Protein AF-0000000072408883 (afdb_homodimer)

Organism: NCBI:txid2714355

Sequence (554 aa):
MGIRRSQLVNMNQHYRRFSLDYFLDCQQRLGIRQIELWCGVSHFWLDHEGTGDVPALKQKLLDHDVRVVSVTAPSIAYQYQYASQEPELLEYSFRYFSNAIRLAAQLGADRVVVNSGWGYTGEDESTMWNRCRDHLYRLCRVAEAEGILLVMESLRDDESNLVYDLPRAREMYRQIGHPNLKMMVDNIATGAAGETLEDWFAAFGGDLIHMHFLDGDPWLHNVWGDGNTSLSRQLQIMQAHHFTGYLVQEVADEHYFTDPFSADRRNFRVLERFLEDMGIRRSQLVNMNQHYRRFSLDYFLDCQQRLGIRQIELWCGVSHFWLDHEGTGDVPALKQKLLDHDVRVVSVTAPSIAYQYQYASQEPELLEYSFRYFSNAIRLAAQLGADRVVVNSGWGYTGEDESTMWNRCRDHLYRLCRVAEAEGILLVMESLRDDESNLVYDLPRAREMYRQIGHPNLKMMVDNIATGAAGETLEDWFAAFGGDLIHMHFLDGDPWLHNVWGDGNTSLSRQLQIMQAHHFTGYLVQEVADEHYFTDPFSADRRNFRVLERFLED

Structure (mmCIF, N/CA/C/O backbone):
data_AF-0000000072408883-model_v1
#
loop_
_entity.id
_entity.type
_entity.pdbx_description
1 polymer 'Xylose isomerase-like TIM barrel domain-containing protein'
#
loop_
_atom_site.group_PDB
_atom_site.id
_atom_site.type_symbol
_atom_site.label_atom_id
_atom_site.label_alt_id
_atom_site.label_comp_id
_atom_site.label_asym_id
_atom_site.label_entity_id
_atom_site.label_seq_id
_atom_site.pdbx_PDB_ins_code
_atom_site.Cartn_x
_atom_site.Cartn_y
_atom_site.Cartn_z
_atom_site.occupancy
_atom_site.B_iso_or_equiv
_atom_site.auth_seq_id
_atom_site.auth_comp_id
_atom_site.auth_asym_id
_atom_site.auth_atom_id
_atom_site.pdbx_PDB_model_num
ATOM 1 N N . MET A 1 1 ? 4.327 39.571 1.185 1 60.64 1 MET A N 1
ATOM 2 C CA . MET A 1 1 ? 3.162 38.7 1.308 1 60.64 1 MET A CA 1
ATOM 3 C C . MET A 1 1 ? 3.517 37.261 0.948 1 60.64 1 MET A C 1
ATOM 5 O O . MET A 1 1 ? 3.636 36.923 -0.232 1 60.64 1 MET A O 1
ATOM 9 N N . GLY A 1 2 ? 4.217 36.572 2.043 1 83.58 2 GLY A N 1
ATOM 10 C CA . GLY A 1 2 ? 4.872 35.358 1.584 1 83.58 2 GLY A CA 1
ATOM 11 C C . GLY A 1 2 ? 4.787 34.22 2.583 1 83.58 2 GLY A C 1
ATOM 12 O O . GLY A 1 2 ? 3.904 34.207 3.443 1 83.58 2 GLY A O 1
ATOM 13 N N . ILE A 1 3 ? 5.297 33.268 2.354 1 90.23 3 ILE A N 1
ATOM 14 C CA . ILE A 1 3 ? 5.424 32.055 3.155 1 90.23 3 ILE A CA 1
ATOM 15 C C . ILE A 1 3 ? 6.444 32.277 4.269 1 90.23 3 ILE A C 1
ATOM 17 O O . ILE A 1 3 ? 7.498 32.876 4.044 1 90.23 3 ILE A O 1
ATOM 21 N N . ARG A 1 4 ? 6.057 32.039 5.512 1 92.71 4 ARG A N 1
ATOM 22 C CA . ARG A 1 4 ? 7.066 31.993 6.565 1 92.71 4 ARG A CA 1
ATOM 23 C C . ARG A 1 4 ? 7.838 30.678 6.526 1 92.71 4 ARG A C 1
ATOM 25 O O . ARG A 1 4 ? 7.256 29.617 6.294 1 92.71 4 ARG A O 1
ATOM 32 N N . ARG A 1 5 ? 9.117 30.698 6.749 1 92.13 5 ARG A N 1
ATOM 33 C CA . ARG A 1 5 ? 9.972 29.515 6.741 1 92.13 5 ARG A CA 1
ATOM 34 C C . ARG A 1 5 ? 9.467 28.468 7.727 1 92.13 5 ARG A C 1
ATOM 36 O O . ARG A 1 5 ? 9.57 27.266 7.472 1 92.13 5 ARG A O 1
ATOM 43 N N . SER A 1 6 ? 8.899 28.961 8.776 1 92.52 6 SER A N 1
ATOM 44 C CA . SER A 1 6 ? 8.418 28.072 9.828 1 92.52 6 SER A CA 1
ATOM 45 C C . SER A 1 6 ? 7.183 27.299 9.377 1 92.52 6 SER A C 1
ATOM 47 O O . SER A 1 6 ? 6.776 26.334 10.027 1 92.52 6 SER A O 1
ATOM 49 N N . GLN A 1 7 ? 6.586 27.66 8.269 1 95.4 7 GLN A N 1
ATOM 50 C CA . GLN A 1 7 ? 5.41 26.967 7.754 1 95.4 7 GLN A CA 1
ATOM 51 C C . GLN A 1 7 ? 5.808 25.829 6.818 1 95.4 7 GLN A C 1
ATOM 53 O O . GLN A 1 7 ? 4.991 24.96 6.507 1 95.4 7 GLN A O 1
ATOM 58 N N . LEU A 1 8 ? 7.024 25.89 6.324 1 96.09 8 LEU A N 1
ATOM 59 C CA . LEU A 1 8 ? 7.45 24.935 5.307 1 96.09 8 LEU A CA 1
ATOM 60 C C . LEU A 1 8 ? 7.812 23.594 5.937 1 96.09 8 LEU A C 1
ATOM 62 O O . LEU A 1 8 ? 8.643 23.535 6.846 1 96.09 8 LEU A O 1
ATOM 66 N N . VAL A 1 9 ? 7.176 22.585 5.527 1 98.11 9 VAL A N 1
ATOM 67 C CA . VAL A 1 9 ? 7.344 21.226 6.033 1 98.11 9 VAL A CA 1
ATOM 68 C C . VAL A 1 9 ? 7.508 20.256 4.865 1 98.11 9 VAL A C 1
ATOM 70 O O . VAL A 1 9 ? 6.813 20.37 3.852 1 98.11 9 VAL A O 1
ATOM 73 N N . ASN A 1 10 ? 8.464 19.395 4.898 1 98.63 10 ASN A N 1
ATOM 74 C CA . ASN A 1 10 ? 8.628 18.347 3.897 1 98.63 10 ASN A CA 1
ATOM 75 C C . ASN A 1 10 ? 8.162 16.992 4.422 1 98.63 10 ASN A C 1
ATOM 77 O O . ASN A 1 10 ? 8.282 16.709 5.615 1 98.63 10 ASN A O 1
ATOM 81 N N . MET A 1 11 ? 7.552 16.185 3.591 1 98.47 11 MET A N 1
ATOM 82 C CA . MET A 1 11 ? 7.181 14.812 3.924 1 98.47 11 MET A CA 1
ATOM 83 C C . MET A 1 11 ? 8.153 13.818 3.299 1 98.47 11 MET A C 1
ATOM 85 O O . MET A 1 11 ? 8.644 14.037 2.19 1 98.47 11 MET A O 1
ATOM 89 N N . ASN A 1 12 ? 8.327 12.71 3.917 1 97.88 12 ASN A N 1
ATOM 90 C CA . ASN A 1 12 ? 9.356 11.759 3.508 1 97.88 12 ASN A CA 1
ATOM 91 C C . ASN A 1 12 ? 8.783 10.662 2.616 1 97.88 12 ASN A C 1
ATOM 93 O O . ASN A 1 12 ? 9.48 9.704 2.278 1 97.88 12 ASN A O 1
ATOM 97 N N . GLN A 1 13 ? 7.626 10.792 2.177 1 96.1 13 GLN A N 1
ATOM 98 C CA . GLN A 1 13 ? 6.948 9.7 1.486 1 96.1 13 GLN A CA 1
ATOM 99 C C . GLN A 1 13 ? 7.668 9.339 0.19 1 96.1 13 GLN A C 1
ATOM 101 O O . GLN A 1 13 ? 7.824 8.159 -0.132 1 96.1 13 GLN A O 1
ATOM 106 N N . HIS A 1 14 ? 8.108 10.287 -0.611 1 96.69 14 HIS A N 1
ATOM 107 C CA . HIS A 1 14 ? 8.691 9.996 -1.916 1 96.69 14 HIS A CA 1
ATOM 108 C C . HIS A 1 14 ? 10.141 9.541 -1.783 1 96.69 14 HIS A C 1
ATOM 110 O O . HIS A 1 14 ? 10.792 9.228 -2.782 1 96.69 14 HIS A O 1
ATOM 116 N N . TYR A 1 15 ? 10.625 9.43 -0.543 1 96.74 15 TYR A N 1
ATOM 117 C CA . TYR A 1 15 ? 11.917 8.825 -0.241 1 96.74 15 TYR A CA 1
ATOM 118 C C . TYR A 1 15 ? 11.755 7.363 0.159 1 96.74 15 TYR A C 1
ATOM 120 O O . TYR A 1 15 ? 12.655 6.774 0.762 1 96.74 15 TYR A O 1
ATOM 128 N N . ARG A 1 16 ? 10.684 6.735 -0.171 1 93.1 16 ARG A N 1
ATOM 129 C CA . ARG A 1 16 ? 10.287 5.442 0.378 1 93.1 16 ARG A CA 1
ATOM 130 C C . ARG A 1 16 ? 11.264 4.347 -0.035 1 93.1 16 ARG A C 1
ATOM 132 O O . ARG A 1 16 ? 11.275 3.263 0.552 1 93.1 16 ARG A O 1
ATOM 139 N N . ARG A 1 17 ? 12.118 4.557 -1.003 1 92.76 17 ARG A N 1
ATOM 140 C CA . ARG A 1 17 ? 13.103 3.565 -1.423 1 92.76 17 ARG A CA 1
ATOM 141 C C . ARG A 1 17 ? 14.495 3.929 -0.919 1 92.76 17 ARG A C 1
ATOM 143 O O . ARG A 1 17 ? 15.488 3.328 -1.335 1 92.76 17 ARG A O 1
ATOM 150 N N . PHE A 1 18 ? 14.593 4.979 -0.09 1 95.42 18 PHE A N 1
ATOM 151 C CA . PHE A 1 18 ? 15.833 5.435 0.528 1 95.42 18 PHE A CA 1
ATOM 152 C C . PHE A 1 18 ? 15.78 5.262 2.041 1 95.42 18 PHE A C 1
ATOM 154 O O . PHE A 1 18 ? 14.701 5.097 2.615 1 95.42 18 PHE A O 1
ATOM 161 N N . SER A 1 19 ? 16.918 5.276 2.623 1 94.99 19 SER A N 1
ATOM 162 C CA . SER A 1 19 ? 16.97 5.194 4.079 1 94.99 19 SER A CA 1
ATOM 163 C C . SER A 1 19 ? 16.478 6.486 4.724 1 94.99 19 SER A C 1
ATOM 165 O O . SER A 1 19 ? 16.515 7.549 4.102 1 94.99 19 SER A O 1
ATOM 167 N N . LEU A 1 20 ? 16.067 6.374 5.929 1 96.55 20 LEU A N 1
ATOM 168 C CA . LEU A 1 20 ? 15.717 7.569 6.689 1 96.55 20 LEU A CA 1
ATOM 169 C C . LEU A 1 20 ? 16.909 8.515 6.794 1 96.55 20 LEU A C 1
ATOM 171 O O . LEU A 1 20 ? 16.752 9.733 6.683 1 96.55 20 LEU A O 1
ATOM 175 N N . ASP A 1 21 ? 18.082 7.958 6.99 1 96.97 21 ASP A N 1
ATOM 176 C CA . ASP A 1 21 ? 19.281 8.781 7.107 1 96.97 21 ASP A CA 1
ATOM 177 C C . ASP A 1 21 ? 19.505 9.608 5.842 1 96.97 21 ASP A C 1
ATOM 179 O O . ASP A 1 21 ? 19.846 10.79 5.92 1 96.97 21 ASP A O 1
ATOM 183 N N . TYR A 1 22 ? 19.307 8.952 4.73 1 97.26 22 TYR A N 1
ATOM 184 C CA . TYR A 1 22 ? 19.463 9.684 3.478 1 97.26 22 TYR A CA 1
ATOM 185 C C . TYR A 1 22 ? 18.473 10.839 3.394 1 97.26 22 TYR A C 1
ATOM 187 O O . TYR A 1 22 ? 18.839 11.954 3.014 1 97.26 22 TYR A O 1
ATOM 195 N N . PHE A 1 23 ? 17.255 10.6 3.717 1 98.5 23 PHE A N 1
ATOM 196 C CA . PHE A 1 23 ? 16.235 11.642 3.711 1 98.5 23 PHE A CA 1
ATOM 197 C C . PHE A 1 23 ? 16.63 12.791 4.631 1 98.5 23 PHE A C 1
ATOM 199 O O . PHE A 1 23 ? 16.573 13.957 4.236 1 98.5 23 PHE A O 1
ATOM 206 N N . LEU A 1 24 ? 17.073 12.472 5.857 1 98.68 24 LEU A N 1
ATOM 207 C CA . LEU A 1 24 ? 17.424 13.496 6.835 1 98.68 24 LEU A CA 1
ATOM 208 C C . LEU A 1 24 ? 18.643 14.29 6.377 1 98.68 24 LEU A C 1
ATOM 210 O O . LEU A 1 24 ? 18.705 15.506 6.572 1 98.68 24 LEU A O 1
ATOM 214 N N . ASP A 1 25 ? 19.554 13.619 5.756 1 98.42 25 ASP A N 1
ATOM 215 C CA . ASP A 1 25 ? 20.687 14.322 5.161 1 98.42 25 ASP A CA 1
ATOM 216 C C . ASP A 1 25 ? 20.22 15.327 4.111 1 98.42 25 ASP A C 1
ATOM 218 O O . ASP A 1 25 ? 20.73 16.448 4.047 1 98.42 25 ASP A O 1
ATOM 222 N N . CYS A 1 26 ? 19.301 14.898 3.308 1 98.42 26 CYS A N 1
ATOM 223 C CA . CYS A 1 26 ? 18.76 15.769 2.271 1 98.42 26 CYS A CA 1
ATOM 224 C C . CYS A 1 26 ? 18.079 16.988 2.882 1 98.42 26 CYS A C 1
ATOM 226 O O . CYS A 1 26 ? 18.217 18.102 2.373 1 98.42 26 CYS A O 1
ATOM 228 N N . GLN A 1 27 ? 17.32 16.739 3.976 1 98.34 27 GLN A N 1
ATOM 229 C CA . GLN A 1 27 ? 16.673 17.861 4.649 1 98.34 27 GLN A CA 1
ATOM 230 C C . GLN A 1 27 ? 17.701 18.883 5.126 1 98.34 27 GLN A C 1
ATOM 232 O O . GLN A 1 27 ? 17.499 20.09 4.978 1 98.34 27 GLN A O 1
ATOM 237 N N . GLN A 1 28 ? 18.793 18.408 5.688 1 97.7 28 GLN A N 1
ATOM 238 C CA . GLN A 1 28 ? 19.859 19.29 6.15 1 97.7 28 GLN A CA 1
ATOM 239 C C . GLN A 1 28 ? 20.44 20.104 4.997 1 97.7 28 GLN A C 1
ATOM 241 O O . GLN A 1 28 ? 20.642 21.313 5.124 1 97.7 28 GLN A O 1
ATOM 246 N N . ARG A 1 29 ? 20.661 19.498 3.933 1 97.53 29 ARG A N 1
ATOM 247 C CA . ARG A 1 29 ? 21.237 20.158 2.766 1 97.53 29 ARG A CA 1
ATOM 248 C C . ARG A 1 29 ? 20.291 21.218 2.214 1 97.53 29 ARG A C 1
ATOM 250 O O . ARG A 1 29 ? 20.734 22.227 1.662 1 97.53 29 ARG A O 1
ATOM 257 N N . LEU A 1 30 ? 19.024 20.996 2.387 1 97.11 30 LEU A N 1
ATOM 258 C CA . LEU A 1 30 ? 18.011 21.915 1.878 1 97.11 30 LEU A CA 1
ATOM 259 C C . LEU A 1 30 ? 17.733 23.028 2.882 1 97.11 30 LEU A C 1
ATOM 261 O O . LEU A 1 30 ? 17.062 24.01 2.556 1 97.11 30 LEU A O 1
ATOM 265 N N . GLY A 1 31 ? 18.186 22.832 4.092 1 95.51 31 GLY A N 1
ATOM 266 C CA . GLY A 1 31 ? 17.903 23.785 5.153 1 95.51 31 GLY A CA 1
ATOM 267 C C . GLY A 1 31 ? 16.494 23.664 5.703 1 95.51 31 GLY A C 1
ATOM 268 O O . GLY A 1 31 ? 15.949 24.628 6.245 1 95.51 31 GLY A O 1
ATOM 269 N N . ILE A 1 32 ? 15.887 22.546 5.518 1 96.56 32 ILE A N 1
ATOM 270 C CA . ILE A 1 32 ? 14.55 22.279 6.04 1 96.56 32 ILE A CA 1
ATOM 271 C C . ILE A 1 32 ? 14.655 21.629 7.417 1 96.56 32 ILE A C 1
ATOM 273 O O . ILE A 1 32 ? 15.309 20.596 7.575 1 96.56 32 ILE A O 1
ATOM 277 N N . ARG A 1 33 ? 13.936 22.201 8.35 1 96.78 33 ARG A N 1
ATOM 278 C CA . ARG A 1 33 ? 14.139 21.751 9.724 1 96.78 33 ARG A CA 1
ATOM 279 C C . ARG A 1 33 ? 12.869 21.122 10.287 1 96.78 33 ARG A C 1
ATOM 281 O O . ARG A 1 33 ? 12.832 20.726 11.454 1 96.78 33 ARG A O 1
ATOM 288 N N . GLN A 1 34 ? 11.797 21.074 9.513 1 97.88 34 GLN A N 1
ATOM 289 C CA . GLN A 1 34 ? 10.522 20.504 9.937 1 97.88 34 GLN A CA 1
ATOM 290 C C . GLN A 1 34 ? 10.008 19.49 8.919 1 97.88 34 GLN A C 1
ATOM 292 O O . GLN A 1 34 ? 10.086 19.721 7.711 1 97.88 34 GLN A O 1
ATOM 297 N N . ILE A 1 35 ? 9.528 18.393 9.497 1 98.81 35 ILE A N 1
ATOM 298 C CA . ILE A 1 35 ? 9.026 17.384 8.57 1 98.81 35 ILE A CA 1
ATOM 299 C C . ILE A 1 35 ? 7.681 16.854 9.063 1 98.81 35 ILE A C 1
ATOM 301 O O . ILE A 1 35 ? 7.359 16.967 10.248 1 98.81 35 ILE A O 1
ATOM 305 N N . GLU A 1 36 ? 6.854 16.417 8.197 1 98.79 36 GLU A N 1
ATOM 306 C CA . GLU A 1 36 ? 5.8 15.442 8.46 1 98.79 36 GLU A CA 1
ATOM 307 C C . GLU A 1 36 ? 6.3 14.016 8.248 1 98.79 36 GLU A C 1
ATOM 309 O O . GLU A 1 36 ? 6.673 13.643 7.134 1 98.79 36 GLU A O 1
ATOM 314 N N . LEU A 1 37 ? 6.273 13.278 9.28 1 98.74 37 LEU A N 1
ATOM 315 C CA . LEU A 1 37 ? 6.799 11.92 9.197 1 98.74 37 LEU A CA 1
ATOM 316 C C . LEU A 1 37 ? 5.742 10.96 8.663 1 98.74 37 LEU A C 1
ATOM 318 O O . LEU A 1 37 ? 4.729 10.715 9.323 1 98.74 37 LEU A O 1
ATOM 322 N N . TRP A 1 38 ? 5.941 10.562 7.508 1 97.01 38 TRP A N 1
ATOM 323 C CA . TRP A 1 38 ? 5.21 9.426 6.957 1 97.01 38 TRP A CA 1
ATOM 324 C C . TRP A 1 38 ? 5.798 8.108 7.452 1 97.01 38 TRP A C 1
ATOM 326 O O . TRP A 1 38 ? 6.968 7.811 7.203 1 97.01 38 TRP A O 1
ATOM 336 N N . CYS A 1 39 ? 5.007 7.308 8.126 1 95.41 39 CYS A N 1
ATOM 337 C CA . CYS A 1 39 ? 5.506 6.132 8.83 1 95.41 39 CYS A CA 1
ATOM 338 C C . CYS A 1 39 ? 5.522 4.914 7.913 1 95.41 39 CYS A C 1
ATOM 340 O O . CYS A 1 39 ? 4.997 3.858 8.269 1 95.41 39 CYS A O 1
ATOM 342 N N . GLY A 1 40 ? 6.231 5.056 6.805 1 92.66 40 GLY A N 1
ATOM 343 C CA . GLY A 1 40 ? 6.505 3.887 5.985 1 92.66 40 GLY A CA 1
ATOM 344 C C . GLY A 1 40 ? 7.636 3.031 6.524 1 92.66 40 GLY A C 1
ATOM 345 O O . GLY A 1 40 ? 8.553 3.542 7.172 1 92.66 40 GLY A O 1
ATOM 346 N N . VAL A 1 41 ? 7.602 1.825 6.225 1 89.58 41 VAL A N 1
ATOM 347 C CA . VAL A 1 41 ? 8.473 0.838 6.855 1 89.58 41 VAL A CA 1
ATOM 348 C C . VAL A 1 41 ? 9.933 1.169 6.553 1 89.58 41 VAL A C 1
ATOM 350 O O . VAL A 1 41 ? 10.821 0.885 7.36 1 89.58 41 VAL A O 1
ATOM 353 N N . SER A 1 42 ? 10.211 1.818 5.465 1 89.97 42 SER A N 1
ATOM 354 C CA . SER A 1 42 ? 11.591 2.162 5.137 1 89.97 42 SER A CA 1
ATOM 355 C C . SER A 1 42 ? 12.159 3.171 6.129 1 89.97 42 SER A C 1
ATOM 357 O O . SER A 1 42 ? 13.378 3.323 6.238 1 89.97 42 SER A O 1
ATOM 359 N N . HIS A 1 43 ? 11.255 3.845 6.818 1 95.21 43 HIS A N 1
ATOM 360 C CA . HIS A 1 43 ? 11.744 4.923 7.671 1 95.21 43 HIS A CA 1
ATOM 361 C C . HIS A 1 43 ? 11.388 4.673 9.133 1 95.21 43 HIS A C 1
ATOM 363 O O . HIS A 1 43 ? 12.183 4.968 10.028 1 95.21 43 HIS A O 1
ATOM 369 N N . PHE A 1 44 ? 10.198 4.094 9.257 1 96.21 44 PHE A N 1
ATOM 370 C CA . PHE A 1 44 ? 9.814 3.863 10.645 1 96.21 44 PHE A CA 1
ATOM 371 C C . PHE A 1 44 ? 8.687 2.841 10.731 1 96.21 44 PHE A C 1
ATOM 373 O O . PHE A 1 44 ? 7.661 2.982 10.062 1 96.21 44 PHE A O 1
ATOM 380 N N . TRP A 1 45 ? 8.861 1.878 11.585 1 95.85 45 TRP A N 1
ATOM 381 C CA . TRP A 1 45 ? 7.874 0.818 11.758 1 95.85 45 TRP A CA 1
ATOM 382 C C . TRP A 1 45 ? 6.726 1.282 12.648 1 95.85 45 TRP A C 1
ATOM 384 O O . TRP A 1 45 ? 6.953 1.831 13.729 1 95.85 45 TRP A O 1
ATOM 394 N N . LEU A 1 46 ? 5.571 1.109 12.204 1 96.41 46 LEU A N 1
ATOM 395 C CA . LEU A 1 46 ? 4.33 1.353 12.931 1 96.41 46 LEU A CA 1
ATOM 396 C C . LEU A 1 46 ? 3.291 0.284 12.608 1 96.41 46 LEU A C 1
ATOM 398 O O . LEU A 1 46 ? 3.063 -0.032 11.438 1 96.41 46 LEU A O 1
ATOM 402 N N . ASP A 1 47 ? 2.716 -0.391 13.65 1 95.4 47 ASP A N 1
ATOM 403 C CA . ASP A 1 47 ? 1.61 -1.317 13.429 1 95.4 47 ASP A CA 1
ATOM 404 C C . ASP A 1 47 ? 0.661 -1.334 14.625 1 95.4 47 ASP A C 1
ATOM 406 O O . ASP A 1 47 ? 0.715 -0.447 15.48 1 95.4 47 ASP A O 1
ATOM 410 N N . HIS A 1 48 ? -0.314 -2.242 14.598 1 96.16 48 HIS A N 1
ATOM 411 C CA . HIS A 1 48 ? -1.345 -2.247 15.63 1 96.16 48 HIS A CA 1
ATOM 412 C C . HIS A 1 48 ? -0.79 -2.744 16.96 1 96.16 48 HIS A C 1
ATOM 414 O O . HIS A 1 48 ? -1.431 -2.587 18.002 1 96.16 48 HIS A O 1
ATOM 420 N N . GLU A 1 49 ? 0.41 -3.29 16.918 1 95.76 49 GLU A N 1
ATOM 421 C CA . GLU A 1 49 ? 1.008 -3.774 18.159 1 95.76 49 GLU A CA 1
ATOM 422 C C . GLU A 1 49 ? 1.932 -2.726 18.771 1 95.76 49 GLU A C 1
ATOM 424 O O . GLU A 1 49 ? 2.294 -2.82 19.946 1 95.76 49 GLU A O 1
ATOM 429 N N . GLY A 1 50 ? 2.361 -1.801 17.968 1 95.95 50 GLY A N 1
ATOM 430 C CA . GLY A 1 50 ? 3.247 -0.767 18.479 1 95.95 50 GLY A CA 1
ATOM 431 C C . GLY A 1 50 ? 4.106 -0.132 17.401 1 95.95 50 GLY A C 1
ATOM 432 O O . GLY A 1 50 ? 3.673 0.005 16.256 1 95.95 50 GLY A O 1
ATOM 433 N N . THR A 1 51 ? 5.281 0.349 17.84 1 96.48 51 THR A N 1
ATOM 434 C CA . THR A 1 51 ? 6.173 1.08 16.948 1 96.48 51 THR A CA 1
ATOM 435 C C . THR A 1 51 ? 7.583 0.499 16.997 1 96.48 51 THR A C 1
ATOM 437 O O . THR A 1 51 ? 7.87 -0.379 17.814 1 96.48 51 THR A O 1
ATOM 440 N N . GLY A 1 52 ? 8.388 0.981 16.067 1 95.73 52 GLY A N 1
ATOM 441 C CA . GLY A 1 52 ? 9.813 0.701 16.14 1 95.73 52 GLY A CA 1
ATOM 442 C C . GLY A 1 52 ? 10.507 1.43 17.275 1 95.73 52 GLY A C 1
ATOM 443 O O . GLY A 1 52 ? 9.878 1.766 18.281 1 95.73 52 GLY A O 1
ATOM 444 N N . ASP A 1 53 ? 11.764 1.65 17.196 1 96.62 53 ASP A N 1
ATOM 445 C CA . ASP A 1 53 ? 12.63 2.223 18.223 1 96.62 53 ASP A CA 1
ATOM 446 C C . ASP A 1 53 ? 12.528 3.746 18.24 1 96.62 53 ASP A C 1
ATOM 448 O O . ASP A 1 53 ? 13.305 4.433 17.573 1 96.62 53 ASP A O 1
ATOM 452 N N . VAL A 1 54 ? 11.683 4.263 19.097 1 98.31 54 VAL A N 1
ATOM 453 C CA . VAL A 1 54 ? 11.404 5.694 19.144 1 98.31 54 VAL A CA 1
ATOM 454 C C . VAL A 1 54 ? 12.64 6.447 19.63 1 98.31 54 VAL A C 1
ATOM 456 O O . VAL A 1 54 ? 13.016 7.472 19.057 1 98.31 54 VAL A O 1
ATOM 459 N N . PRO A 1 55 ? 13.344 5.969 20.628 1 98.34 55 PRO A N 1
ATOM 460 C CA . PRO A 1 55 ? 14.571 6.654 21.042 1 98.34 55 PRO A CA 1
ATOM 461 C C . PRO A 1 55 ? 15.587 6.78 19.91 1 98.34 55 PRO A C 1
ATOM 463 O O . PRO A 1 55 ? 16.204 7.836 19.743 1 98.34 55 PRO A O 1
ATOM 466 N N . ALA A 1 56 ? 15.736 5.727 19.166 1 97.56 56 ALA A N 1
ATOM 467 C CA . ALA A 1 56 ? 16.662 5.785 18.038 1 97.56 56 ALA A CA 1
ATOM 468 C C . ALA A 1 56 ? 16.214 6.822 17.012 1 97.56 56 ALA A C 1
ATOM 470 O O . ALA A 1 56 ? 17.039 7.549 16.454 1 97.56 56 ALA A O 1
ATOM 471 N N . LEU A 1 57 ? 14.959 6.88 16.767 1 98.19 57 LEU A N 1
ATOM 472 C CA . LEU A 1 57 ? 14.406 7.876 15.857 1 98.19 57 LEU A CA 1
ATOM 473 C C . LEU A 1 57 ? 14.674 9.288 16.369 1 98.19 57 LEU A C 1
ATOM 475 O O . LEU A 1 57 ? 15.14 10.147 15.618 1 98.19 57 LEU A O 1
ATOM 479 N N . LYS A 1 58 ? 14.389 9.527 17.616 1 98.52 58 LYS A N 1
ATOM 480 C CA . LYS A 1 58 ? 14.61 10.839 18.217 1 98.52 58 LYS A CA 1
ATOM 481 C C . LYS A 1 58 ? 16.068 11.267 18.082 1 98.52 58 LYS A C 1
ATOM 483 O O . LYS A 1 58 ? 16.354 12.428 17.779 1 98.52 58 LYS A O 1
ATOM 488 N N . GLN A 1 59 ? 16.919 10.332 18.311 1 98.4 59 GLN A N 1
ATOM 489 C CA . GLN A 1 59 ? 18.342 10.64 18.205 1 98.4 59 GLN A CA 1
ATOM 490 C C . GLN A 1 59 ? 18.715 11.035 16.779 1 98.4 59 GLN A C 1
ATOM 492 O O . GLN A 1 59 ? 19.46 11.994 16.569 1 98.4 59 GLN A O 1
ATOM 497 N N . LYS A 1 60 ? 18.234 10.314 15.8 1 97.9 60 LYS A N 1
ATOM 498 C CA . LYS A 1 60 ? 18.497 10.648 14.403 1 97.9 60 LYS A CA 1
ATOM 499 C C . LYS A 1 60 ? 18 12.051 14.07 1 97.9 60 LYS A C 1
ATOM 501 O O . LYS A 1 60 ? 18.681 12.809 13.376 1 97.9 60 LYS A O 1
ATOM 506 N N . LEU A 1 61 ? 16.806 12.322 14.512 1 98.54 61 LEU A N 1
ATOM 507 C CA . LEU A 1 61 ? 16.218 13.637 14.28 1 98.54 61 LEU A CA 1
ATOM 508 C C . LEU A 1 61 ? 17.069 14.732 14.913 1 98.54 61 LEU A C 1
ATOM 510 O O . LEU A 1 61 ? 17.347 15.753 14.279 1 98.54 61 LEU A O 1
ATOM 514 N N . LEU A 1 62 ? 17.494 14.494 16.119 1 98.11 62 LEU A N 1
ATOM 515 C CA . LEU A 1 62 ? 18.337 15.445 16.836 1 98.11 62 LEU A CA 1
ATOM 516 C C . LEU A 1 62 ? 19.664 15.649 16.111 1 98.11 62 LEU A C 1
ATOM 518 O O . LEU A 1 62 ? 20.116 16.784 15.943 1 98.11 62 LEU A O 1
ATOM 522 N N . ASP A 1 63 ? 20.219 14.606 15.691 1 98.08 63 ASP A N 1
ATOM 523 C CA . ASP A 1 63 ? 21.518 14.646 15.025 1 98.08 63 ASP A CA 1
ATOM 524 C C . ASP A 1 63 ? 21.446 15.45 13.729 1 98.08 63 ASP A C 1
ATOM 526 O O . ASP A 1 63 ? 22.456 15.988 13.269 1 98.08 63 ASP A O 1
ATOM 530 N N . HIS A 1 64 ? 20.304 15.564 13.152 1 98.14 64 HIS A N 1
ATOM 531 C CA . HIS A 1 64 ? 20.166 16.246 11.871 1 98.14 64 HIS A CA 1
ATOM 532 C C . HIS A 1 64 ? 19.476 17.596 12.036 1 98.14 64 HIS A C 1
ATOM 534 O O . HIS A 1 64 ? 19.208 18.286 11.049 1 98.14 64 HIS A O 1
ATOM 540 N N . ASP A 1 65 ? 19.104 17.905 13.234 1 97.64 65 ASP A N 1
ATOM 541 C CA . ASP A 1 65 ? 18.433 19.163 13.55 1 97.64 65 ASP A CA 1
ATOM 542 C C . ASP A 1 65 ? 17.113 19.286 12.792 1 97.64 65 ASP A C 1
ATOM 544 O O . ASP A 1 65 ? 16.864 20.295 12.13 1 97.64 65 ASP A O 1
ATOM 548 N N . VAL A 1 66 ? 16.4 18.246 12.791 1 98.17 66 VAL A N 1
ATOM 549 C CA . VAL A 1 66 ? 15.08 18.18 12.172 1 98.17 66 VAL A CA 1
ATOM 550 C C . VAL A 1 66 ? 14.03 17.843 13.228 1 98.17 66 VAL A C 1
ATOM 552 O O . VAL A 1 66 ? 14.283 17.039 14.129 1 98.17 66 VAL A O 1
ATOM 555 N N . ARG A 1 67 ? 12.916 18.477 13.182 1 98.05 67 ARG A N 1
ATOM 556 C CA . ARG A 1 67 ? 11.82 18.16 14.092 1 98.05 67 ARG A CA 1
ATOM 557 C C . ARG A 1 67 ? 10.603 17.653 13.327 1 98.05 67 ARG A C 1
ATOM 559 O O . ARG A 1 67 ? 10.354 18.074 12.195 1 98.05 67 ARG A O 1
ATOM 566 N N . VAL A 1 68 ? 9.874 16.803 13.955 1 98.82 68 VAL A N 1
ATOM 567 C CA . VAL A 1 68 ? 8.609 16.308 13.422 1 98.82 68 VAL A CA 1
ATOM 568 C C . VAL A 1 68 ? 7.46 17.181 13.922 1 98.82 68 VAL A C 1
ATOM 570 O O . VAL A 1 68 ? 7.281 17.351 15.131 1 98.82 68 VAL A O 1
ATOM 573 N N . VAL A 1 69 ? 6.693 17.701 12.982 1 98.68 69 VAL A N 1
ATOM 574 C CA . VAL A 1 69 ? 5.61 18.579 13.411 1 98.68 69 VAL A CA 1
ATOM 575 C C . VAL A 1 69 ? 4.269 17.869 13.236 1 98.68 69 VAL A C 1
ATOM 577 O O . VAL A 1 69 ? 3.261 18.281 13.815 1 98.68 69 VAL A O 1
ATOM 580 N N . SER A 1 70 ? 4.243 16.817 12.431 1 98.83 70 SER A N 1
ATOM 581 C CA . SER A 1 70 ? 3.057 16.004 12.182 1 98.83 70 SER A CA 1
ATOM 582 C C . SER A 1 70 ? 3.436 14.583 11.778 1 98.83 70 SER A C 1
ATOM 584 O O . SER A 1 70 ? 4.533 14.349 11.268 1 98.83 70 SER A O 1
ATOM 586 N N . VAL A 1 71 ? 2.531 13.685 12.065 1 98.8 71 VAL A N 1
ATOM 587 C CA . VAL A 1 71 ? 2.723 12.276 11.737 1 98.8 71 VAL A CA 1
ATOM 588 C C . VAL A 1 71 ? 1.588 11.796 10.835 1 98.8 71 VAL A C 1
ATOM 590 O O . VAL A 1 71 ? 0.422 12.126 11.065 1 98.8 71 VAL A O 1
ATOM 593 N N . THR A 1 72 ? 1.968 11.074 9.822 1 97.79 72 THR A N 1
ATOM 594 C CA . THR A 1 72 ? 1.004 10.411 8.951 1 97.79 72 THR A CA 1
ATOM 595 C C . THR A 1 72 ? 1.228 8.901 8.947 1 97.79 72 THR A C 1
ATOM 597 O O . THR A 1 72 ? 2.294 8.428 8.549 1 97.79 72 THR A O 1
ATOM 600 N N . ALA A 1 73 ? 0.233 8.235 9.429 1 95.79 73 ALA A N 1
ATOM 601 C CA . ALA A 1 73 ? 0.238 6.782 9.279 1 95.79 73 ALA A CA 1
ATOM 602 C C . ALA A 1 73 ? -0.415 6.364 7.965 1 95.79 73 ALA A C 1
ATOM 604 O O . ALA A 1 73 ? -1.537 6.779 7.662 1 95.79 73 ALA A O 1
ATOM 605 N N . PRO A 1 74 ? 0.276 5.526 7.225 1 91.34 74 PRO A N 1
ATOM 606 C CA . PRO A 1 74 ? -0.32 5.104 5.956 1 91.34 74 PRO A CA 1
ATOM 607 C C . PRO A 1 74 ? -1.628 4.339 6.143 1 91.34 74 PRO A C 1
ATOM 609 O O . PRO A 1 74 ? -1.716 3.462 7.007 1 91.34 74 PRO A O 1
ATOM 612 N N . SER A 1 75 ? -2.69 4.617 5.36 1 85.74 75 SER A N 1
ATOM 613 C CA . SER A 1 75 ? -3.956 3.916 5.547 1 85.74 75 SER A CA 1
ATOM 614 C C . SER A 1 75 ? -4.649 3.661 4.213 1 85.74 75 SER A C 1
ATOM 616 O O . SER A 1 75 ? -5.526 2.799 4.119 1 85.74 75 SER A O 1
ATOM 618 N N . ILE A 1 76 ? -4.526 4.252 3.123 1 69.69 76 ILE A N 1
ATOM 619 C CA . ILE A 1 76 ? -5.333 4.116 1.915 1 69.69 76 ILE A CA 1
ATOM 620 C C . ILE A 1 76 ? -4.956 2.829 1.184 1 69.69 76 ILE A C 1
ATOM 622 O O . ILE A 1 76 ? -5.83 2.07 0.759 1 69.69 76 ILE A O 1
ATOM 626 N N . ALA A 1 77 ? -3.811 2.584 1.157 1 62.55 77 ALA A N 1
ATOM 627 C CA . ALA A 1 77 ? -3.358 1.396 0.439 1 62.55 77 ALA A CA 1
ATOM 628 C C . ALA A 1 77 ? -2.884 0.316 1.407 1 62.55 77 ALA A C 1
ATOM 630 O O . ALA A 1 77 ? -2.302 -0.688 0.991 1 62.55 77 ALA A O 1
ATOM 631 N N . TYR A 1 78 ? -3.366 0.562 2.561 1 70.66 78 TYR A N 1
ATOM 632 C CA . TYR A 1 78 ? -2.773 -0.327 3.554 1 70.66 78 TYR A CA 1
ATOM 633 C C . TYR A 1 78 ? -3.846 -1.133 4.275 1 70.66 78 TYR A C 1
ATOM 635 O O . TYR A 1 78 ? -5.034 -1.012 3.968 1 70.66 78 TYR A O 1
ATOM 643 N N . GLN A 1 79 ? -3.39 -1.927 5.254 1 85.23 79 GLN A N 1
ATOM 644 C CA . GLN A 1 79 ? -4.199 -2.922 5.95 1 85.23 79 GLN A CA 1
ATOM 645 C C . GLN A 1 79 ? -5.126 -2.262 6.968 1 85.23 79 GLN A C 1
ATOM 647 O O . GLN A 1 79 ? -6.12 -2.858 7.388 1 85.23 79 GLN A O 1
ATOM 652 N N . TYR A 1 80 ? -4.856 -0.973 7.278 1 93.25 80 TYR A N 1
ATOM 653 C CA . TYR A 1 80 ? -5.607 -0.328 8.349 1 93.25 80 TYR A CA 1
ATOM 654 C C . TYR A 1 80 ? -6.588 0.695 7.788 1 93.25 80 TYR A C 1
ATOM 656 O O . TYR A 1 80 ? -6.213 1.543 6.975 1 93.25 80 TYR A O 1
ATOM 664 N N . GLN A 1 81 ? -7.841 0.48 8.243 1 92.74 81 GLN A N 1
ATOM 665 C CA . GLN A 1 81 ? -8.921 1.29 7.691 1 92.74 81 GLN A CA 1
ATOM 666 C C . GLN A 1 81 ? -9.769 1.906 8.801 1 92.74 81 GLN A C 1
ATOM 668 O O . GLN A 1 81 ? -9.885 1.337 9.888 1 92.74 81 GLN A O 1
ATOM 673 N N . TYR A 1 82 ? -10.395 3.03 8.446 1 95.42 82 TYR A N 1
ATOM 674 C CA . TYR A 1 82 ? -11.209 3.737 9.428 1 95.42 82 TYR A CA 1
ATOM 675 C C . TYR A 1 82 ? -12.625 3.174 9.471 1 95.42 82 TYR A C 1
ATOM 677 O O . TYR A 1 82 ? -13.367 3.414 10.426 1 95.42 82 TYR A O 1
ATOM 685 N N . ALA A 1 83 ? -12.967 2.365 8.438 1 94.6 83 ALA A N 1
ATOM 686 C CA . ALA A 1 83 ? -14.358 1.927 8.351 1 94.6 83 ALA A CA 1
ATOM 687 C C . ALA A 1 83 ? -14.445 0.444 7.999 1 94.6 83 ALA A C 1
ATOM 689 O O . ALA A 1 83 ? -15.35 0.024 7.275 1 94.6 83 ALA A O 1
ATOM 690 N N . SER A 1 84 ? -13.527 -0.303 8.447 1 92.28 84 SER A N 1
ATOM 691 C CA . SER A 1 84 ? -13.57 -1.739 8.191 1 92.28 84 SER A CA 1
ATOM 692 C C . SER A 1 84 ? -14.865 -2.354 8.711 1 92.28 84 SER A C 1
ATOM 694 O O . SER A 1 84 ? -15.344 -1.989 9.787 1 92.28 84 SER A O 1
ATOM 696 N N . GLN A 1 85 ? -15.352 -3.296 7.992 1 92.26 85 GLN A N 1
ATOM 697 C CA . GLN A 1 85 ? -16.597 -3.959 8.367 1 92.26 85 GLN A CA 1
ATOM 698 C C . GLN A 1 85 ? -16.359 -5.002 9.456 1 92.26 85 GLN A C 1
ATOM 700 O O . GLN A 1 85 ? -17.25 -5.28 10.261 1 92.26 85 GLN A O 1
ATOM 705 N N . GLU A 1 86 ? -15.205 -5.595 9.464 1 91.9 86 GLU A N 1
ATOM 706 C CA . GLU A 1 86 ? -14.876 -6.627 10.443 1 91.9 86 GLU A CA 1
ATOM 707 C C . GLU A 1 86 ? -14.458 -6.011 11.775 1 91.9 86 GLU A C 1
ATOM 709 O O . GLU A 1 86 ? -13.484 -5.257 11.838 1 91.9 86 GLU A O 1
ATOM 714 N N . PRO A 1 87 ? -15.115 -6.352 12.853 1 94.64 87 PRO A N 1
ATOM 715 C CA . PRO A 1 87 ? -14.821 -5.732 14.147 1 94.64 87 PRO A CA 1
ATOM 716 C C . PRO A 1 87 ? -13.362 -5.902 14.565 1 94.64 87 PRO A C 1
ATOM 718 O O . PRO A 1 87 ? -12.764 -4.978 15.121 1 94.64 87 PRO A O 1
ATOM 721 N N . GLU A 1 88 ? -12.871 -7.024 14.313 1 94.66 88 GLU A N 1
ATOM 722 C CA . GLU A 1 88 ? -11.48 -7.274 14.679 1 94.66 88 GLU A CA 1
ATOM 723 C C . GLU A 1 88 ? -10.533 -6.363 13.903 1 94.66 88 GLU A C 1
ATOM 725 O O . GLU A 1 88 ? -9.588 -5.813 14.471 1 94.66 88 GLU A O 1
ATOM 730 N N . LEU A 1 89 ? -10.797 -6.213 12.631 1 94.04 89 LEU A N 1
ATOM 731 C CA . LEU A 1 89 ? -9.956 -5.359 11.8 1 94.04 89 LEU A CA 1
ATOM 732 C C . LEU A 1 89 ? -10.11 -3.894 12.195 1 94.04 89 LEU A C 1
ATOM 734 O O . LEU A 1 89 ? -9.144 -3.129 12.145 1 94.04 89 LEU A O 1
ATOM 738 N N . LEU A 1 90 ? -11.301 -3.568 12.562 1 95.79 90 LEU A N 1
ATOM 739 C CA . LEU A 1 90 ? -11.542 -2.211 13.042 1 95.79 90 LEU A CA 1
ATOM 740 C C . LEU A 1 90 ? -10.756 -1.938 14.32 1 95.79 90 LEU A C 1
ATOM 742 O O . LEU A 1 90 ? -10.209 -0.847 14.496 1 95.79 90 LEU A O 1
ATOM 746 N N . GLU A 1 91 ? -10.678 -2.896 15.157 1 97.45 91 GLU A N 1
ATOM 747 C CA . GLU A 1 91 ? -9.911 -2.75 16.391 1 97.45 91 GLU A CA 1
ATOM 748 C C . GLU A 1 91 ? -8.414 -2.675 16.105 1 97.45 91 GLU A C 1
ATOM 750 O O . GLU A 1 91 ? -7.694 -1.9 16.738 1 97.45 91 GLU A O 1
ATOM 755 N N . TYR A 1 92 ? -7.924 -3.505 15.175 1 96.49 92 TYR A N 1
ATOM 756 C CA . TYR A 1 92 ? -6.531 -3.397 14.758 1 96.49 92 TYR A CA 1
ATOM 757 C C . TYR A 1 92 ? -6.224 -1.997 14.238 1 96.49 92 TYR A C 1
ATOM 759 O O . TYR A 1 92 ? -5.188 -1.417 14.572 1 96.49 92 TYR A O 1
ATOM 767 N N . SER A 1 93 ? -7.163 -1.48 13.456 1 97.04 93 SER A N 1
ATOM 768 C CA . SER A 1 93 ? -6.998 -0.133 12.919 1 97.04 93 SER A CA 1
ATOM 769 C C . SER A 1 93 ? -6.981 0.908 14.034 1 97.04 93 SER A C 1
ATOM 771 O O . SER A 1 93 ? -6.17 1.836 14.011 1 97.04 93 SER A O 1
ATOM 773 N N . PHE A 1 94 ? -7.834 0.729 15.018 1 98.33 94 PHE A N 1
ATOM 774 C CA . PHE A 1 94 ? -7.868 1.654 16.145 1 98.33 94 PHE A CA 1
ATOM 775 C C . PHE A 1 94 ? -6.53 1.668 16.875 1 98.33 94 PHE A C 1
ATOM 777 O O . PHE A 1 94 ? -5.992 2.735 17.176 1 98.33 94 PHE A O 1
ATOM 784 N N . ARG A 1 95 ? -6.004 0.549 17.115 1 98.38 95 ARG A N 1
ATOM 785 C CA . ARG A 1 95 ? -4.719 0.465 17.801 1 98.38 95 ARG A CA 1
ATOM 786 C C . ARG A 1 95 ? -3.605 1.07 16.952 1 98.38 95 ARG A C 1
ATOM 788 O O . ARG A 1 95 ? -2.741 1.781 17.468 1 98.38 95 ARG A O 1
ATOM 795 N N . TYR A 1 96 ? -3.628 0.775 15.683 1 97.64 96 TYR A N 1
ATOM 796 C CA . TYR A 1 96 ? -2.637 1.285 14.741 1 97.64 96 TYR A CA 1
ATOM 797 C C . TYR A 1 96 ? -2.599 2.808 14.762 1 97.64 96 TYR A C 1
ATOM 799 O O . TYR A 1 96 ? -1.54 3.407 14.963 1 97.64 96 TYR A O 1
ATOM 807 N N . PHE A 1 97 ? -3.752 3.431 14.644 1 98.43 97 PHE A N 1
ATOM 808 C CA . PHE A 1 97 ? -3.807 4.887 14.593 1 98.43 97 PHE A CA 1
ATOM 809 C C . PHE A 1 97 ? -3.574 5.486 15.975 1 98.43 97 PHE A C 1
ATOM 811 O O . PHE A 1 97 ? -3.003 6.571 16.099 1 98.43 97 PHE A O 1
ATOM 818 N N . SER A 1 98 ? -3.987 4.798 17.021 1 98.85 98 SER A N 1
ATOM 819 C CA . SER A 1 98 ? -3.654 5.227 18.376 1 98.85 98 SER A CA 1
ATOM 820 C C . SER A 1 98 ? -2.144 5.253 18.591 1 98.85 98 SER A C 1
ATOM 822 O O . SER A 1 98 ? -1.618 6.171 19.225 1 98.85 98 SER A O 1
ATOM 824 N N . ASN A 1 99 ? -1.517 4.252 18.081 1 98.74 99 ASN A N 1
ATOM 825 C CA . ASN A 1 99 ? -0.062 4.21 18.182 1 98.74 99 ASN A CA 1
ATOM 826 C C . ASN A 1 99 ? 0.585 5.376 17.44 1 98.74 99 ASN A C 1
ATOM 828 O O . ASN A 1 99 ? 1.61 5.903 17.876 1 98.74 99 ASN A O 1
ATOM 832 N N . ALA A 1 100 ? 0.026 5.775 16.317 1 98.72 100 ALA A N 1
ATOM 833 C CA . ALA A 1 100 ? 0.516 6.945 15.592 1 98.72 100 ALA A CA 1
ATOM 834 C C . ALA A 1 100 ? 0.357 8.213 16.426 1 98.72 100 ALA A C 1
ATOM 836 O O . ALA A 1 100 ? 1.243 9.07 16.438 1 98.72 100 ALA A O 1
ATOM 837 N N . ILE A 1 101 ? -0.76 8.338 17.117 1 98.92 101 ILE A N 1
ATOM 838 C CA . ILE A 1 101 ? -1.027 9.484 17.979 1 98.92 101 ILE A CA 1
ATOM 839 C C . ILE A 1 101 ? -0.002 9.527 19.111 1 98.92 101 ILE A C 1
ATOM 841 O O . ILE A 1 101 ? 0.59 10.574 19.381 1 98.92 101 ILE A O 1
ATOM 845 N N . ARG A 1 102 ? 0.234 8.456 19.732 1 98.85 102 ARG A N 1
ATOM 846 C CA . ARG A 1 102 ? 1.2 8.39 20.823 1 98.85 102 ARG A CA 1
ATOM 847 C C . ARG A 1 102 ? 2.612 8.675 20.322 1 98.85 102 ARG A C 1
ATOM 849 O O . ARG A 1 102 ? 3.408 9.308 21.019 1 98.85 102 ARG A O 1
ATOM 856 N N . LEU A 1 103 ? 2.919 8.13 19.143 1 98.88 103 LEU A N 1
ATOM 857 C CA . LEU A 1 103 ? 4.207 8.425 18.526 1 98.88 103 LEU A CA 1
ATOM 858 C C . LEU A 1 103 ? 4.392 9.928 18.346 1 98.88 103 LEU A C 1
ATOM 860 O O . LEU A 1 103 ? 5.455 10.469 18.659 1 98.88 103 LEU A O 1
ATOM 864 N N . ALA A 1 104 ? 3.379 10.564 17.786 1 98.89 104 ALA A N 1
ATOM 865 C CA . ALA A 1 104 ? 3.444 12.011 17.604 1 98.89 104 ALA A CA 1
ATOM 866 C C . ALA A 1 104 ? 3.75 12.717 18.922 1 98.89 104 ALA A C 1
ATOM 868 O O . ALA A 1 104 ? 4.617 13.592 18.977 1 98.89 104 ALA A O 1
ATOM 869 N N . ALA A 1 105 ? 3.089 12.329 19.96 1 98.82 105 ALA A N 1
ATOM 870 C CA . ALA A 1 105 ? 3.307 12.909 21.282 1 98.82 105 ALA A CA 1
ATOM 871 C C . ALA A 1 105 ? 4.745 12.691 21.746 1 98.82 105 ALA A C 1
ATOM 873 O O . ALA A 1 105 ? 5.385 13.613 22.258 1 98.82 105 ALA A O 1
ATOM 874 N N . GLN A 1 106 ? 5.226 11.541 21.566 1 98.71 106 GLN A N 1
ATOM 875 C CA . GLN A 1 106 ? 6.584 11.214 21.986 1 98.71 106 GLN A CA 1
ATOM 876 C C . GLN A 1 106 ? 7.612 12.031 21.209 1 98.71 106 GLN A C 1
ATOM 878 O O . GLN A 1 106 ? 8.676 12.364 21.736 1 98.71 106 GLN A O 1
ATOM 883 N N . LEU A 1 107 ? 7.283 12.376 19.991 1 98.75 107 LEU A N 1
ATOM 884 C CA . LEU A 1 107 ? 8.223 13.085 19.13 1 98.75 107 LEU A CA 1
ATOM 885 C C . LEU A 1 107 ? 8.096 14.594 19.312 1 98.75 107 LEU A C 1
ATOM 887 O O . LEU A 1 107 ? 8.875 15.36 18.741 1 98.75 107 LEU A O 1
ATOM 891 N N . GLY A 1 108 ? 7.057 14.991 20.019 1 98.34 108 GLY A N 1
ATOM 892 C CA . GLY A 1 108 ? 6.84 16.411 20.248 1 98.34 108 GLY A CA 1
ATOM 893 C C . GLY A 1 108 ? 6.046 17.079 19.141 1 98.34 108 GLY A C 1
ATOM 894 O O . GLY A 1 108 ? 5.999 18.308 19.059 1 98.34 108 GLY A O 1
ATOM 895 N N . ALA A 1 109 ? 5.514 16.278 18.238 1 98.59 109 ALA A N 1
ATOM 896 C CA . ALA A 1 109 ? 4.594 16.814 17.239 1 98.59 109 ALA A CA 1
ATOM 897 C C . ALA A 1 109 ? 3.257 17.19 17.871 1 98.59 109 ALA A C 1
ATOM 899 O O . ALA A 1 109 ? 2.918 16.708 18.955 1 98.59 109 ALA A O 1
ATOM 900 N N . ASP A 1 110 ? 2.478 17.959 17.165 1 98.11 110 ASP A N 1
ATOM 901 C CA . ASP A 1 110 ? 1.233 18.372 17.805 1 98.11 110 ASP A CA 1
ATOM 902 C C . ASP A 1 110 ? 0.022 17.922 16.991 1 98.11 110 ASP A C 1
ATOM 904 O O . ASP A 1 110 ? -1.121 18.18 17.374 1 98.11 110 ASP A O 1
ATOM 908 N N . ARG A 1 111 ? 0.276 17.191 15.856 1 98.72 111 ARG A N 1
ATOM 909 C CA . ARG A 1 111 ? -0.894 16.792 15.08 1 98.72 111 ARG A CA 1
ATOM 910 C C . ARG A 1 111 ? -0.63 15.5 14.315 1 98.72 111 ARG A C 1
ATOM 912 O O . ARG A 1 111 ? 0.524 15.149 14.058 1 98.72 111 ARG A O 1
ATOM 919 N N . VAL A 1 112 ? -1.648 14.805 14.057 1 98.86 112 VAL A N 1
ATOM 920 C CA . VAL A 1 112 ? -1.668 13.579 13.266 1 98.86 112 VAL A CA 1
ATOM 921 C C . VAL A 1 112 ? -2.696 13.705 12.144 1 98.86 112 VAL A C 1
ATOM 923 O O . VAL A 1 112 ? -3.819 14.161 12.371 1 98.86 112 VAL A O 1
ATOM 926 N N . VAL A 1 113 ? -2.288 13.309 10.948 1 98.51 113 VAL A N 1
ATOM 927 C CA . VAL A 1 113 ? -3.186 13.36 9.798 1 98.51 113 VAL A CA 1
ATOM 928 C C . VAL A 1 113 ? -4.077 12.12 9.783 1 98.51 113 VAL A C 1
ATOM 930 O O . VAL A 1 113 ? -3.59 10.996 9.926 1 98.51 113 VAL A O 1
ATOM 933 N N . VAL A 1 114 ? -5.333 12.371 9.623 1 98.02 114 VAL A N 1
ATOM 934 C CA . VAL A 1 114 ? -6.299 11.286 9.484 1 98.02 114 VAL A CA 1
ATOM 935 C C . VAL A 1 114 ? -7.188 11.538 8.268 1 98.02 114 VAL A C 1
ATOM 937 O O . VAL A 1 114 ? -7.24 12.656 7.75 1 98.02 114 VAL A O 1
ATOM 940 N N . ASN A 1 115 ? -7.814 10.532 7.819 1 96.84 115 ASN A N 1
ATOM 941 C CA . ASN A 1 115 ? -8.83 10.62 6.776 1 96.84 115 ASN A CA 1
ATOM 942 C C . ASN A 1 115 ? -10.042 9.75 7.1 1 96.84 115 ASN A C 1
ATOM 944 O O . ASN A 1 115 ? -10.241 9.359 8.251 1 96.84 115 ASN A O 1
ATOM 948 N N . SER A 1 116 ? -10.919 9.58 6.101 1 94.77 116 SER A N 1
ATOM 949 C CA . SER A 1 116 ? -12.124 8.799 6.361 1 94.77 116 SER A CA 1
ATOM 950 C C . SER A 1 116 ? -11.979 7.371 5.845 1 94.77 116 SER A C 1
ATOM 952 O O . SER A 1 116 ? -12.82 6.515 6.127 1 94.77 116 SER A O 1
ATOM 954 N N . GLY A 1 117 ? -10.893 7.157 5.152 1 93.57 117 GLY A N 1
ATOM 955 C CA . GLY A 1 117 ? -10.781 5.857 4.509 1 93.57 117 GLY A CA 1
ATOM 956 C C . GLY A 1 117 ? -11.9 5.58 3.524 1 93.57 117 GLY A C 1
ATOM 957 O O . GLY A 1 117 ? -12.243 6.438 2.708 1 93.57 117 GLY A O 1
ATOM 958 N N . TRP A 1 118 ? -12.311 4.321 3.531 1 92.85 118 TRP A N 1
ATOM 959 C CA . TRP A 1 118 ? -13.387 3.888 2.646 1 92.85 118 TRP A CA 1
ATOM 960 C C . TRP A 1 118 ? -14.197 2.764 3.283 1 92.85 118 TRP A C 1
ATOM 962 O O . TRP A 1 118 ? -13.747 2.131 4.24 1 92.85 118 TRP A O 1
ATOM 972 N N . GLY A 1 119 ? -15.381 2.583 2.863 1 92.68 119 GLY A N 1
ATOM 973 C CA . GLY A 1 119 ? -16.198 1.418 3.165 1 92.68 119 GLY A CA 1
ATOM 974 C C . GLY A 1 119 ? -16.367 0.486 1.98 1 92.68 119 GLY A C 1
ATOM 975 O O . GLY A 1 119 ? -16.039 0.846 0.848 1 92.68 119 GLY A O 1
ATOM 976 N N . TYR A 1 120 ? -16.863 -0.697 2.281 1 93.31 120 TYR A N 1
ATOM 977 C CA . TYR A 1 120 ? -17.039 -1.683 1.22 1 93.31 120 TYR A CA 1
ATOM 978 C C . TYR A 1 120 ? -18.089 -1.223 0.216 1 93.31 120 TYR A C 1
ATOM 980 O O . TYR A 1 120 ? -19.123 -0.671 0.599 1 93.31 120 TYR A O 1
ATOM 988 N N . THR A 1 121 ? -17.736 -1.461 -1.04 1 92.93 121 THR A N 1
ATOM 989 C CA . THR A 1 121 ? -18.74 -1.217 -2.071 1 92.93 121 THR A CA 1
ATOM 990 C C . THR A 1 121 ? -19.951 -2.123 -1.872 1 92.93 121 THR A C 1
ATOM 992 O O . THR A 1 121 ? -19.802 -3.32 -1.619 1 92.93 121 THR A O 1
ATOM 995 N N . GLY A 1 122 ? -21.109 -1.529 -1.889 1 91.38 122 GLY A N 1
ATOM 996 C CA . GLY A 1 122 ? -22.331 -2.297 -1.71 1 91.38 122 GLY A CA 1
ATOM 997 C C . GLY A 1 122 ? -22.879 -2.224 -0.297 1 91.38 122 GLY A C 1
ATOM 998 O O . GLY A 1 122 ? -24.037 -2.573 -0.057 1 91.38 122 GLY A O 1
ATOM 999 N N . GLU A 1 123 ? -22.031 -1.84 0.606 1 94.04 123 GLU A N 1
ATOM 1000 C CA . GLU A 1 123 ? -22.501 -1.657 1.976 1 94.04 123 GLU A CA 1
ATOM 1001 C C . GLU A 1 123 ? -23.38 -0.415 2.097 1 94.04 123 GLU A C 1
ATOM 1003 O O . GLU A 1 123 ? -23.184 0.563 1.372 1 94.04 123 GLU A O 1
ATOM 1008 N N . ASP A 1 124 ? -24.232 -0.457 3.051 1 96.32 124 ASP A N 1
ATOM 1009 C CA . ASP A 1 124 ? -25.076 0.702 3.323 1 96.32 124 ASP A CA 1
ATOM 1010 C C . ASP A 1 124 ? -24.236 1.911 3.729 1 96.32 124 ASP A C 1
ATOM 1012 O O . ASP A 1 124 ? -23.405 1.819 4.635 1 96.32 124 ASP A O 1
ATOM 1016 N N . GLU A 1 125 ? -24.477 2.998 3.053 1 96.32 125 GLU A N 1
ATOM 1017 C CA . GLU A 1 125 ? -23.641 4.179 3.25 1 96.32 125 GLU A CA 1
ATOM 1018 C C . GLU A 1 125 ? -23.703 4.665 4.695 1 96.32 125 GLU A C 1
ATOM 1020 O O . GLU A 1 125 ? -22.677 5.01 5.284 1 96.32 125 GLU A O 1
ATOM 1025 N N . SER A 1 126 ? -24.929 4.731 5.238 1 97.91 126 SER A N 1
ATOM 1026 C CA . SER A 1 126 ? -25.067 5.218 6.607 1 97.91 126 SER A CA 1
ATOM 1027 C C . SER A 1 126 ? -24.296 4.339 7.586 1 97.91 126 SER A C 1
ATOM 1029 O O . SER A 1 126 ? -23.721 4.838 8.556 1 97.91 126 SER A O 1
ATOM 1031 N N . THR A 1 127 ? -24.303 3.076 7.333 1 97.75 127 THR A N 1
ATOM 1032 C CA . THR A 1 127 ? -23.599 2.14 8.202 1 97.75 127 THR A CA 1
ATOM 1033 C C . THR A 1 127 ? -22.095 2.395 8.166 1 97.75 127 THR A C 1
ATOM 1035 O O . THR A 1 127 ? -21.454 2.511 9.213 1 97.75 127 THR A O 1
ATOM 1038 N N . MET A 1 128 ? -21.547 2.5 6.968 1 97.02 128 MET A N 1
ATOM 1039 C CA . MET A 1 128 ? -20.112 2.747 6.856 1 97.02 128 MET A CA 1
ATOM 1040 C C . MET A 1 128 ? -19.755 4.129 7.391 1 97.02 128 MET A C 1
ATOM 1042 O O . MET A 1 128 ? -18.714 4.303 8.027 1 97.02 128 MET A O 1
ATOM 1046 N N . TRP A 1 129 ? -20.638 5.096 7.128 1 98.24 129 TRP A N 1
ATOM 1047 C CA . TRP A 1 129 ? -20.436 6.459 7.607 1 98.24 129 TRP A CA 1
ATOM 1048 C C . TRP A 1 129 ? -20.372 6.497 9.13 1 98.24 129 TRP A C 1
ATOM 1050 O O . TRP A 1 129 ? -19.442 7.068 9.704 1 98.24 129 TRP A O 1
ATOM 1060 N N . ASN A 1 130 ? -21.347 5.876 9.767 1 98.47 130 ASN A N 1
ATOM 1061 C CA . ASN A 1 130 ? -21.409 5.871 11.225 1 98.47 130 ASN A CA 1
ATOM 1062 C C . ASN A 1 130 ? -20.214 5.144 11.834 1 98.47 130 ASN A C 1
ATOM 1064 O O . ASN A 1 130 ? -19.69 5.561 12.869 1 98.47 130 ASN A O 1
ATOM 1068 N N . ARG A 1 131 ? -19.893 4.089 11.19 1 97.99 131 ARG A N 1
ATOM 1069 C CA . ARG A 1 131 ? -18.727 3.349 11.662 1 97.99 131 ARG A CA 1
ATOM 1070 C C . ARG A 1 131 ? -17.474 4.216 11.619 1 97.99 131 ARG A C 1
ATOM 1072 O O . ARG A 1 131 ? -16.694 4.236 12.574 1 97.99 131 ARG A O 1
ATOM 1079 N N . CYS A 1 132 ? -17.267 4.897 10.537 1 98.06 132 CYS A N 1
ATOM 1080 C CA . CYS A 1 132 ? -16.135 5.806 10.398 1 98.06 132 CYS A CA 1
ATOM 1081 C C . CYS A 1 132 ? -16.199 6.92 11.437 1 98.06 132 CYS A C 1
ATOM 1083 O O . CYS A 1 132 ? -15.211 7.195 12.12 1 98.06 132 CYS A O 1
ATOM 1085 N N . ARG A 1 133 ? -17.327 7.567 11.539 1 98.75 133 ARG A N 1
ATOM 1086 C CA . ARG A 1 133 ? -17.537 8.653 12.491 1 98.75 133 ARG A CA 1
ATOM 1087 C C . ARG A 1 133 ? -17.183 8.215 13.908 1 98.75 133 ARG A C 1
ATOM 1089 O O . ARG A 1 133 ? -16.445 8.907 14.612 1 98.75 133 ARG A O 1
ATOM 1096 N N . ASP A 1 134 ? -17.705 7.086 14.296 1 98.73 134 ASP A N 1
ATOM 1097 C CA . ASP A 1 134 ? -17.481 6.584 15.648 1 98.73 134 ASP A CA 1
ATOM 1098 C C . ASP A 1 134 ? -16.009 6.244 15.871 1 98.73 134 ASP A C 1
ATOM 1100 O O . ASP A 1 134 ? -15.471 6.473 16.956 1 98.73 134 ASP A O 1
ATOM 1104 N N . HIS A 1 135 ? -15.432 5.673 14.87 1 98.57 135 HIS A N 1
ATOM 1105 C CA . HIS A 1 135 ? -14.01 5.352 14.924 1 98.57 135 HIS A CA 1
ATOM 1106 C C . HIS A 1 135 ? -13.169 6.609 15.117 1 98.57 135 HIS A C 1
ATOM 1108 O O . HIS A 1 135 ? -12.301 6.651 15.993 1 98.57 135 HIS A O 1
ATOM 1114 N N . LEU A 1 136 ? -13.401 7.612 14.317 1 98.74 136 LEU A N 1
ATOM 1115 C CA . LEU A 1 136 ? -12.66 8.866 14.395 1 98.74 136 LEU A CA 1
ATOM 1116 C C . LEU A 1 136 ? -12.91 9.564 15.728 1 98.74 136 LEU A C 1
ATOM 1118 O O . LEU A 1 136 ? -11.999 10.171 16.296 1 98.74 136 LEU A O 1
ATOM 1122 N N . TYR A 1 137 ? -14.111 9.482 16.231 1 98.87 137 TYR A N 1
ATOM 1123 C CA . TYR A 1 137 ? -14.412 10.049 17.541 1 98.87 137 TYR A CA 1
ATOM 1124 C C . TYR A 1 137 ? -13.566 9.394 18.626 1 98.87 137 TYR A C 1
ATOM 1126 O O . TYR A 1 137 ? -13.019 10.079 19.494 1 98.87 137 TYR A O 1
ATOM 1134 N N . ARG A 1 138 ? -13.512 8.067 18.587 1 98.84 138 ARG A N 1
ATOM 1135 C CA . ARG A 1 138 ? -12.682 7.341 19.543 1 98.84 138 ARG A CA 1
ATOM 1136 C C . ARG A 1 138 ? -11.226 7.786 19.451 1 98.84 138 ARG A C 1
ATOM 1138 O O . ARG A 1 138 ? -10.551 7.933 20.472 1 98.84 138 ARG A O 1
ATOM 1145 N N . LEU A 1 139 ? -10.767 7.979 18.251 1 98.9 139 LEU A N 1
ATOM 1146 C CA . LEU A 1 139 ? -9.391 8.422 18.06 1 98.9 139 LEU A CA 1
ATOM 1147 C C . LEU A 1 139 ? -9.197 9.839 18.59 1 98.9 139 LEU A C 1
ATOM 1149 O O . LEU A 1 139 ? -8.131 10.169 19.116 1 98.9 139 LEU A O 1
ATOM 1153 N N . CYS A 1 140 ? -10.176 10.708 18.47 1 98.9 140 CYS A N 1
ATOM 1154 C CA . CYS A 1 140 ? -10.11 12.054 19.03 1 98.9 140 CYS A CA 1
ATOM 1155 C C . CYS A 1 140 ? -9.898 12.007 20.539 1 98.9 140 CYS A C 1
ATOM 1157 O O . CYS A 1 140 ? -9.157 12.822 21.091 1 98.9 140 CYS A O 1
ATOM 1159 N N . ARG A 1 141 ? -10.509 11.063 21.139 1 98.89 141 ARG A N 1
ATOM 1160 C CA . ARG A 1 141 ? -10.358 10.933 22.585 1 98.89 141 ARG A CA 1
ATOM 1161 C C . ARG A 1 141 ? -8.931 10.544 22.954 1 98.89 141 ARG A C 1
ATOM 1163 O O . ARG A 1 141 ? -8.377 11.05 23.932 1 98.89 141 ARG A O 1
ATOM 1170 N N . VAL A 1 142 ? -8.394 9.627 22.227 1 98.9 142 VAL A N 1
ATOM 1171 C CA . VAL A 1 142 ? -6.993 9.276 22.435 1 98.9 142 VAL A CA 1
ATOM 1172 C C . VAL A 1 142 ? -6.114 10.505 22.219 1 98.9 142 VAL A C 1
ATOM 1174 O O . VAL A 1 142 ? -5.213 10.78 23.015 1 98.9 142 VAL A O 1
ATOM 1177 N N . ALA A 1 143 ? -6.375 11.225 21.126 1 98.91 143 ALA A N 1
ATOM 1178 C CA . ALA A 1 143 ? -5.607 12.42 20.783 1 98.91 143 ALA A CA 1
ATOM 1179 C C . ALA A 1 143 ? -5.698 13.467 21.89 1 98.91 143 ALA A C 1
ATOM 1181 O O . ALA A 1 143 ? -4.695 14.086 22.252 1 98.91 143 ALA A O 1
ATOM 1182 N N . GLU A 1 144 ? -6.853 13.659 22.404 1 98.86 144 GLU A N 1
ATOM 1183 C CA . GLU A 1 144 ? -7.063 14.603 23.497 1 98.86 144 GLU A CA 1
ATOM 1184 C C . GLU A 1 144 ? -6.195 14.253 24.702 1 98.86 144 GLU A C 1
ATOM 1186 O O . GLU A 1 144 ? -5.545 15.127 25.28 1 98.86 144 GLU A O 1
ATOM 1191 N N . ALA A 1 145 ? -6.18 13.02 25.026 1 98.84 145 ALA A N 1
ATOM 1192 C CA . ALA A 1 145 ? -5.414 12.558 26.181 1 98.84 145 ALA A CA 1
ATOM 1193 C C . ALA A 1 145 ? -3.92 12.794 25.979 1 98.84 145 ALA A C 1
ATOM 1195 O O . ALA A 1 145 ? -3.179 12.984 26.946 1 98.84 145 ALA A O 1
ATOM 1196 N N . GLU A 1 146 ? -3.473 12.819 24.748 1 98.79 146 GLU A N 1
ATOM 1197 C CA . GLU A 1 146 ? -2.055 12.962 24.433 1 98.79 146 GLU A CA 1
ATOM 1198 C C . GLU A 1 146 ? -1.714 14.403 24.065 1 98.79 146 GLU A C 1
ATOM 1200 O O . GLU A 1 146 ? -0.558 14.718 23.774 1 98.79 146 GLU A O 1
ATOM 1205 N N . GLY A 1 147 ? -2.709 15.288 23.988 1 98.7 147 GLY A N 1
ATOM 1206 C CA . GLY A 1 147 ? -2.484 16.666 23.582 1 98.7 147 GLY A CA 1
ATOM 1207 C C . GLY A 1 147 ? -2.221 16.815 22.096 1 98.7 147 GLY A C 1
ATOM 1208 O O . GLY A 1 147 ? -1.451 17.684 21.68 1 98.7 147 GLY A O 1
ATOM 1209 N N . ILE A 1 148 ? -2.752 15.904 21.35 1 98.88 148 ILE A N 1
ATOM 1210 C CA . ILE A 1 148 ? -2.562 15.87 19.904 1 98.88 148 ILE A CA 1
ATOM 1211 C C . ILE A 1 148 ? -3.843 16.32 19.204 1 98.88 148 ILE A C 1
ATOM 1213 O O . ILE A 1 148 ? -4.947 15.991 19.645 1 98.88 148 ILE A O 1
ATOM 1217 N N . LEU A 1 149 ? -3.712 17.057 18.144 1 98.89 149 LEU A N 1
ATOM 1218 C CA . LEU A 1 149 ? -4.825 17.357 17.25 1 98.89 149 LEU A CA 1
ATOM 1219 C C . LEU A 1 149 ? -4.86 16.38 16.079 1 98.89 149 LEU A C 1
ATOM 1221 O O . LEU A 1 149 ? -3.82 16.062 15.499 1 98.89 149 LEU A O 1
ATOM 1225 N N . LEU A 1 150 ? -6.04 15.9 15.811 1 98.88 150 LEU A N 1
ATOM 1226 C CA . LEU A 1 150 ? -6.229 15.181 14.556 1 98.88 150 LEU A CA 1
ATOM 1227 C C . LEU A 1 150 ? -6.62 16.138 13.435 1 98.88 150 LEU A C 1
ATOM 1229 O O . LEU A 1 150 ? -7.522 16.962 13.603 1 98.88 150 LEU A O 1
ATOM 1233 N N . VAL A 1 151 ? -5.956 16.055 12.324 1 98.8 151 VAL A N 1
ATOM 1234 C CA . VAL A 1 151 ? -6.323 16.881 11.179 1 98.8 151 VAL A CA 1
ATOM 1235 C C . VAL A 1 151 ? -6.859 15.998 10.055 1 98.8 151 VAL A C 1
ATOM 1237 O O . VAL A 1 151 ? -6.122 15.188 9.487 1 98.8 151 VAL A O 1
ATOM 1240 N N . MET A 1 152 ? -8.085 16.162 9.723 1 98.54 152 MET A N 1
ATOM 1241 C CA . MET A 1 152 ? -8.74 15.246 8.793 1 98.54 152 MET A CA 1
ATOM 1242 C C . MET A 1 152 ? -8.597 15.736 7.356 1 98.54 152 MET A C 1
ATOM 1244 O O . MET A 1 152 ? -8.9 16.892 7.056 1 98.54 152 MET A O 1
ATOM 1248 N N . GLU A 1 153 ? -8.188 14.871 6.54 1 97.8 153 GLU A N 1
ATOM 1249 C CA . GLU A 1 153 ? -8.018 15.09 5.107 1 97.8 153 GLU A CA 1
ATOM 1250 C C . GLU A 1 153 ? -9.17 14.48 4.314 1 97.8 153 GLU A C 1
ATOM 1252 O O . GLU A 1 153 ? -9.514 13.312 4.508 1 97.8 153 GLU A O 1
ATOM 1257 N N . SER A 1 154 ? -9.741 15.325 3.435 1 96.38 154 SER A N 1
ATOM 1258 C CA . SER A 1 154 ? -10.631 14.743 2.436 1 96.38 154 SER A CA 1
ATOM 1259 C C . SER A 1 154 ? -9.843 14.077 1.314 1 96.38 154 SER A C 1
ATOM 1261 O O . SER A 1 154 ? -8.79 14.573 0.908 1 96.38 154 SER A O 1
ATOM 1263 N N . LEU A 1 155 ? -10.37 13.004 0.854 1 94.9 155 LEU A N 1
ATOM 1264 C CA . LEU A 1 155 ? -9.725 12.264 -0.226 1 94.9 155 LEU A CA 1
ATOM 1265 C C . LEU A 1 155 ? -10.433 12.511 -1.553 1 94.9 155 LEU A C 1
ATOM 1267 O O . LEU A 1 155 ? -11.407 13.265 -1.611 1 94.9 155 LEU A O 1
ATOM 1271 N N . ARG A 1 156 ? -9.916 11.936 -2.622 1 93.16 156 ARG A N 1
ATOM 1272 C CA . ARG A 1 156 ? -10.6 11.985 -3.911 1 93.16 156 ARG A CA 1
ATOM 1273 C C . ARG A 1 156 ? -11.707 10.94 -3.984 1 93.16 156 ARG A C 1
ATOM 1275 O O . ARG A 1 156 ? -11.74 10.005 -3.18 1 93.16 156 ARG A O 1
ATOM 1282 N N . ASP A 1 157 ? -12.524 11.146 -4.967 1 91.81 157 ASP A N 1
ATOM 1283 C CA . ASP A 1 157 ? -13.678 10.26 -5.085 1 91.81 157 ASP A CA 1
ATOM 1284 C C . ASP A 1 157 ? -13.26 8.876 -5.578 1 91.81 157 ASP A C 1
ATOM 1286 O O . ASP A 1 157 ? -14.014 7.91 -5.447 1 91.81 157 ASP A O 1
ATOM 1290 N N . ASP A 1 158 ? -12.1 8.759 -6.095 1 88.68 158 ASP A N 1
ATOM 1291 C CA . ASP A 1 158 ? -11.596 7.444 -6.479 1 88.68 158 ASP A CA 1
ATOM 1292 C C . ASP A 1 158 ? -10.853 6.781 -5.322 1 88.68 158 ASP A C 1
ATOM 1294 O O . ASP A 1 158 ? -10.516 5.597 -5.391 1 88.68 158 ASP A O 1
ATOM 1298 N N . GLU A 1 159 ? -10.714 7.513 -4.242 1 91.26 159 GLU A N 1
ATOM 1299 C CA . GLU A 1 159 ? -9.97 6.992 -3.099 1 91.26 159 GLU A CA 1
ATOM 1300 C C . GLU A 1 159 ? -10.904 6.65 -1.941 1 91.26 159 GLU A C 1
ATOM 1302 O O . GLU A 1 159 ? -10.559 5.842 -1.076 1 91.26 159 GLU A O 1
ATOM 1307 N N . SER A 1 160 ? -11.979 7.292 -1.934 1 93.7 160 SER A N 1
ATOM 1308 C CA . SER A 1 160 ? -12.901 7.122 -0.816 1 93.7 160 SER A CA 1
ATOM 1309 C C . SER A 1 160 ? -14.351 7.251 -1.271 1 93.7 160 SER A C 1
ATOM 1311 O O . SER A 1 160 ? -14.663 8.064 -2.145 1 93.7 160 SER A O 1
ATOM 1313 N N . ASN A 1 161 ? -15.205 6.478 -0.658 1 94.68 161 ASN A N 1
ATOM 1314 C CA . ASN A 1 161 ? -16.641 6.643 -0.853 1 94.68 161 ASN A CA 1
ATOM 1315 C C . ASN A 1 161 ? -17.31 7.234 0.385 1 94.68 161 ASN A C 1
ATOM 1317 O O . ASN A 1 161 ? -18.532 7.16 0.531 1 94.68 161 ASN A O 1
ATOM 1321 N N . LEU A 1 162 ? -16.532 7.874 1.28 1 96.66 162 LEU A N 1
ATOM 1322 C CA . LEU A 1 162 ? -17.065 8.445 2.511 1 96.66 162 LEU A CA 1
ATOM 1323 C C . LEU A 1 162 ? -16.92 9.963 2.514 1 96.66 162 LEU A C 1
ATOM 1325 O O . LEU A 1 162 ? -17.905 10.685 2.345 1 96.66 162 LEU A O 1
ATOM 1329 N N . VAL A 1 163 ? -15.638 10.441 2.633 1 97.61 163 VAL A N 1
ATOM 1330 C CA . VAL A 1 163 ? -15.387 11.878 2.621 1 97.61 163 VAL A CA 1
ATOM 1331 C C . VAL A 1 163 ? -14.488 12.237 1.44 1 97.61 163 VAL A C 1
ATOM 1333 O O . VAL A 1 163 ? -13.262 12.142 1.534 1 97.61 163 VAL A O 1
ATOM 1336 N N . TYR A 1 164 ? -15.146 12.702 0.272 1 96.79 164 TYR A N 1
ATOM 1337 C CA . TYR A 1 164 ? -14.364 12.939 -0.936 1 96.79 164 TYR A CA 1
ATOM 1338 C C . TYR A 1 164 ? -14.639 14.327 -1.502 1 96.79 164 TYR A C 1
ATOM 1340 O O . TYR A 1 164 ? -14.234 14.639 -2.624 1 96.79 164 TYR A O 1
ATOM 1348 N N . ASP A 1 165 ? -15.383 15.165 -0.729 1 97.46 165 ASP A N 1
ATOM 1349 C CA . ASP A 1 165 ? -15.647 16.55 -1.108 1 97.46 165 ASP A CA 1
ATOM 1350 C C . ASP A 1 165 ? -15.993 17.397 0.115 1 97.46 165 ASP A C 1
ATOM 1352 O O . ASP A 1 165 ? -16.072 16.882 1.232 1 97.46 165 ASP A O 1
ATOM 1356 N N . LEU A 1 166 ? -16.134 18.696 -0.12 1 98.37 166 LEU A N 1
ATOM 1357 C CA . LEU A 1 166 ? -16.297 19.657 0.965 1 98.37 166 LEU A CA 1
ATOM 1358 C C . LEU A 1 166 ? -17.606 19.419 1.711 1 98.37 166 LEU A C 1
ATOM 1360 O O . LEU A 1 166 ? -17.631 19.414 2.944 1 98.37 166 LEU A O 1
ATOM 1364 N N . PRO A 1 167 ? -18.751 19.168 1.06 1 98.52 167 PRO A N 1
ATOM 1365 C CA . PRO A 1 167 ? -19.985 18.922 1.81 1 98.52 167 PRO A CA 1
ATOM 1366 C C . PRO A 1 167 ? -19.875 17.723 2.749 1 98.52 167 PRO A C 1
ATOM 1368 O O . PRO A 1 167 ? -20.334 17.785 3.892 1 98.52 167 PRO A O 1
ATOM 1371 N N . ARG A 1 168 ? -19.301 16.709 2.32 1 98.55 168 ARG A N 1
ATOM 1372 C CA . ARG A 1 168 ? -19.145 15.508 3.135 1 98.55 168 ARG A CA 1
ATOM 1373 C C . ARG A 1 168 ? -18.16 15.745 4.276 1 98.55 168 ARG A C 1
ATOM 1375 O O . ARG A 1 168 ? -18.365 15.26 5.391 1 98.55 168 ARG A O 1
ATOM 1382 N N . ALA A 1 169 ? -17.09 16.462 3.945 1 98.68 169 ALA A N 1
ATOM 1383 C CA . ALA A 1 169 ? -16.128 16.816 4.985 1 98.68 169 ALA A CA 1
ATOM 1384 C C . ALA A 1 169 ? -16.793 17.626 6.094 1 98.68 169 ALA A C 1
ATOM 1386 O O . ALA A 1 169 ? -16.586 17.354 7.279 1 98.68 169 ALA A O 1
ATOM 1387 N N . ARG A 1 170 ? -17.581 18.596 5.709 1 98.63 170 ARG A N 1
ATOM 1388 C CA . ARG A 1 170 ? -18.297 19.426 6.673 1 98.63 170 ARG A CA 1
ATOM 1389 C C . ARG A 1 170 ? -19.223 18.581 7.541 1 98.63 170 ARG A C 1
ATOM 1391 O O . ARG A 1 170 ? -19.301 18.784 8.755 1 98.63 170 ARG A O 1
ATOM 1398 N N . GLU A 1 171 ? -19.867 17.694 6.902 1 98.76 171 GLU A N 1
ATOM 1399 C CA . GLU A 1 171 ? -20.823 16.857 7.62 1 98.76 171 GLU A CA 1
ATOM 1400 C C . GLU A 1 171 ? -20.119 15.955 8.629 1 98.76 171 GLU A C 1
ATOM 1402 O O . GLU A 1 171 ? -20.539 15.859 9.784 1 98.76 171 GLU A O 1
ATOM 1407 N N . MET A 1 172 ? -19.102 15.285 8.228 1 98.8 172 MET A N 1
ATOM 1408 C CA . MET A 1 172 ? -18.343 14.411 9.119 1 98.8 172 MET A CA 1
ATOM 1409 C C . MET A 1 172 ? -17.76 15.199 10.287 1 98.8 172 MET A C 1
ATOM 1411 O O . MET A 1 172 ? -17.855 14.772 11.439 1 98.8 172 MET A O 1
ATOM 1415 N N . TYR A 1 173 ? -17.173 16.341 9.935 1 98.81 173 TYR A N 1
ATOM 1416 C CA . TYR A 1 173 ? -16.593 17.223 10.943 1 98.81 173 TYR A CA 1
ATOM 1417 C C . TYR A 1 173 ? -17.631 17.613 11.988 1 98.81 173 TYR A C 1
ATOM 1419 O O . TYR A 1 173 ? -17.381 17.506 13.191 1 98.81 173 TYR A O 1
ATOM 1427 N N . ARG A 1 174 ? -18.747 18.041 11.532 1 98.67 174 ARG A N 1
ATOM 1428 C CA . ARG A 1 174 ? -19.831 18.466 12.411 1 98.67 174 ARG A CA 1
ATOM 1429 C C . ARG A 1 174 ? -20.308 17.314 13.29 1 98.67 174 ARG A C 1
ATOM 1431 O O . ARG A 1 174 ? -20.524 17.49 14.491 1 98.67 174 ARG A O 1
ATOM 1438 N N . GLN A 1 175 ? -20.447 16.162 12.744 1 98.77 175 GLN A N 1
ATOM 1439 C CA . GLN A 1 175 ? -21.016 15.026 13.463 1 98.77 175 GLN A CA 1
ATOM 1440 C C . GLN A 1 175 ? -20.042 14.494 14.51 1 98.77 175 GLN A C 1
ATOM 1442 O O . GLN A 1 175 ? -20.459 14.033 15.575 1 98.77 175 GLN A O 1
ATOM 1447 N N . ILE A 1 176 ? -18.832 14.469 14.153 1 98.72 176 ILE A N 1
ATOM 1448 C CA . ILE A 1 176 ? -17.853 14.057 15.152 1 98.72 176 ILE A CA 1
ATOM 1449 C C . ILE A 1 176 ? -17.837 15.059 16.304 1 98.72 176 ILE A C 1
ATOM 1451 O O .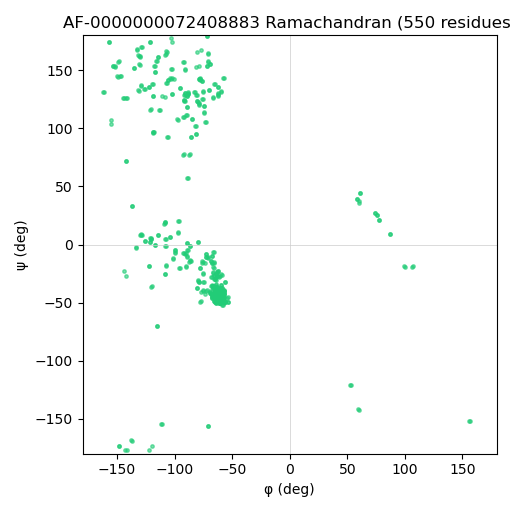 ILE A 1 176 ? -17.868 14.671 17.474 1 98.72 176 ILE A O 1
ATOM 1455 N N . GLY A 1 177 ? -17.722 16.379 15.956 1 98.26 177 GLY A N 1
ATOM 1456 C CA . GLY A 1 177 ? -17.941 17.458 16.905 1 98.26 177 GLY A CA 1
ATOM 1457 C C . GLY A 1 177 ? -16.998 17.41 18.092 1 98.26 177 GLY A C 1
ATOM 1458 O O . GLY A 1 177 ? -17.415 17.623 19.233 1 98.26 177 GLY A O 1
ATOM 1459 N N . HIS A 1 178 ? -15.812 17.031 17.919 1 98.68 178 HIS A N 1
ATOM 1460 C CA . HIS A 1 178 ? -14.82 16.959 18.986 1 98.68 178 HIS A CA 1
ATOM 1461 C C . HIS A 1 178 ? -13.794 18.079 18.862 1 98.68 178 HIS A C 1
ATOM 1463 O O . HIS A 1 178 ? -13.326 18.379 17.761 1 98.68 178 HIS A O 1
ATOM 1469 N N . PRO A 1 179 ? -13.386 18.688 19.931 1 98.46 179 PRO A N 1
ATOM 1470 C CA . PRO A 1 179 ? -12.493 19.848 19.869 1 98.46 179 PRO A CA 1
ATOM 1471 C C . PRO A 1 179 ? -11.102 19.494 19.349 1 98.46 179 PRO A C 1
ATOM 1473 O O . PRO A 1 179 ? -10.396 20.359 18.826 1 98.46 179 PRO A O 1
ATOM 1476 N N . ASN A 1 180 ? -10.689 18.239 19.479 1 98.78 180 ASN A N 1
ATOM 1477 C CA . ASN A 1 180 ? -9.36 17.833 19.034 1 98.78 180 ASN A CA 1
ATOM 1478 C C . ASN A 1 180 ? -9.358 17.445 17.558 1 98.78 180 ASN A C 1
ATOM 1480 O O . ASN A 1 180 ? -8.326 17.038 17.021 1 98.78 180 ASN A O 1
ATOM 1484 N N . LEU A 1 181 ? -10.502 17.505 16.925 1 98.83 181 LEU A N 1
ATOM 1485 C CA . LEU A 1 181 ? -10.552 17.334 15.477 1 98.83 181 LEU A CA 1
ATOM 1486 C C . LEU A 1 181 ? -10.436 18.678 14.766 1 98.83 181 LEU A C 1
ATOM 1488 O O . LEU A 1 181 ? -11.152 19.625 15.098 1 98.83 181 LEU A O 1
ATOM 1492 N N . LYS A 1 182 ? -9.511 18.792 13.945 1 98.85 182 LYS A N 1
ATOM 1493 C CA . LYS A 1 182 ? -9.323 19.924 13.042 1 98.85 182 LYS A CA 1
ATOM 1494 C C . LYS A 1 182 ? -9.319 19.469 11.585 1 98.85 182 LYS A C 1
ATOM 1496 O O . LYS A 1 182 ? -9.476 18.281 11.3 1 98.85 182 LYS A O 1
ATOM 1501 N N . MET A 1 183 ? -9.278 20.39 10.674 1 98.57 183 MET A N 1
ATOM 1502 C CA . MET A 1 183 ? -9.353 20.056 9.254 1 98.57 183 MET A CA 1
ATOM 1503 C C . MET A 1 183 ? -8.072 20.461 8.532 1 98.57 183 MET A C 1
ATOM 1505 O O . MET A 1 183 ? -7.334 21.327 9.005 1 98.57 183 MET A O 1
ATOM 1509 N N . MET A 1 184 ? -7.848 19.752 7.49 1 98.48 184 MET A N 1
ATOM 1510 C CA . MET A 1 184 ? -6.781 20.107 6.559 1 98.48 184 MET A CA 1
ATOM 1511 C C . MET A 1 184 ? -7.288 20.1 5.121 1 98.48 184 MET A C 1
ATOM 1513 O O . MET A 1 184 ? -8.349 19.543 4.835 1 98.48 184 MET A O 1
ATOM 1517 N N . VAL A 1 185 ? -6.481 20.77 4.262 1 96.5 185 VAL A N 1
ATOM 1518 C CA . VAL A 1 185 ? -6.756 20.73 2.83 1 96.5 185 VAL A CA 1
ATOM 1519 C C . VAL A 1 185 ? -5.572 20.107 2.093 1 96.5 185 VAL A C 1
ATOM 1521 O O . VAL A 1 185 ? -4.415 20.371 2.429 1 96.5 185 VAL A O 1
ATOM 1524 N N . ASP A 1 186 ? -5.845 19.161 1.329 1 96.62 186 ASP A N 1
ATOM 1525 C CA . ASP A 1 186 ? -4.966 18.798 0.221 1 96.62 186 ASP A CA 1
ATOM 1526 C C . ASP A 1 186 ? -5.374 19.517 -1.063 1 96.62 186 ASP A C 1
ATOM 1528 O O . ASP A 1 186 ? -6.414 19.209 -1.65 1 96.62 186 ASP A O 1
ATOM 1532 N N . ASN A 1 187 ? -4.566 20.448 -1.491 1 93.41 187 ASN A N 1
ATOM 1533 C CA . ASN A 1 187 ? -5.033 21.327 -2.558 1 93.41 187 ASN A CA 1
ATOM 1534 C C . ASN A 1 187 ? -5.213 20.569 -3.87 1 93.41 187 ASN A C 1
ATOM 1536 O O . ASN A 1 187 ? -5.899 21.043 -4.777 1 93.41 187 ASN A O 1
ATOM 1540 N N . ILE A 1 188 ? -4.617 19.334 -3.976 1 92.63 188 ILE A N 1
ATOM 1541 C CA . ILE A 1 188 ? -4.834 18.516 -5.164 1 92.63 188 ILE A CA 1
ATOM 1542 C C . ILE A 1 188 ? -6.213 17.864 -5.096 1 92.63 188 ILE A C 1
ATOM 1544 O O . ILE A 1 188 ? -6.993 17.944 -6.049 1 92.63 188 ILE A O 1
ATOM 1548 N N . ALA A 1 189 ? -6.497 17.262 -3.96 1 91.83 189 ALA A N 1
ATOM 1549 C CA . ALA A 1 189 ? -7.802 16.634 -3.775 1 91.83 189 ALA A CA 1
ATOM 1550 C C . ALA A 1 189 ? -8.925 17.662 -3.876 1 91.83 189 ALA A C 1
ATOM 1552 O O . ALA A 1 189 ? -9.962 17.4 -4.491 1 91.83 189 ALA A O 1
ATOM 1553 N N . THR A 1 190 ? -8.744 18.773 -3.327 1 92.34 190 THR A N 1
ATOM 1554 C CA . THR A 1 190 ? -9.736 19.842 -3.36 1 92.34 190 THR A CA 1
ATOM 1555 C C . THR A 1 190 ? -9.956 20.332 -4.789 1 92.34 190 THR A C 1
ATOM 1557 O O . THR A 1 190 ? -11.095 20.544 -5.21 1 92.34 190 THR A O 1
ATOM 1560 N N . GLY A 1 191 ? -8.884 20.49 -5.516 1 90.63 191 GLY A N 1
ATOM 1561 C CA . GLY A 1 191 ? -8.995 20.862 -6.917 1 90.63 191 GLY A CA 1
ATOM 1562 C C . GLY A 1 191 ? -9.709 19.819 -7.756 1 90.63 191 GLY A C 1
ATOM 1563 O O . GLY A 1 191 ? -10.526 20.159 -8.615 1 90.63 191 GLY A O 1
ATOM 1564 N N . ALA A 1 192 ? -9.366 18.604 -7.493 1 90.65 192 ALA A N 1
ATOM 1565 C CA . ALA A 1 192 ? -9.986 17.502 -8.224 1 90.65 192 ALA A CA 1
ATOM 1566 C C . ALA A 1 192 ? -11.496 17.482 -8.009 1 90.65 192 ALA A C 1
ATOM 1568 O O . ALA A 1 192 ? -12.249 17.053 -8.886 1 90.65 192 ALA A O 1
ATOM 1569 N N . ALA A 1 193 ? -11.956 17.992 -6.871 1 93.4 193 ALA A N 1
ATOM 1570 C CA . ALA A 1 193 ? -13.378 18.026 -6.539 1 93.4 193 ALA A CA 1
ATOM 1571 C C . ALA A 1 193 ? -14.03 19.307 -7.05 1 93.4 193 ALA A C 1
ATOM 1573 O O . ALA A 1 193 ? -15.217 19.545 -6.813 1 93.4 193 ALA A O 1
ATOM 1574 N N . GLY A 1 194 ? -13.258 20.175 -7.733 1 93.25 194 GLY A N 1
ATOM 1575 C CA . GLY A 1 194 ? -13.794 21.419 -8.263 1 93.25 194 GLY A CA 1
ATOM 1576 C C . GLY A 1 194 ? -14.009 22.477 -7.197 1 93.25 194 GLY A C 1
ATOM 1577 O O . GLY A 1 194 ? -14.847 23.366 -7.358 1 93.25 194 GLY A O 1
ATOM 1578 N N . GLU A 1 195 ? -13.256 22.373 -6.138 1 95.55 195 GLU A N 1
ATOM 1579 C CA . GLU A 1 195 ? -13.396 23.28 -5.002 1 95.55 195 GLU A CA 1
ATOM 1580 C C . GLU A 1 195 ? -12.222 24.251 -4.924 1 95.55 195 GLU A C 1
ATOM 1582 O O . GLU A 1 195 ? -11.192 24.042 -5.568 1 95.55 195 GLU A O 1
ATOM 1587 N N . THR A 1 196 ? -12.388 25.335 -4.167 1 94.46 196 THR A N 1
ATOM 1588 C CA . THR A 1 196 ? -11.34 26.336 -4.005 1 94.46 196 THR A CA 1
ATOM 1589 C C . THR A 1 196 ? -10.864 26.392 -2.557 1 94.46 196 THR A C 1
ATOM 1591 O O . THR A 1 196 ? -11.568 25.944 -1.649 1 94.46 196 THR A O 1
ATOM 1594 N N . LEU A 1 197 ? -9.697 26.891 -2.435 1 95.6 197 LEU A N 1
ATOM 1595 C CA . LEU A 1 197 ? -9.185 27.1 -1.085 1 95.6 197 LEU A CA 1
ATOM 1596 C C . LEU A 1 197 ? -10.091 28.043 -0.3 1 95.6 197 LEU A C 1
ATOM 1598 O O . LEU A 1 197 ? -10.282 27.866 0.905 1 95.6 197 LEU A O 1
ATOM 1602 N N . GLU A 1 198 ? -10.675 29.011 -0.936 1 96.56 198 GLU A N 1
ATOM 1603 C CA . GLU A 1 198 ? -11.607 29.94 -0.305 1 96.56 198 GLU A CA 1
ATOM 1604 C C . GLU A 1 198 ? -12.813 29.204 0.272 1 96.56 198 GLU A C 1
ATOM 1606 O O . GLU A 1 198 ? -13.274 29.521 1.371 1 96.56 198 GLU A O 1
ATOM 1611 N N . ASP A 1 199 ? -13.299 28.232 -0.496 1 97.37 199 ASP A N 1
ATOM 1612 C CA . ASP A 1 199 ? -14.414 27.422 -0.015 1 97.37 199 ASP A CA 1
ATOM 1613 C C . ASP A 1 199 ? -14.071 26.746 1.311 1 97.37 199 ASP A C 1
ATOM 1615 O O . ASP A 1 199 ? -14.905 26.685 2.216 1 97.37 199 ASP A O 1
ATOM 1619 N N . TRP A 1 200 ? -12.928 26.293 1.424 1 97.94 200 TRP A N 1
ATOM 1620 C CA . TRP A 1 200 ? -12.51 25.546 2.606 1 97.94 200 TRP A CA 1
ATOM 1621 C C . TRP A 1 200 ? -12.285 26.48 3.79 1 97.94 200 TRP A C 1
ATOM 1623 O O . TRP A 1 200 ? -12.646 26.154 4.923 1 97.94 200 TRP A O 1
ATOM 1633 N N . PHE A 1 201 ? -11.715 27.655 3.573 1 97.92 201 PHE A N 1
ATOM 1634 C CA . PHE A 1 201 ? -11.582 28.644 4.636 1 97.92 201 PHE A CA 1
ATOM 1635 C C . PHE A 1 201 ? -12.952 29.093 5.132 1 97.92 201 PHE A C 1
ATOM 1637 O O . PHE A 1 201 ? -13.147 29.295 6.332 1 97.92 201 PHE A O 1
ATOM 1644 N N . ALA A 1 202 ? -13.847 29.234 4.215 1 97.76 202 ALA A N 1
ATOM 1645 C CA . ALA A 1 202 ? -15.2 29.635 4.593 1 97.76 202 ALA A CA 1
ATOM 1646 C C . ALA A 1 202 ? -15.866 28.568 5.458 1 97.76 202 ALA A C 1
ATOM 1648 O O . ALA A 1 202 ? -16.633 28.888 6.369 1 97.76 202 ALA A O 1
ATOM 1649 N N . ALA A 1 203 ? -15.582 27.371 5.221 1 98.06 203 ALA A N 1
ATOM 1650 C CA . ALA A 1 203 ? -16.253 26.256 5.883 1 98.06 203 ALA A CA 1
ATOM 1651 C C . ALA A 1 203 ? -15.669 26.01 7.271 1 98.06 203 ALA A C 1
ATOM 1653 O O . ALA A 1 203 ? -16.396 25.667 8.206 1 98.06 203 ALA A O 1
ATOM 1654 N N . PHE A 1 204 ? -14.36 26.166 7.429 1 98.03 204 PHE A N 1
ATOM 1655 C CA . PHE A 1 204 ? -13.745 25.654 8.648 1 98.03 204 PHE A CA 1
ATOM 1656 C C . PHE A 1 204 ? -13.036 26.769 9.407 1 98.03 204 PHE A C 1
ATOM 1658 O O . PHE A 1 204 ? -12.716 26.618 10.588 1 98.03 204 PHE A O 1
ATOM 1665 N N . GLY A 1 205 ? -12.725 27.944 8.708 1 95.71 205 GLY A N 1
ATOM 1666 C CA . GLY A 1 205 ? -12.093 29.076 9.366 1 95.71 205 GLY A CA 1
ATOM 1667 C C . GLY A 1 205 ? -10.829 28.701 10.117 1 95.71 205 GLY A C 1
ATOM 1668 O O . GLY A 1 205 ? -9.934 28.064 9.557 1 95.71 205 GLY A O 1
ATOM 1669 N N . GLY A 1 206 ? -10.844 28.972 11.409 1 96.3 206 GLY A N 1
ATOM 1670 C CA . GLY A 1 206 ? -9.674 28.77 12.249 1 96.3 206 GLY A CA 1
ATOM 1671 C C . GLY A 1 206 ? -9.377 27.307 12.516 1 96.3 206 GLY A C 1
ATOM 1672 O O . GLY A 1 206 ? -8.29 26.965 12.988 1 96.3 206 GLY A O 1
ATOM 1673 N N . ASP A 1 207 ? -10.272 26.446 12.11 1 97.89 207 ASP A N 1
ATOM 1674 C CA . ASP A 1 207 ? -10.061 25.02 12.335 1 97.89 207 ASP A CA 1
ATOM 1675 C C . ASP A 1 207 ? -9.33 24.38 11.157 1 97.89 207 ASP A C 1
ATOM 1677 O O . ASP A 1 207 ? -8.954 23.207 11.215 1 97.89 207 ASP A O 1
ATOM 1681 N N . LEU A 1 208 ? -9.142 25.111 10.079 1 98.07 208 LEU A N 1
ATOM 1682 C CA . LEU A 1 208 ? -8.258 24.68 9.002 1 98.07 208 LEU A CA 1
ATOM 1683 C C . LEU A 1 208 ? -6.804 24.997 9.333 1 98.07 208 LEU A C 1
ATOM 1685 O O . LEU A 1 208 ? -6.36 26.136 9.171 1 98.07 208 LEU A O 1
ATOM 1689 N N . ILE A 1 209 ? -6.01 23.98 9.758 1 98.13 209 ILE A N 1
ATOM 1690 C CA . ILE A 1 209 ? -4.757 24.332 10.417 1 98.13 209 ILE A CA 1
ATOM 1691 C C . ILE A 1 209 ? -3.593 23.628 9.723 1 98.13 209 ILE A C 1
ATOM 1693 O O . ILE A 1 209 ? -2.454 23.688 10.191 1 98.13 209 ILE A O 1
ATOM 1697 N N . HIS A 1 210 ? -3.826 22.887 8.644 1 98.52 210 HIS A N 1
ATOM 1698 C CA . HIS A 1 210 ? -2.832 22.053 7.977 1 98.52 210 HIS A CA 1
ATOM 1699 C C . HIS A 1 210 ? -3.121 21.94 6.484 1 98.52 210 HIS A C 1
ATOM 1701 O O . HIS A 1 210 ? -4.281 21.972 6.067 1 98.52 210 HIS A O 1
ATOM 1707 N N . MET A 1 211 ? -2.087 21.885 5.665 1 98 211 MET A N 1
ATOM 1708 C CA . MET A 1 211 ? -2.305 21.778 4.225 1 98 211 MET A CA 1
ATOM 1709 C C . MET A 1 211 ? -1.233 20.909 3.576 1 98 211 MET A C 1
ATOM 1711 O O . MET A 1 211 ? -0.045 21.063 3.864 1 98 211 MET A O 1
ATOM 1715 N N . HIS A 1 212 ? -1.616 19.91 2.859 1 98.04 212 HIS A N 1
ATOM 1716 C CA . HIS A 1 212 ? -0.732 19.396 1.819 1 98.04 212 HIS A CA 1
ATOM 1717 C C . HIS A 1 212 ? -0.704 20.327 0.611 1 98.04 212 HIS A C 1
ATOM 1719 O O . HIS A 1 212 ? -1.698 20.45 -0.108 1 98.04 212 HIS A O 1
ATOM 1725 N N . PHE A 1 213 ? 0.395 20.914 0.389 1 96.99 213 PHE A N 1
ATOM 1726 C CA . PHE A 1 213 ? 0.563 22.075 -0.478 1 96.99 213 PHE A CA 1
ATOM 1727 C C . PHE A 1 213 ? 1.487 21.75 -1.645 1 96.99 213 PHE A C 1
ATOM 1729 O O . PHE A 1 213 ? 2.71 21.824 -1.515 1 96.99 213 PHE A O 1
ATOM 1736 N N . LEU A 1 214 ? 0.899 21.422 -2.762 1 95.97 214 LEU A N 1
ATOM 1737 C CA . LEU A 1 214 ? 1.629 20.93 -3.925 1 95.97 214 LEU A CA 1
ATOM 1738 C C . LEU A 1 214 ? 1.176 21.646 -5.193 1 95.97 214 LEU A C 1
ATOM 1740 O O . LEU A 1 214 ? 0.212 22.415 -5.167 1 95.97 214 LEU A O 1
ATOM 1744 N N . ASP A 1 215 ? 1.961 21.45 -6.272 1 94.72 215 ASP A N 1
ATOM 1745 C CA . ASP A 1 215 ? 1.595 21.93 -7.601 1 94.72 215 ASP A CA 1
ATOM 1746 C C . ASP A 1 215 ? 0.793 20.877 -8.362 1 94.72 215 ASP A C 1
ATOM 1748 O O . ASP A 1 215 ? 1.336 19.846 -8.765 1 94.72 215 ASP A O 1
ATOM 1752 N N . GLY A 1 216 ? -0.469 21.191 -8.561 1 87.21 216 GLY A N 1
ATOM 1753 C CA . GLY A 1 216 ? -1.366 20.202 -9.137 1 87.21 216 GLY A CA 1
ATOM 1754 C C . GLY A 1 216 ? -1.43 20.265 -10.652 1 87.21 216 GLY A C 1
ATOM 1755 O O . GLY A 1 216 ? -1.172 21.313 -11.246 1 87.21 216 GLY A O 1
ATOM 1756 N N . ASP A 1 217 ? -1.722 18.988 -11.42 1 78.55 217 ASP A N 1
ATOM 1757 C CA . ASP A 1 217 ? -2.057 18.936 -12.84 1 78.55 217 ASP A CA 1
ATOM 1758 C C . ASP A 1 217 ? -2.863 17.682 -13.169 1 78.55 217 ASP A C 1
ATOM 1760 O O . ASP A 1 217 ? -2.304 16.678 -13.615 1 78.55 217 ASP A O 1
ATOM 1764 N N . PRO A 1 218 ? -4.153 17.75 -13.442 1 67.48 218 PRO A N 1
ATOM 1765 C CA . PRO A 1 218 ? -4.902 18.321 -12.32 1 67.48 218 PRO A CA 1
ATOM 1766 C C . PRO A 1 218 ? -4.877 17.431 -11.08 1 67.48 218 PRO A C 1
ATOM 1768 O O . PRO A 1 218 ? -5.202 17.888 -9.98 1 67.48 218 PRO A O 1
ATOM 1771 N N . TRP A 1 219 ? -4.289 16.128 -11.174 1 78.97 219 TRP A N 1
ATOM 1772 C CA . TRP A 1 219 ? -4.477 15.143 -10.113 1 78.97 219 TRP A CA 1
ATOM 1773 C C . TRP A 1 219 ? -3.137 14.711 -9.528 1 78.97 219 TRP A C 1
ATOM 1775 O O . TRP A 1 219 ? -3.09 13.897 -8.603 1 78.97 219 TRP A O 1
ATOM 1785 N N . LEU A 1 220 ? -2.161 15.311 -9.976 1 87.5 220 LEU A N 1
ATOM 1786 C CA . LEU A 1 220 ? -0.842 14.819 -9.594 1 87.5 220 LEU A CA 1
ATOM 1787 C C . LEU A 1 220 ? -0.246 15.669 -8.477 1 87.5 220 LEU A C 1
ATOM 1789 O O . LEU A 1 220 ? -0.415 16.89 -8.463 1 87.5 220 LEU A O 1
ATOM 1793 N N . HIS A 1 221 ? 0.442 15.006 -7.565 1 94.22 221 HIS A N 1
ATOM 1794 C CA . HIS A 1 221 ? 1.159 15.663 -6.478 1 94.22 221 HIS A CA 1
ATOM 1795 C C . HIS A 1 221 ? 2.567 16.059 -6.907 1 94.22 221 HIS A C 1
ATOM 1797 O O . HIS A 1 221 ? 3.551 15.498 -6.418 1 94.22 221 HIS A O 1
ATOM 1803 N N . ASN A 1 222 ? 2.656 17.127 -7.652 1 95.42 222 ASN A N 1
ATOM 1804 C CA . ASN A 1 222 ? 3.921 17.569 -8.229 1 95.42 222 ASN A CA 1
ATOM 1805 C C . ASN A 1 222 ? 4.631 18.57 -7.322 1 95.42 222 ASN A C 1
ATOM 1807 O O . ASN A 1 222 ? 3.995 19.228 -6.497 1 95.42 222 ASN A O 1
ATOM 1811 N N . VAL A 1 223 ? 5.909 18.603 -7.562 1 96.95 223 VAL A N 1
ATOM 1812 C CA . VAL A 1 223 ? 6.64 19.728 -6.987 1 96.95 223 VAL A CA 1
ATOM 1813 C C . VAL A 1 223 ? 6.232 21.022 -7.688 1 96.95 223 VAL A C 1
ATOM 1815 O O . VAL A 1 223 ? 5.757 20.995 -8.826 1 96.95 223 VAL A O 1
ATOM 1818 N N . TRP A 1 224 ? 6.369 22.149 -7.027 1 96.24 224 TRP A N 1
ATOM 1819 C CA . TRP A 1 224 ? 6.046 23.451 -7.602 1 96.24 224 TRP A CA 1
ATOM 1820 C C . TRP A 1 224 ? 6.89 23.722 -8.843 1 96.24 224 TRP A C 1
ATOM 1822 O O . TRP A 1 224 ? 8.109 23.537 -8.825 1 96.24 224 TRP A O 1
ATOM 1832 N N . GLY A 1 225 ? 6.251 24.148 -9.943 1 93.93 225 GLY A N 1
ATOM 1833 C CA . GLY A 1 225 ? 6.899 24.38 -11.224 1 93.93 225 GLY A CA 1
ATOM 1834 C C . GLY A 1 225 ? 6.574 23.319 -12.258 1 93.93 225 GLY A C 1
ATOM 1835 O O . GLY A 1 225 ? 6.766 23.532 -13.457 1 93.93 225 GLY A O 1
ATOM 1836 N N . ASP A 1 226 ? 6.111 22.187 -11.824 1 94.83 226 ASP A N 1
ATOM 1837 C CA . ASP A 1 226 ? 5.841 21.089 -12.746 1 94.83 226 ASP A CA 1
ATOM 1838 C C . ASP A 1 226 ? 4.348 20.98 -13.048 1 94.83 226 ASP A C 1
ATOM 1840 O O . ASP A 1 226 ? 3.935 20.172 -13.883 1 94.83 226 ASP A O 1
ATOM 1844 N N . GLY A 1 227 ? 3.579 21.695 -12.244 1 93.38 227 GLY A N 1
ATOM 1845 C CA . GLY A 1 227 ? 2.139 21.654 -12.445 1 93.38 227 GLY A CA 1
ATOM 1846 C C . GLY A 1 227 ? 1.572 22.961 -12.964 1 93.38 227 GLY A C 1
ATOM 1847 O O . GLY A 1 227 ? 2.235 23.676 -13.718 1 93.38 227 GLY A O 1
ATOM 1848 N N . ASN A 1 228 ? 0.246 23.171 -12.659 1 90.86 228 ASN A N 1
ATOM 1849 C CA . ASN A 1 228 ? -0.434 24.322 -13.243 1 90.86 228 ASN A CA 1
ATOM 1850 C C . ASN A 1 228 ? -1.175 25.133 -12.184 1 90.86 228 ASN A C 1
ATOM 1852 O O . ASN A 1 228 ? -1.935 26.045 -12.513 1 90.86 228 ASN A O 1
ATOM 1856 N N . THR A 1 229 ? -0.991 24.839 -10.927 1 90.99 229 THR A N 1
ATOM 1857 C CA . THR A 1 229 ? -1.63 25.599 -9.858 1 90.99 229 THR A CA 1
ATOM 1858 C C . THR A 1 229 ? -0.934 26.942 -9.66 1 90.99 229 THR A C 1
ATOM 1860 O O . THR A 1 229 ? 0.296 27.014 -9.64 1 90.99 229 THR A O 1
ATOM 1863 N N . SER A 1 230 ? -1.69 28.007 -9.587 1 90.75 230 SER A N 1
ATOM 1864 C CA . SER A 1 230 ? -1.116 29.324 -9.33 1 90.75 230 SER A CA 1
ATOM 1865 C C . SER A 1 230 ? -0.672 29.459 -7.877 1 90.75 230 SER A C 1
ATOM 1867 O O . SER A 1 230 ? -1.501 29.649 -6.984 1 90.75 230 SER A O 1
ATOM 1869 N N . LEU A 1 231 ? 0.602 29.395 -7.716 1 94.09 231 LEU A N 1
ATOM 1870 C CA . LEU A 1 231 ? 1.162 29.546 -6.377 1 94.09 231 LEU A CA 1
ATOM 1871 C C . LEU A 1 231 ? 0.826 30.917 -5.8 1 94.09 231 LEU A C 1
ATOM 1873 O O . LEU A 1 231 ? 0.438 31.027 -4.634 1 94.09 231 LEU A O 1
ATOM 1877 N N . SER A 1 232 ? 0.956 31.934 -6.601 1 93.48 232 SER A N 1
ATOM 1878 C CA . SER A 1 232 ? 0.685 33.296 -6.154 1 93.48 232 SER A CA 1
ATOM 1879 C C . SER A 1 232 ? -0.755 33.444 -5.674 1 93.48 232 SER A C 1
ATOM 1881 O O . SER A 1 232 ? -1.01 34.079 -4.648 1 93.48 232 SER A O 1
ATOM 1883 N N . ARG A 1 233 ? -1.648 32.849 -6.353 1 93.59 233 ARG A N 1
ATOM 1884 C CA . ARG A 1 233 ? -3.052 32.924 -5.962 1 93.59 233 ARG A CA 1
ATOM 1885 C C . ARG A 1 233 ? -3.292 32.199 -4.642 1 93.59 233 ARG A C 1
ATOM 1887 O O . ARG A 1 233 ? -4.037 32.685 -3.788 1 93.59 233 ARG A O 1
ATOM 1894 N N . GLN A 1 234 ? -2.718 31.036 -4.518 1 94.04 234 GLN A N 1
ATOM 1895 C CA . GLN A 1 234 ? -2.848 30.296 -3.267 1 94.04 234 GLN A CA 1
ATOM 1896 C C . GLN A 1 234 ? -2.344 31.12 -2.086 1 94.04 234 GLN A C 1
ATOM 1898 O O . GLN A 1 234 ? -2.996 31.181 -1.042 1 94.04 234 GLN A O 1
ATOM 1903 N N . LEU A 1 235 ? -1.204 31.731 -2.284 1 94.67 235 LEU A N 1
ATOM 1904 C CA . LEU A 1 235 ? -0.596 32.526 -1.222 1 94.67 235 LEU A CA 1
ATOM 1905 C C . LEU A 1 235 ? -1.469 33.727 -0.874 1 94.67 235 LEU A C 1
ATOM 1907 O O . LEU A 1 235 ? -1.617 34.071 0.301 1 94.67 235 LEU A O 1
ATOM 1911 N N . GLN A 1 236 ? -2.028 34.298 -1.855 1 95.06 236 GLN A N 1
ATOM 1912 C CA . GLN A 1 236 ? -2.921 35.431 -1.631 1 95.06 236 GLN A CA 1
ATOM 1913 C C . GLN A 1 236 ? -4.13 35.021 -0.795 1 95.06 236 GLN A C 1
ATOM 1915 O O . GLN A 1 236 ? -4.529 35.74 0.123 1 95.06 236 GLN A O 1
ATOM 1920 N N . ILE A 1 237 ? -4.683 33.924 -1.104 1 95.49 237 ILE A N 1
ATOM 1921 C CA . ILE A 1 237 ? -5.847 33.43 -0.378 1 95.49 237 ILE A CA 1
ATOM 1922 C C . ILE A 1 237 ? -5.459 33.115 1.065 1 95.49 237 ILE A C 1
ATOM 1924 O O . ILE A 1 237 ? -6.174 33.481 2.001 1 95.49 237 ILE A O 1
ATOM 1928 N N . MET A 1 238 ? -4.371 32.458 1.234 1 95.39 238 MET A N 1
ATOM 1929 C CA . MET A 1 238 ? -3.906 32.116 2.575 1 95.39 238 MET A CA 1
ATOM 1930 C C . MET A 1 238 ? -3.675 33.373 3.408 1 95.39 238 MET A C 1
ATOM 1932 O O . MET A 1 238 ? -4.035 33.417 4.586 1 95.39 238 MET A O 1
ATOM 1936 N N . GLN A 1 239 ? -3.117 34.344 2.788 1 94.11 239 GLN A N 1
ATOM 1937 C CA . GLN A 1 239 ? -2.864 35.605 3.476 1 94.11 239 GLN A CA 1
ATOM 1938 C C . GLN A 1 239 ? -4.171 36.298 3.851 1 94.11 239 GLN A C 1
ATOM 1940 O O . GLN A 1 239 ? -4.31 36.811 4.964 1 94.11 239 GLN A O 1
ATOM 1945 N N . ALA A 1 240 ? -5.044 36.314 2.948 1 95.31 240 ALA A N 1
ATOM 1946 C CA . ALA A 1 240 ? -6.335 36.957 3.179 1 95.31 240 ALA A CA 1
ATOM 1947 C C . ALA A 1 240 ? -7.063 36.317 4.358 1 95.31 240 ALA A C 1
ATOM 1949 O O . ALA A 1 240 ? -7.831 36.982 5.057 1 95.31 240 ALA A O 1
ATOM 1950 N N . HIS A 1 241 ? -6.775 35.116 4.626 1 95.8 241 HIS A N 1
ATOM 1951 C CA . HIS A 1 241 ? -7.454 34.396 5.697 1 95.8 241 HIS A CA 1
ATOM 1952 C C . HIS A 1 241 ? -6.531 34.187 6.893 1 95.8 241 HIS A C 1
ATOM 1954 O O . HIS A 1 241 ? -6.861 33.437 7.814 1 95.8 241 HIS A O 1
ATOM 1960 N N . HIS A 1 242 ? -5.33 34.731 6.883 1 94.13 242 HIS A N 1
ATOM 1961 C CA . HIS A 1 242 ? -4.356 34.701 7.968 1 94.13 242 HIS A CA 1
ATOM 1962 C C . HIS A 1 242 ? -4.003 33.268 8.352 1 94.13 242 HIS A C 1
ATOM 1964 O O . HIS A 1 242 ? -3.93 32.939 9.538 1 94.13 242 HIS A O 1
ATOM 1970 N N . PHE A 1 243 ? -3.908 32.475 7.324 1 95.8 243 PHE A N 1
ATOM 1971 C CA . PHE A 1 243 ? -3.544 31.083 7.56 1 95.8 243 PHE A CA 1
ATOM 1972 C C . PHE A 1 243 ? -2.113 30.977 8.075 1 95.8 243 PHE A C 1
ATOM 1974 O O . PHE A 1 243 ? -1.18 31.462 7.433 1 95.8 243 PHE A O 1
ATOM 1981 N N . THR A 1 244 ? -1.916 30.282 9.257 1 93.74 244 THR A N 1
ATOM 1982 C CA . THR A 1 244 ? -0.596 30.137 9.861 1 93.74 244 THR A CA 1
ATOM 1983 C C . THR A 1 244 ? -0.217 28.664 9.985 1 93.74 244 THR A C 1
ATOM 1985 O O . THR A 1 244 ? 0.785 28.327 10.62 1 93.74 244 THR A O 1
ATOM 1988 N N . GLY A 1 245 ? -1.031 27.784 9.45 1 96.32 245 GLY A N 1
ATOM 1989 C CA . GLY A 1 245 ? -0.768 26.357 9.552 1 96.32 245 GLY A CA 1
ATOM 1990 C C . GLY A 1 245 ? 0.387 25.9 8.681 1 96.32 245 GLY A C 1
ATOM 1991 O O . GLY A 1 245 ? 1.012 26.711 7.995 1 96.32 245 GLY A O 1
ATOM 1992 N N . TYR A 1 246 ? 0.7 24.665 8.721 1 97.69 246 TYR A N 1
ATOM 1993 C CA . TYR A 1 246 ? 1.833 24.095 8.002 1 97.69 246 TYR A CA 1
ATOM 1994 C C . TYR A 1 246 ? 1.499 23.895 6.528 1 97.69 246 TYR A C 1
ATOM 1996 O O . TYR A 1 246 ? 0.369 23.54 6.184 1 97.69 246 TYR A O 1
ATOM 2004 N N . LEU A 1 247 ? 2.478 24.143 5.699 1 97.56 247 LEU A N 1
ATOM 2005 C CA . LEU A 1 247 ? 2.451 23.854 4.269 1 97.56 247 LEU A CA 1
ATOM 2006 C C . LEU A 1 247 ? 3.329 22.651 3.941 1 97.56 247 LEU A C 1
ATOM 2008 O O . LEU A 1 247 ? 4.529 22.8 3.7 1 97.56 247 LEU A O 1
ATOM 2012 N N . VAL A 1 248 ? 2.745 21.525 3.925 1 98.51 248 VAL A N 1
ATOM 2013 C CA . VAL A 1 248 ? 3.482 20.271 3.818 1 98.51 248 VAL A CA 1
ATOM 2014 C C . VAL A 1 248 ? 3.659 19.9 2.347 1 98.51 248 VAL A C 1
ATOM 2016 O O . VAL A 1 248 ? 2.686 19.855 1.59 1 98.51 248 VAL A O 1
ATOM 2019 N N . GLN A 1 249 ? 4.861 19.641 1.982 1 98.35 249 GLN A N 1
ATOM 2020 C CA . GLN A 1 249 ? 5.166 19.166 0.636 1 98.35 249 GLN A CA 1
ATOM 2021 C C . GLN A 1 249 ? 5.025 17.649 0.544 1 98.35 249 GLN A C 1
ATOM 2023 O O . GLN A 1 249 ? 5.973 16.914 0.826 1 98.35 249 GLN A O 1
ATOM 2028 N N . GLU A 1 250 ? 3.85 17.251 0.158 1 97.61 250 GLU A N 1
ATOM 2029 C CA . GLU A 1 250 ? 3.575 15.833 -0.051 1 97.61 250 GLU A CA 1
ATOM 2030 C C . GLU A 1 250 ? 3.817 15.431 -1.503 1 97.61 250 GLU A C 1
ATOM 2032 O O . GLU A 1 250 ? 2.868 15.245 -2.268 1 97.61 250 GLU A O 1
ATOM 2037 N N . VAL A 1 251 ? 5.041 15.279 -1.84 1 96.47 251 VAL A N 1
ATOM 2038 C CA . VAL A 1 251 ? 5.381 14.795 -3.174 1 96.47 251 VAL A CA 1
ATOM 2039 C C . VAL A 1 251 ? 5.094 13.299 -3.27 1 96.47 251 VAL A C 1
ATOM 2041 O O . VAL A 1 251 ? 5.628 12.507 -2.49 1 96.47 251 VAL A O 1
ATOM 2044 N N . ALA A 1 252 ? 4.178 12.978 -4.212 1 91.38 252 ALA A N 1
ATOM 2045 C CA . ALA A 1 252 ? 3.707 11.597 -4.159 1 91.38 252 ALA A CA 1
ATOM 2046 C C . ALA A 1 252 ? 3.702 10.965 -5.548 1 91.38 252 ALA A C 1
ATOM 2048 O O . ALA A 1 252 ? 3.417 9.774 -5.694 1 91.38 252 ALA A O 1
ATOM 2049 N N . ASP A 1 253 ? 4.034 11.677 -6.552 1 90.72 253 ASP A N 1
ATOM 2050 C CA . ASP A 1 253 ? 4.087 11.09 -7.888 1 90.72 253 ASP A CA 1
ATOM 2051 C C . ASP A 1 253 ? 5.36 10.268 -8.077 1 90.72 253 ASP A C 1
ATOM 2053 O O . ASP A 1 253 ? 6.443 10.689 -7.666 1 90.72 253 ASP A O 1
ATOM 2057 N N . GLU A 1 254 ? 5.206 9.208 -8.753 1 88.2 254 GLU A N 1
ATOM 2058 C CA . GLU A 1 254 ? 6.247 8.185 -8.795 1 88.2 254 GLU A CA 1
ATOM 2059 C C . GLU A 1 254 ? 7.476 8.679 -9.553 1 88.2 254 GLU A C 1
ATOM 2061 O O . GLU A 1 254 ? 8.592 8.219 -9.305 1 88.2 254 GLU A O 1
ATOM 2066 N N . HIS A 1 255 ? 7.31 9.554 -10.454 1 89.22 255 HIS A N 1
ATOM 2067 C CA . HIS A 1 255 ? 8.442 9.99 -11.262 1 89.22 255 HIS A CA 1
ATOM 2068 C C . HIS A 1 255 ? 9.453 10.765 -10.423 1 89.22 255 HIS A C 1
ATOM 2070 O O . HIS A 1 255 ? 10.584 10.991 -10.858 1 89.22 255 HIS A O 1
ATOM 2076 N N . TYR A 1 256 ? 9.074 11.103 -9.187 1 95.12 256 TYR A N 1
ATOM 2077 C CA . TYR A 1 256 ? 10 11.797 -8.299 1 95.12 256 TYR A CA 1
ATOM 2078 C C . TYR A 1 256 ? 10.778 10.806 -7.44 1 95.12 256 TYR A C 1
ATOM 2080 O O . TYR A 1 256 ? 11.729 11.184 -6.753 1 95.12 256 TYR A O 1
ATOM 2088 N N . PHE A 1 257 ? 10.422 9.543 -7.499 1 92.91 257 PHE A N 1
ATOM 2089 C CA . PHE A 1 257 ? 10.902 8.59 -6.506 1 92.91 257 PHE A CA 1
ATOM 2090 C C . PHE A 1 257 ? 12.339 8.176 -6.802 1 92.91 257 PHE A C 1
ATOM 2092 O O . PHE A 1 257 ? 13.044 7.685 -5.919 1 92.91 257 PHE A O 1
ATOM 2099 N N . THR A 1 258 ? 12.848 8.338 -8.011 1 92.74 258 THR A N 1
ATOM 2100 C CA . THR A 1 258 ? 14.186 7.906 -8.4 1 92.74 258 THR A CA 1
ATOM 2101 C C . THR A 1 258 ? 15.238 8.896 -7.907 1 92.74 258 THR A C 1
ATOM 2103 O O . THR A 1 258 ? 16.375 8.512 -7.625 1 92.74 258 THR A O 1
ATOM 2106 N N . ASP A 1 259 ? 14.835 10.173 -7.86 1 96.2 259 ASP A N 1
ATOM 2107 C CA . ASP A 1 259 ? 15.715 11.227 -7.365 1 96.2 259 ASP A CA 1
ATOM 2108 C C . ASP A 1 259 ? 14.932 12.265 -6.564 1 96.2 259 ASP A C 1
ATOM 2110 O O . ASP A 1 259 ? 14.799 13.414 -6.989 1 96.2 259 ASP A O 1
ATOM 2114 N N . PRO A 1 260 ? 14.54 11.817 -5.389 1 97.94 260 PRO A N 1
ATOM 2115 C CA . PRO A 1 260 ? 13.674 12.701 -4.604 1 97.94 260 PRO A CA 1
ATOM 2116 C C . PRO A 1 260 ? 14.384 13.976 -4.155 1 97.94 260 PRO A C 1
ATOM 2118 O O . PRO A 1 260 ? 13.752 15.027 -4.027 1 97.94 260 PRO A O 1
ATOM 2121 N N . PHE A 1 261 ? 15.712 13.948 -4.012 1 98.33 261 PHE A N 1
ATOM 2122 C CA . PHE A 1 261 ? 16.449 15.133 -3.59 1 98.33 261 PHE A CA 1
ATOM 2123 C C . PHE A 1 261 ? 16.392 16.216 -4.66 1 98.33 261 PHE A C 1
ATOM 2125 O O . PHE A 1 261 ? 16.162 17.388 -4.354 1 98.33 261 PHE A O 1
ATOM 2132 N N . SER A 1 262 ? 16.598 15.813 -5.913 1 98.24 262 SER A N 1
ATOM 2133 C CA . SER A 1 262 ? 16.527 16.775 -7.008 1 98.24 262 SER A CA 1
ATOM 2134 C C . SER A 1 262 ? 15.142 17.407 -7.099 1 98.24 262 SER A C 1
ATOM 2136 O O . SER A 1 262 ? 15.017 18.607 -7.352 1 98.24 262 SER A O 1
ATOM 2138 N N . ALA A 1 263 ? 14.124 16.609 -6.883 1 98.03 263 ALA A N 1
ATOM 2139 C CA . ALA A 1 263 ? 12.757 17.122 -6.891 1 98.03 263 ALA A CA 1
ATOM 2140 C C . ALA A 1 263 ? 12.547 18.141 -5.774 1 98.03 263 ALA A C 1
ATOM 2142 O O . ALA A 1 263 ? 12.014 19.228 -6.009 1 98.03 263 ALA A O 1
ATOM 2143 N N . ASP A 1 264 ? 13.026 17.813 -4.582 1 98.37 264 ASP A N 1
ATOM 2144 C CA . ASP A 1 264 ? 12.871 18.705 -3.436 1 98.37 264 ASP A CA 1
ATOM 2145 C C . ASP A 1 264 ? 13.642 20.006 -3.646 1 98.37 264 ASP A C 1
ATOM 2147 O O . ASP A 1 264 ? 13.164 21.082 -3.281 1 98.37 264 ASP A O 1
ATOM 2151 N N . ARG A 1 265 ? 14.829 19.872 -4.19 1 98.11 265 ARG A N 1
ATOM 2152 C CA . ARG A 1 265 ? 15.635 21.061 -4.448 1 98.11 265 ARG A CA 1
ATOM 2153 C C . ARG A 1 265 ? 14.905 22.026 -5.377 1 98.11 265 ARG A C 1
ATOM 2155 O O . ARG A 1 265 ? 14.852 23.229 -5.113 1 98.11 265 ARG A O 1
ATOM 2162 N N . ARG A 1 266 ? 14.363 21.528 -6.438 1 97.65 266 ARG A N 1
ATOM 2163 C CA . ARG A 1 266 ? 13.599 22.36 -7.362 1 97.65 266 ARG A CA 1
ATOM 2164 C C . ARG A 1 266 ? 12.362 22.937 -6.684 1 97.65 266 ARG A C 1
ATOM 2166 O O . ARG A 1 266 ? 12.043 24.115 -6.861 1 97.65 266 ARG A O 1
ATOM 2173 N N . ASN A 1 267 ? 11.732 22.107 -5.921 1 97.82 267 ASN A N 1
ATOM 2174 C CA . ASN A 1 267 ? 10.514 22.496 -5.217 1 97.82 267 ASN A CA 1
ATOM 2175 C C . ASN A 1 267 ? 10.758 23.678 -4.284 1 97.82 267 ASN A C 1
ATOM 2177 O O . ASN A 1 267 ? 10.076 24.7 -4.377 1 97.82 267 ASN A O 1
ATOM 2181 N N . PHE A 1 268 ? 11.746 23.577 -3.444 1 96.32 268 PHE A N 1
ATOM 2182 C CA . PHE A 1 268 ? 11.994 24.582 -2.416 1 96.32 268 PHE A CA 1
ATOM 2183 C C . PHE A 1 268 ? 12.616 25.834 -3.022 1 96.32 268 PHE A C 1
ATOM 2185 O O . PHE A 1 268 ? 12.429 26.938 -2.507 1 96.32 268 PHE A O 1
ATOM 2192 N N . ARG A 1 269 ? 13.303 25.675 -4.152 1 95.43 269 ARG A N 1
ATOM 2193 C CA . ARG A 1 269 ? 13.798 26.851 -4.862 1 95.43 269 ARG A CA 1
ATOM 2194 C C . ARG A 1 269 ? 12.649 27.762 -5.28 1 95.43 269 ARG A C 1
ATOM 2196 O O . ARG A 1 269 ? 12.746 28.985 -5.163 1 95.43 269 ARG A O 1
ATOM 2203 N N . VAL A 1 270 ? 11.597 27.218 -5.734 1 95.59 270 VAL A N 1
ATOM 2204 C CA . VAL A 1 270 ? 10.429 27.993 -6.139 1 95.59 270 VAL A CA 1
ATOM 2205 C C . VAL A 1 270 ? 9.788 28.64 -4.913 1 95.59 270 VAL A C 1
ATOM 2207 O O . VAL A 1 270 ? 9.483 29.835 -4.922 1 95.59 270 VAL A O 1
ATOM 2210 N N . LEU A 1 271 ? 9.632 27.875 -3.862 1 95.52 271 LEU A N 1
ATOM 2211 C CA . LEU A 1 271 ? 8.947 28.357 -2.668 1 95.52 271 LEU A CA 1
ATOM 2212 C C . LEU A 1 271 ? 9.751 29.459 -1.987 1 95.52 271 LEU A C 1
ATOM 2214 O O . LEU A 1 271 ? 9.178 30.396 -1.426 1 95.52 271 LEU A O 1
ATOM 2218 N N . GLU A 1 272 ? 11.018 29.279 -2.058 1 91.63 272 GLU A N 1
ATOM 2219 C CA . GLU A 1 272 ? 11.895 30.241 -1.398 1 91.63 272 GLU A CA 1
ATOM 2220 C C . GLU A 1 272 ? 11.741 31.634 -2.002 1 91.63 272 GLU A C 1
ATOM 2222 O O . GLU A 1 272 ? 11.974 32.639 -1.327 1 91.63 272 GLU A O 1
ATOM 2227 N N . ARG A 1 273 ? 11.291 31.747 -3.175 1 91.68 273 ARG A N 1
ATOM 2228 C CA . ARG A 1 273 ? 11.082 33.03 -3.838 1 91.68 273 ARG A CA 1
ATOM 2229 C C . ARG A 1 273 ? 9.938 33.802 -3.19 1 91.68 273 ARG A C 1
ATOM 2231 O O . ARG A 1 273 ? 9.793 35.007 -3.408 1 91.68 273 ARG A O 1
ATOM 2238 N N . PHE A 1 274 ? 9.224 33.101 -2.419 1 92.5 274 PHE A N 1
ATOM 2239 C CA . PHE A 1 274 ? 8.044 33.72 -1.828 1 92.5 274 PHE A CA 1
ATOM 2240 C C . PHE A 1 274 ? 8.191 33.831 -0.315 1 92.5 274 PHE A C 1
ATOM 2242 O O . PHE A 1 274 ? 7.227 34.146 0.386 1 92.5 274 PHE A O 1
ATOM 2249 N N . LEU A 1 275 ? 9.398 33.524 0.155 1 90.1 275 LEU A N 1
ATOM 2250 C CA . LEU A 1 275 ? 9.614 33.577 1.596 1 90.1 275 LEU A CA 1
ATOM 2251 C C . LEU A 1 275 ? 9.604 35.018 2.095 1 90.1 275 LEU A C 1
ATOM 2253 O O . LEU A 1 275 ? 10.148 35.91 1.439 1 90.1 275 LEU A O 1
ATOM 2257 N N . GLU A 1 276 ? 8.905 35.185 3.109 1 81.78 276 GLU A N 1
ATOM 2258 C CA . GLU A 1 276 ? 8.896 36.491 3.762 1 81.78 276 GLU A CA 1
ATOM 2259 C C . GLU A 1 276 ? 9.866 36.526 4.94 1 81.78 276 GLU A C 1
ATOM 2261 O O . GLU A 1 276 ? 10.051 35.521 5.628 1 81.78 276 GLU A O 1
ATOM 2266 N N . ASP A 1 277 ? 11.048 37.232 4.844 1 60.67 277 ASP A N 1
ATOM 2267 C CA . ASP A 1 277 ? 11.987 37.431 5.943 1 60.67 277 ASP A CA 1
ATOM 2268 C C . ASP A 1 277 ? 11.273 37.949 7.189 1 60.67 277 ASP A C 1
ATOM 2270 O O . ASP A 1 277 ? 10.334 38.741 7.088 1 60.67 277 ASP A O 1
ATOM 2274 N N . MET B 1 1 ? -6.46 -26.881 -29.458 1 60.23 1 MET B N 1
ATOM 2275 C CA . MET B 1 1 ? -5.234 -26.277 -28.945 1 60.23 1 MET B CA 1
ATOM 2276 C C . MET B 1 1 ? -5.55 -25.121 -28.003 1 60.23 1 MET B C 1
ATOM 2278 O O . MET B 1 1 ? -5.88 -24.021 -28.451 1 60.23 1 MET B O 1
ATOM 2282 N N . GLY B 1 2 ? -5.998 -25.617 -26.678 1 83.34 2 GLY B N 1
ATOM 2283 C CA . GLY B 1 2 ? -6.648 -24.55 -25.932 1 83.34 2 GLY B CA 1
ATOM 2284 C C . GLY B 1 2 ? -6.346 -24.592 -24.446 1 83.34 2 GLY B C 1
ATOM 2285 O O . GLY B 1 2 ? -5.34 -25.168 -24.028 1 83.34 2 GLY B O 1
ATOM 2286 N N . ILE B 1 3 ? -6.84 -23.847 -23.775 1 90.18 3 ILE B N 1
ATOM 2287 C CA . ILE B 1 3 ? -6.772 -23.706 -22.324 1 90.18 3 ILE B CA 1
ATOM 2288 C C . ILE B 1 3 ? -7.641 -24.773 -21.661 1 90.18 3 ILE B C 1
ATOM 2290 O O . ILE B 1 3 ? -8.758 -25.04 -22.111 1 90.18 3 ILE B O 1
ATOM 2294 N N . ARG B 1 4 ? -7.055 -25.55 -20.766 1 92.76 4 ARG B N 1
ATOM 2295 C CA . ARG B 1 4 ? -7.903 -26.404 -19.939 1 92.76 4 ARG B CA 1
ATOM 2296 C C . ARG B 1 4 ? -8.59 -25.596 -18.844 1 92.76 4 ARG B C 1
ATOM 2298 O O . ARG B 1 4 ? -7.982 -24.705 -18.248 1 92.76 4 ARG B O 1
ATOM 2305 N N . ARG B 1 5 ? -9.819 -25.877 -18.555 1 92.08 5 ARG B N 1
ATOM 2306 C CA . ARG B 1 5 ? -10.593 -25.179 -17.534 1 92.08 5 ARG B CA 1
ATOM 2307 C C . ARG B 1 5 ? -9.893 -25.239 -16.18 1 92.08 5 ARG B C 1
ATOM 2309 O O . ARG B 1 5 ? -9.958 -24.287 -15.399 1 92.08 5 ARG B O 1
ATOM 2316 N N . SER B 1 6 ? -9.221 -26.322 -15.982 1 92.47 6 SER B N 1
ATOM 2317 C CA . SER B 1 6 ? -8.546 -26.535 -14.706 1 92.47 6 SER B CA 1
ATOM 2318 C C . SER B 1 6 ? -7.341 -25.613 -14.557 1 92.47 6 SER B C 1
ATOM 2320 O O . SER B 1 6 ? -6.79 -25.475 -13.463 1 92.47 6 SER B O 1
ATOM 2322 N N . GLN B 1 7 ? -6.933 -24.943 -15.611 1 95.39 7 GLN B N 1
ATOM 2323 C CA . GLN B 1 7 ? -5.798 -24.028 -15.556 1 95.39 7 GLN B CA 1
ATOM 2324 C C . GLN B 1 7 ? -6.248 -22.613 -15.205 1 95.39 7 GLN B C 1
ATOM 2326 O O . GLN B 1 7 ? -5.428 -21.768 -14.839 1 95.39 7 GLN B O 1
ATOM 2331 N N . LEU B 1 8 ? -7.524 -22.36 -15.38 1 96.02 8 LEU B N 1
ATOM 2332 C CA . LEU B 1 8 ? -8.026 -21.001 -15.216 1 96.02 8 LEU B CA 1
ATOM 2333 C C . LEU B 1 8 ? -8.207 -20.663 -13.74 1 96.02 8 LEU B C 1
ATOM 2335 O O . LEU B 1 8 ? -8.897 -21.383 -13.014 1 96.02 8 LEU B O 1
ATOM 2339 N N . VAL B 1 9 ? -7.571 -19.657 -13.308 1 98.07 9 VAL B N 1
ATOM 2340 C CA . VAL B 1 9 ? -7.575 -19.199 -11.923 1 98.07 9 VAL B CA 1
ATOM 2341 C C . VAL B 1 9 ? -7.834 -17.695 -11.876 1 98.07 9 VAL B C 1
ATOM 2343 O O . VAL B 1 9 ? -7.296 -16.94 -12.691 1 98.07 9 VAL B O 1
ATOM 2346 N N . ASN B 1 10 ? -8.705 -17.227 -11.044 1 98.61 10 ASN B N 1
ATOM 2347 C CA . ASN B 1 10 ? -8.935 -15.802 -10.836 1 98.61 10 ASN B CA 1
ATOM 2348 C C . ASN B 1 10 ? -8.311 -15.319 -9.53 1 98.61 10 ASN B C 1
ATOM 2350 O O . ASN B 1 10 ? -8.241 -16.069 -8.555 1 98.61 10 ASN B O 1
ATOM 2354 N N . MET B 1 11 ? -7.781 -14.14 -9.514 1 98.48 11 MET B N 1
ATOM 2355 C CA . MET B 1 11 ? -7.278 -13.505 -8.3 1 98.48 11 MET B CA 1
ATOM 2356 C C . MET B 1 11 ? -8.258 -12.455 -7.788 1 98.48 11 MET B C 1
ATOM 2358 O O . MET B 1 11 ? -8.903 -11.764 -8.579 1 98.48 11 MET B O 1
ATOM 2362 N N . ASN B 1 12 ? -8.278 -12.234 -6.521 1 97.89 12 ASN B N 1
ATOM 2363 C CA . ASN B 1 12 ? -9.296 -11.392 -5.901 1 97.89 12 ASN B CA 1
ATOM 2364 C C . ASN B 1 12 ? -8.791 -9.967 -5.692 1 97.89 12 ASN B C 1
ATOM 2366 O O . ASN B 1 12 ? -9.476 -9.146 -5.078 1 97.89 12 ASN B O 1
ATOM 2370 N N . GLN B 1 13 ? -7.717 -9.639 -6.216 1 96.25 13 GLN B N 1
ATOM 2371 C CA . GLN B 1 13 ? -7.076 -8.369 -5.893 1 96.25 13 GLN B CA 1
ATOM 2372 C C . GLN B 1 13 ? -7.945 -7.19 -6.323 1 96.25 13 GLN B C 1
ATOM 2374 O O . GLN B 1 13 ? -8.07 -6.205 -5.592 1 96.25 13 GLN B O 1
ATOM 2379 N N . HIS B 1 14 ? -8.56 -7.204 -7.503 1 96.68 14 HIS B N 1
ATOM 2380 C CA . HIS B 1 14 ? -9.299 -6.053 -8.011 1 96.68 14 HIS B CA 1
ATOM 2381 C C . HIS B 1 14 ? -10.681 -5.961 -7.373 1 96.68 14 HIS B C 1
ATOM 2383 O O . HIS B 1 14 ? -11.44 -5.032 -7.657 1 96.68 14 HIS B O 1
ATOM 2389 N N . TYR B 1 15 ? -10.974 -6.881 -6.442 1 96.79 15 TYR B N 1
ATOM 2390 C CA . TYR B 1 15 ? -12.169 -6.816 -5.609 1 96.79 15 TYR B CA 1
ATOM 2391 C C . TYR B 1 15 ? -11.857 -6.188 -4.256 1 96.79 15 TYR B C 1
ATOM 2393 O O . TYR B 1 15 ? -12.625 -6.339 -3.302 1 96.79 15 TYR B O 1
ATOM 2401 N N . ARG B 1 16 ? -10.811 -5.468 -4.13 1 93.12 16 ARG B N 1
ATOM 2402 C CA . ARG B 1 16 ? -10.259 -5.039 -2.85 1 93.12 16 ARG B CA 1
ATOM 2403 C C . ARG B 1 16 ? -11.216 -4.096 -2.129 1 93.12 16 ARG B C 1
ATOM 2405 O O . ARG B 1 16 ? -11.08 -3.866 -0.925 1 93.12 16 ARG B O 1
ATOM 2412 N N . ARG B 1 17 ? -12.203 -3.529 -2.776 1 92.79 17 ARG B N 1
ATOM 2413 C CA . ARG B 1 17 ? -13.17 -2.64 -2.14 1 92.79 17 ARG B CA 1
ATOM 2414 C C . ARG B 1 17 ? -14.502 -3.35 -1.919 1 92.79 17 ARG B C 1
ATOM 2416 O O . ARG B 1 17 ? -15.501 -2.713 -1.58 1 92.79 17 ARG B O 1
ATOM 2423 N N . PHE B 1 18 ? -14.546 -4.666 -2.204 1 95.38 18 PHE B N 1
ATOM 2424 C CA . PHE B 1 18 ? -15.716 -5.513 -1.999 1 95.38 18 PHE B CA 1
ATOM 2425 C C . PHE B 1 18 ? -15.443 -6.564 -0.93 1 95.38 18 PHE B C 1
ATOM 2427 O O . PHE B 1 18 ? -14.288 -6.823 -0.587 1 95.38 18 PHE B O 1
ATOM 2434 N N . SER B 1 19 ? -16.494 -7.111 -0.414 1 94.85 19 SER B N 1
ATOM 2435 C CA . SER B 1 19 ? -16.335 -8.183 0.563 1 94.85 19 SER B CA 1
ATOM 2436 C C . SER B 1 19 ? -15.84 -9.465 -0.099 1 94.85 19 SER B C 1
ATOM 2438 O O . SER B 1 19 ? -16.033 -9.664 -1.299 1 94.85 19 SER B O 1
ATOM 2440 N N . LEU B 1 20 ? -15.243 -10.289 0.678 1 96.47 20 LEU B N 1
ATOM 2441 C CA . LEU B 1 20 ? -14.866 -11.608 0.18 1 96.47 20 LEU B CA 1
ATOM 2442 C C . LEU B 1 20 ? -16.089 -12.371 -0.317 1 96.47 20 LEU B C 1
ATOM 2444 O O . LEU B 1 20 ? -16.028 -13.047 -1.347 1 96.47 20 LEU B O 1
ATOM 2448 N N . ASP B 1 21 ? -17.189 -12.246 0.391 1 96.96 21 ASP B N 1
ATOM 2449 C CA . ASP B 1 21 ? -18.411 -12.94 -0.003 1 96.96 21 ASP B CA 1
ATOM 2450 C C . ASP B 1 21 ? -18.865 -12.507 -1.395 1 96.96 21 ASP B C 1
ATOM 2452 O O . ASP B 1 21 ? -19.267 -13.34 -2.21 1 96.96 21 ASP B O 1
ATOM 2456 N N . TYR B 1 22 ? -18.783 -11.222 -1.611 1 97.25 22 TYR B N 1
ATOM 2457 C CA . TYR B 1 22 ? -19.162 -10.734 -2.933 1 97.25 22 TYR B CA 1
ATOM 2458 C C . TYR B 1 22 ? -18.269 -11.335 -4.012 1 97.25 22 TYR B C 1
ATOM 2460 O O . TYR B 1 22 ? -18.757 -11.774 -5.057 1 97.25 22 TYR B O 1
ATOM 2468 N N . PHE B 1 23 ? -16.997 -11.353 -3.796 1 98.51 23 PHE B N 1
ATOM 2469 C CA . PHE B 1 23 ? -16.058 -11.941 -4.744 1 98.51 23 PHE B CA 1
ATOM 2470 C C . PHE B 1 23 ? -16.394 -13.405 -5.001 1 98.51 23 PHE B C 1
ATOM 2472 O O . PHE B 1 23 ? -16.468 -13.837 -6.153 1 98.51 23 PHE B O 1
ATOM 2479 N N . LEU B 1 24 ? -16.643 -14.171 -3.929 1 98.69 24 LEU B N 1
ATOM 2480 C CA . LEU B 1 24 ? -16.921 -15.597 -4.06 1 98.69 24 LEU B CA 1
ATOM 2481 C C . LEU B 1 24 ? -18.241 -15.83 -4.786 1 98.69 24 LEU B C 1
ATOM 2483 O O . LEU B 1 24 ? -18.356 -16.755 -5.594 1 98.69 24 LEU B O 1
ATOM 2487 N N . ASP B 1 25 ? -19.189 -14.984 -4.534 1 98.42 25 ASP B N 1
ATOM 2488 C CA . ASP B 1 25 ? -20.438 -15.046 -5.287 1 98.42 25 ASP B CA 1
ATOM 2489 C C . ASP B 1 25 ? -20.189 -14.845 -6.78 1 98.42 25 ASP B C 1
ATOM 2491 O O . ASP B 1 25 ? -20.774 -15.542 -7.612 1 98.42 25 ASP B O 1
ATOM 2495 N N . CYS B 1 26 ? -19.368 -13.898 -7.073 1 98.4 26 CYS B N 1
ATOM 2496 C CA . CYS B 1 26 ? -19.037 -13.614 -8.465 1 98.4 26 CYS B CA 1
ATOM 2497 C C . CYS B 1 26 ? -18.358 -14.811 -9.12 1 98.4 26 CYS B C 1
ATOM 2499 O O . CYS B 1 26 ? -18.639 -15.133 -10.276 1 98.4 26 CYS B O 1
ATOM 2501 N N . GLN B 1 27 ? -17.435 -15.44 -8.356 1 98.32 27 GLN B N 1
ATOM 2502 C CA . GLN B 1 27 ? -16.775 -16.625 -8.893 1 98.32 27 GLN B CA 1
ATOM 2503 C C . GLN B 1 27 ? -17.789 -17.711 -9.239 1 98.32 27 GLN B C 1
ATOM 2505 O O . GLN B 1 27 ? -17.689 -18.35 -10.289 1 98.32 27 GLN B O 1
ATOM 2510 N N . GLN B 1 28 ? -18.758 -17.92 -8.368 1 97.68 28 GLN B N 1
ATOM 2511 C CA . GLN B 1 28 ? -19.805 -18.907 -8.61 1 97.68 28 GLN B CA 1
ATOM 2512 C C . GLN B 1 28 ? -20.593 -18.574 -9.874 1 97.68 28 GLN B C 1
ATOM 2514 O O . GLN B 1 28 ? -20.852 -19.452 -10.699 1 97.68 28 GLN B O 1
ATOM 2519 N N . ARG B 1 29 ? -20.918 -17.379 -10.048 1 97.47 29 ARG B N 1
ATOM 2520 C CA . ARG B 1 29 ? -21.694 -16.938 -11.202 1 97.47 29 ARG B CA 1
ATOM 2521 C C . ARG B 1 29 ? -20.906 -17.121 -12.495 1 97.47 29 ARG B C 1
ATOM 2523 O O . ARG B 1 29 ? -21.488 -17.361 -13.555 1 97.47 29 ARG B O 1
ATOM 2530 N N . LEU B 1 30 ? -19.613 -17.037 -12.392 1 97.06 30 LEU B N 1
ATOM 2531 C CA . LEU B 1 30 ? -18.744 -17.156 -13.557 1 97.06 30 LEU B CA 1
ATOM 2532 C C . LEU B 1 30 ? -18.397 -18.616 -13.83 1 97.06 30 LEU B C 1
ATOM 2534 O O . LEU B 1 30 ? -17.844 -18.941 -14.882 1 97.06 30 LEU B O 1
ATOM 2538 N N . GLY B 1 31 ? -18.654 -19.45 -12.856 1 95.41 31 GLY B N 1
ATOM 2539 C CA . GLY B 1 31 ? -18.285 -20.851 -12.972 1 95.41 31 GLY B CA 1
ATOM 2540 C C . GLY B 1 31 ? -16.808 -21.101 -12.735 1 95.41 31 GLY B C 1
ATOM 2541 O O . GLY B 1 31 ? -16.254 -22.088 -13.223 1 95.41 31 GLY B O 1
ATOM 2542 N N . ILE B 1 32 ? -16.165 -20.208 -12.086 1 96.45 32 ILE B N 1
ATOM 2543 C CA . ILE B 1 32 ? -14.755 -20.351 -11.741 1 96.45 32 ILE B CA 1
ATOM 2544 C C . ILE B 1 32 ? -14.623 -21.009 -10.37 1 96.45 32 ILE B C 1
ATOM 2546 O O . ILE B 1 32 ? -15.178 -20.521 -9.383 1 96.45 32 ILE B O 1
ATOM 2550 N N . ARG B 1 33 ? -13.814 -22.046 -10.324 1 96.73 33 ARG B N 1
ATOM 2551 C CA . ARG B 1 33 ? -13.798 -22.838 -9.099 1 96.73 33 ARG B CA 1
ATOM 2552 C C . ARG B 1 33 ? -12.426 -22.791 -8.434 1 96.73 33 ARG B C 1
ATOM 2554 O O . ARG B 1 33 ? -12.203 -23.443 -7.412 1 96.73 33 ARG B O 1
ATOM 2561 N N . GLN B 1 34 ? -11.481 -22.083 -9.029 1 97.87 34 GLN B N 1
ATOM 2562 C CA . GLN B 1 34 ? -10.127 -21.964 -8.498 1 97.87 34 GLN B CA 1
ATOM 2563 C C . GLN B 1 34 ? -9.693 -20.503 -8.423 1 97.87 34 GLN B C 1
ATOM 2565 O O . GLN B 1 34 ? -9.961 -19.722 -9.338 1 97.87 34 GLN B O 1
ATOM 2570 N N . ILE B 1 35 ? -9.059 -20.214 -7.276 1 98.8 35 ILE B N 1
ATOM 2571 C CA . ILE B 1 35 ? -8.624 -18.827 -7.147 1 98.8 35 ILE B CA 1
ATOM 2572 C C . ILE B 1 35 ? -7.192 -18.783 -6.618 1 98.8 35 ILE B C 1
ATOM 2574 O O . ILE B 1 35 ? -6.717 -19.748 -6.014 1 98.8 35 ILE B O 1
ATOM 2578 N N . GLU B 1 36 ? -6.462 -17.791 -6.932 1 98.8 36 GLU B N 1
ATOM 2579 C CA . GLU B 1 36 ? -5.321 -17.307 -6.161 1 98.8 36 GLU B CA 1
ATOM 2580 C C . GLU B 1 36 ? -5.754 -16.273 -5.125 1 98.8 36 GLU B C 1
ATOM 2582 O O . GLU B 1 36 ? -6.252 -15.202 -5.48 1 98.8 36 GLU B O 1
ATOM 2587 N N . LEU B 1 37 ? -5.537 -16.593 -3.915 1 98.73 37 LEU B N 1
ATOM 2588 C CA . LEU B 1 37 ? -5.982 -15.703 -2.848 1 98.73 37 LEU B CA 1
ATOM 2589 C C . LEU B 1 37 ? -4.95 -14.612 -2.584 1 98.73 37 LEU B C 1
ATOM 2591 O O . LEU B 1 37 ? -3.845 -14.898 -2.118 1 98.73 37 LEU B O 1
ATOM 2595 N N . TRP B 1 38 ? -5.278 -13.483 -2.97 1 97.19 38 TRP B N 1
ATOM 2596 C CA . TRP B 1 38 ? -4.558 -12.292 -2.531 1 97.19 38 TRP B CA 1
ATOM 2597 C C . TRP B 1 38 ? -4.979 -11.89 -1.121 1 97.19 38 TRP B C 1
ATOM 2599 O O . TRP B 1 38 ? -6.152 -11.602 -0.875 1 97.19 38 TRP B O 1
ATOM 2609 N N . CYS B 1 39 ? -4.042 -11.845 -0.213 1 95.42 39 CYS B N 1
ATOM 2610 C CA . CYS B 1 39 ? -4.35 -11.681 1.203 1 95.42 39 CYS B CA 1
ATOM 2611 C C . CYS B 1 39 ? -4.41 -10.206 1.581 1 95.42 39 CYS B C 1
ATOM 2613 O O . CYS B 1 39 ? -3.769 -9.781 2.544 1 95.42 39 CYS B O 1
ATOM 2615 N N . GLY B 1 40 ? -5.283 -9.486 0.895 1 92.61 40 GLY B N 1
ATOM 2616 C CA . GLY B 1 40 ? -5.588 -8.133 1.332 1 92.61 40 GLY B CA 1
ATOM 2617 C C . GLY B 1 40 ? -6.596 -8.085 2.465 1 92.61 40 GLY B C 1
ATOM 2618 O O . GLY B 1 40 ? -7.456 -8.962 2.576 1 92.61 40 GLY B O 1
ATOM 2619 N N . VAL B 1 41 ? -6.545 -7.098 3.234 1 89.37 41 VAL B N 1
ATOM 2620 C CA . VAL B 1 41 ? -7.268 -7.035 4.5 1 89.37 41 VAL B CA 1
ATOM 2621 C C . VAL B 1 41 ? -8.773 -7.054 4.237 1 89.37 41 VAL B C 1
ATOM 2623 O O . VAL B 1 41 ? -9.55 -7.516 5.075 1 89.37 41 VAL B O 1
ATOM 2626 N N . SER B 1 42 ? -9.215 -6.627 3.083 1 89.55 42 SER B N 1
ATOM 2627 C CA . SER B 1 42 ? -10.642 -6.681 2.782 1 89.55 42 SER B CA 1
ATOM 2628 C C . SER B 1 42 ? -11.136 -8.122 2.705 1 89.55 42 SER B C 1
ATOM 2630 O O . SER B 1 42 ? -12.336 -8.378 2.821 1 89.55 42 SER B O 1
ATOM 2632 N N . HIS B 1 43 ? -10.185 -9.022 2.502 1 94.94 43 HIS B N 1
ATOM 2633 C CA . HIS B 1 43 ? -10.624 -10.395 2.277 1 94.94 43 HIS B CA 1
ATOM 2634 C C . HIS B 1 43 ? -10.049 -11.337 3.329 1 94.94 43 HIS B C 1
ATOM 2636 O O . HIS B 1 43 ? -10.73 -12.261 3.78 1 94.94 43 HIS B O 1
ATOM 2642 N N . PHE B 1 44 ? -8.818 -11.012 3.691 1 96.06 44 PHE B N 1
ATOM 2643 C CA . PHE B 1 44 ? -8.229 -11.91 4.677 1 96.06 44 PHE B CA 1
ATOM 2644 C C . PHE B 1 44 ? -7.042 -11.251 5.369 1 96.06 44 PHE B C 1
ATOM 2646 O O . PHE B 1 44 ? -6.142 -10.729 4.707 1 96.06 44 PHE B O 1
ATOM 2653 N N . TRP B 1 45 ? -7.03 -11.324 6.664 1 95.82 45 TRP B N 1
ATOM 2654 C CA . TRP B 1 45 ? -5.962 -10.722 7.457 1 95.82 45 TRP B CA 1
ATOM 2655 C C . TRP B 1 45 ? -4.737 -11.63 7.497 1 95.82 45 TRP B C 1
ATOM 2657 O O . TRP B 1 45 ? -4.851 -12.825 7.781 1 95.82 45 TRP B O 1
ATOM 2667 N N . LEU B 1 46 ? -3.642 -11.109 7.201 1 96.42 46 LEU B N 1
ATOM 2668 C CA . LEU B 1 46 ? -2.332 -11.744 7.295 1 96.42 46 LEU B CA 1
ATOM 2669 C C . LEU B 1 46 ? -1.279 -10.75 7.773 1 96.42 46 LEU B C 1
ATOM 2671 O O . LEU B 1 46 ? -1.193 -9.634 7.256 1 96.42 46 LEU B O 1
ATOM 2675 N N . ASP B 1 47 ? -0.526 -11.083 8.851 1 95.47 47 ASP B N 1
ATOM 2676 C CA . ASP B 1 47 ? 0.601 -10.255 9.271 1 95.47 47 ASP B CA 1
ATOM 2677 C C . ASP B 1 47 ? 1.702 -11.104 9.902 1 95.47 47 ASP B C 1
ATOM 2679 O O . ASP B 1 47 ? 1.708 -12.328 9.757 1 95.47 47 ASP B O 1
ATOM 2683 N N . HIS B 1 48 ? 2.719 -10.443 10.448 1 96.3 48 HIS B N 1
ATOM 2684 C CA . HIS B 1 48 ? 3.88 -11.171 10.949 1 96.3 48 HIS B CA 1
ATOM 2685 C C . HIS B 1 48 ? 3.55 -11.913 12.24 1 96.3 48 HIS B C 1
ATOM 2687 O O . HIS B 1 48 ? 4.318 -12.77 12.682 1 96.3 48 HIS B O 1
ATOM 2693 N N . GLU B 1 49 ? 2.389 -11.623 12.802 1 95.75 49 GLU B N 1
ATOM 2694 C CA . GLU B 1 49 ? 2.002 -12.312 14.029 1 95.75 49 GLU B CA 1
ATOM 2695 C C . GLU B 1 49 ? 1.103 -13.508 13.73 1 95.75 49 GLU B C 1
ATOM 2697 O O . GLU B 1 49 ? 0.916 -14.379 14.582 1 95.75 49 GLU B O 1
ATOM 2702 N N . GLY B 1 50 ? 0.501 -13.507 12.58 1 95.97 50 GLY B N 1
ATOM 2703 C CA . GLY B 1 50 ? -0.373 -14.613 12.223 1 95.97 50 GLY B CA 1
ATOM 2704 C C . GLY B 1 50 ? -1.408 -14.243 11.178 1 95.97 50 GLY B C 1
ATOM 2705 O O . GLY B 1 50 ? -1.141 -13.423 10.296 1 95.97 50 GLY B O 1
ATOM 2706 N N . THR B 1 51 ? -2.55 -14.957 11.243 1 96.48 51 THR B N 1
ATOM 2707 C CA . THR B 1 51 ? -3.599 -14.792 10.243 1 96.48 51 THR B CA 1
ATOM 2708 C C . THR B 1 51 ? -4.949 -14.549 10.912 1 96.48 51 THR B C 1
ATOM 2710 O O . THR B 1 51 ? -5.068 -14.642 12.135 1 96.48 51 THR B O 1
ATOM 2713 N N . GLY B 1 52 ? -5.893 -14.189 10.076 1 95.71 52 GLY B N 1
ATOM 2714 C CA . GLY B 1 52 ? -7.274 -14.157 10.529 1 95.71 52 GLY B CA 1
ATOM 2715 C C . GLY B 1 52 ? -7.857 -15.538 10.766 1 95.71 52 GLY B C 1
ATOM 2716 O O . GLY B 1 52 ? -7.123 -16.486 11.052 1 95.71 52 GLY B O 1
ATOM 2717 N N . ASP B 1 53 ? -9.131 -15.699 10.715 1 96.56 53 ASP B N 1
ATOM 2718 C CA . ASP B 1 53 ? -9.886 -16.907 11.031 1 96.56 53 ASP B CA 1
ATOM 2719 C C . ASP B 1 53 ? -9.882 -17.881 9.854 1 96.56 53 ASP B C 1
ATOM 2721 O O . ASP B 1 53 ? -10.782 -17.851 9.013 1 96.56 53 ASP B O 1
ATOM 2725 N N . VAL B 1 54 ? -8.964 -18.819 9.878 1 98.3 54 VAL B N 1
ATOM 2726 C CA . VAL B 1 54 ? -8.775 -19.744 8.766 1 98.3 54 VAL B CA 1
ATOM 2727 C C . VAL B 1 54 ? -9.979 -20.677 8.659 1 98.3 54 VAL B C 1
ATOM 2729 O O . VAL B 1 54 ? -10.495 -20.911 7.563 1 98.3 54 VAL B O 1
ATOM 2732 N N . PRO B 1 55 ? -10.503 -21.186 9.742 1 98.34 55 PRO B N 1
ATOM 2733 C CA . PRO B 1 55 ? -11.703 -22.019 9.64 1 98.34 55 PRO B CA 1
ATOM 2734 C C . PRO B 1 55 ? -12.871 -21.293 8.977 1 98.34 55 PRO B C 1
ATOM 2736 O O . PRO B 1 55 ? -13.573 -21.875 8.145 1 98.34 55 PRO B O 1
ATOM 2739 N N . ALA B 1 56 ? -13.046 -20.059 9.347 1 97.54 56 ALA B N 1
ATOM 2740 C CA . ALA B 1 56 ? -14.12 -19.287 8.727 1 97.54 56 ALA B CA 1
ATOM 2741 C C . ALA B 1 56 ? -13.886 -19.127 7.228 1 97.54 56 ALA B C 1
ATOM 2743 O O . ALA B 1 56 ? -14.824 -19.216 6.433 1 97.54 56 ALA B O 1
ATOM 2744 N N . LEU B 1 57 ? -12.685 -18.893 6.862 1 98.18 57 LEU B N 1
ATOM 2745 C CA . LEU B 1 57 ? -12.328 -18.787 5.452 1 98.18 57 LEU B CA 1
ATOM 2746 C C . LEU B 1 57 ? -12.614 -20.093 4.719 1 98.18 57 LEU B C 1
ATOM 2748 O O . LEU B 1 57 ? -13.231 -20.089 3.652 1 98.18 57 LEU B O 1
ATOM 2752 N N . LYS B 1 58 ? -12.182 -21.183 5.274 1 98.52 58 LYS B N 1
ATOM 2753 C CA . LYS B 1 58 ? -12.403 -22.493 4.667 1 98.52 58 LYS B CA 1
ATOM 2754 C C . LYS B 1 58 ? -13.891 -22.754 4.452 1 98.52 58 LYS B C 1
ATOM 2756 O O . LYS B 1 58 ? -14.29 -23.275 3.408 1 98.52 58 LYS B O 1
ATOM 2761 N N . GLN B 1 59 ? -14.631 -22.392 5.426 1 98.39 59 GLN B N 1
ATOM 2762 C CA . GLN B 1 59 ? -16.072 -22.596 5.318 1 98.39 59 GLN B CA 1
ATOM 2763 C C . GLN B 1 59 ? -16.661 -21.772 4.177 1 98.39 59 GLN B C 1
ATOM 2765 O O . GLN B 1 59 ? -17.488 -22.268 3.409 1 98.39 59 GLN B O 1
ATOM 2770 N N . LYS B 1 60 ? -16.273 -20.53 4.056 1 97.9 60 LYS B N 1
ATOM 2771 C CA . LYS B 1 60 ? -16.745 -19.684 2.964 1 97.9 60 LYS B CA 1
ATOM 2772 C C . LYS B 1 60 ? -16.392 -20.288 1.608 1 97.9 60 LYS B C 1
ATOM 2774 O O . LYS B 1 60 ? -17.213 -20.285 0.689 1 97.9 60 LYS B O 1
ATOM 2779 N N . LEU B 1 61 ? -15.168 -20.726 1.51 1 98.54 61 LEU B N 1
ATOM 2780 C CA . LEU B 1 61 ? -14.704 -21.343 0.273 1 98.54 61 LEU B CA 1
ATOM 2781 C C . LEU B 1 61 ? -15.531 -22.58 -0.061 1 98.54 61 LEU B C 1
ATOM 2783 O O . LEU B 1 61 ? -15.957 -22.757 -1.205 1 98.54 61 LEU B O 1
ATOM 2787 N N . LEU B 1 62 ? -15.772 -23.39 0.932 1 98.11 62 LEU B N 1
ATOM 2788 C CA . LEU B 1 62 ? -16.57 -24.6 0.76 1 98.11 62 LEU B CA 1
ATOM 2789 C C . LEU B 1 62 ? -17.993 -24.257 0.333 1 98.11 62 LEU B C 1
ATOM 2791 O O . LEU B 1 62 ? -18.535 -24.874 -0.587 1 98.11 62 LEU B O 1
ATOM 2795 N N . ASP B 1 63 ? -18.527 -23.304 0.952 1 98.08 63 ASP B N 1
ATOM 2796 C CA . ASP B 1 63 ? -19.904 -22.901 0.683 1 98.08 63 ASP B CA 1
ATOM 2797 C C . ASP B 1 63 ? -20.062 -22.409 -0.754 1 98.08 63 ASP B C 1
ATOM 2799 O O . ASP B 1 63 ? -21.158 -22.459 -1.315 1 98.08 63 ASP B O 1
ATOM 2803 N N . HIS B 1 64 ? -19.02 -21.964 -1.356 1 98.13 64 HIS B N 1
ATOM 2804 C CA . HIS B 1 64 ? -19.106 -21.399 -2.698 1 98.13 64 HIS B CA 1
ATOM 2805 C C . HIS B 1 64 ? -18.485 -22.335 -3.73 1 98.13 64 HIS B C 1
ATOM 2807 O O . HIS B 1 64 ? -18.399 -21.994 -4.912 1 98.13 64 HIS B O 1
ATOM 2813 N N . ASP B 1 65 ? -17.973 -23.43 -3.266 1 97.62 65 ASP B N 1
ATOM 2814 C CA . ASP B 1 65 ? -17.346 -24.427 -4.129 1 97.62 65 ASP B CA 1
ATOM 2815 C C . ASP B 1 65 ? -16.152 -23.834 -4.874 1 97.62 65 ASP B C 1
ATOM 2817 O O . ASP B 1 65 ? -16.06 -23.946 -6.099 1 97.62 65 ASP B O 1
ATOM 2821 N N . VAL B 1 66 ? -15.381 -23.124 -4.176 1 98.17 66 VAL B N 1
ATOM 2822 C CA . VAL B 1 66 ? -14.158 -22.515 -4.69 1 98.17 66 VAL B CA 1
ATOM 2823 C C . VAL B 1 66 ? -12.952 -23.048 -3.919 1 98.17 66 VAL B C 1
ATOM 2825 O O . VAL B 1 66 ? -13.023 -23.249 -2.704 1 98.17 66 VAL B O 1
ATOM 2828 N N . ARG B 1 67 ? -11.897 -23.341 -4.585 1 98.05 67 ARG B N 1
ATOM 2829 C CA . ARG B 1 67 ? -10.666 -23.772 -3.932 1 98.05 67 ARG B CA 1
ATOM 2830 C C . ARG B 1 67 ? -9.537 -22.777 -4.182 1 98.05 67 ARG B C 1
ATOM 2832 O O . ARG B 1 67 ? -9.475 -22.154 -5.244 1 98.05 67 ARG B O 1
ATOM 2839 N N . VAL B 1 68 ? -8.674 -22.67 -3.243 1 98.83 68 VAL B N 1
ATOM 2840 C CA . VAL B 1 68 ? -7.467 -21.86 -3.367 1 98.83 68 VAL B CA 1
ATOM 2841 C C . VAL B 1 68 ? -6.317 -22.721 -3.884 1 98.83 68 VAL B C 1
ATOM 2843 O O . VAL B 1 68 ? -5.979 -23.743 -3.281 1 98.83 68 VAL B O 1
ATOM 2846 N N . VAL B 1 69 ? -5.725 -22.283 -4.972 1 98.68 69 VAL B N 1
ATOM 2847 C CA . VAL B 1 69 ? -4.651 -23.098 -5.53 1 98.68 69 VAL B CA 1
ATOM 2848 C C . VAL B 1 69 ? -3.305 -22.423 -5.275 1 98.68 69 VAL B C 1
ATOM 2850 O O . VAL B 1 69 ? -2.255 -23.063 -5.37 1 98.68 69 VAL B O 1
ATOM 2853 N N . SER B 1 70 ? -3.331 -21.134 -4.969 1 98.83 70 SER B N 1
ATOM 2854 C CA . SER B 1 70 ? -2.141 -20.35 -4.659 1 98.83 70 SER B CA 1
ATOM 2855 C C . SER B 1 70 ? -2.478 -19.162 -3.764 1 98.83 70 SER B C 1
ATOM 2857 O O . SER B 1 70 ? -3.618 -18.693 -3.75 1 98.83 70 SER B O 1
ATOM 2859 N N . VAL B 1 71 ? -1.483 -18.753 -3.019 1 98.81 71 VAL B N 1
ATOM 2860 C CA . VAL B 1 71 ? -1.628 -17.623 -2.108 1 98.81 71 VAL B CA 1
ATOM 2861 C C . VAL B 1 71 ? -0.603 -16.545 -2.454 1 98.81 71 VAL B C 1
ATOM 2863 O O . VAL B 1 71 ? 0.56 -16.851 -2.729 1 98.81 71 VAL B O 1
ATOM 2866 N N . THR B 1 72 ? -1.064 -15.328 -2.474 1 97.8 72 THR B N 1
ATOM 2867 C CA . THR B 1 72 ? -0.19 -14.172 -2.637 1 97.8 72 THR B CA 1
ATOM 2868 C C . THR B 1 72 ? -0.315 -13.226 -1.447 1 97.8 72 THR B C 1
ATOM 2870 O O . THR B 1 72 ? -1.393 -12.689 -1.185 1 97.8 72 THR B O 1
ATOM 2873 N N . ALA B 1 73 ? 0.768 -13.112 -0.76 1 95.85 73 ALA B N 1
ATOM 2874 C CA . ALA B 1 73 ? 0.832 -12.075 0.267 1 95.85 73 ALA B CA 1
ATOM 2875 C C . ALA B 1 73 ? 1.331 -10.756 -0.316 1 95.85 73 ALA B C 1
ATOM 2877 O O . ALA B 1 73 ? 2.379 -10.714 -0.965 1 95.85 73 ALA B O 1
ATOM 2878 N N . PRO B 1 74 ? 0.604 -9.706 -0.054 1 91.55 74 PRO B N 1
ATOM 2879 C CA . PRO B 1 74 ? 1.057 -8.422 -0.595 1 91.55 74 PRO B CA 1
ATOM 2880 C C . PRO B 1 74 ? 2.42 -8.001 -0.05 1 91.55 74 PRO B C 1
ATOM 2882 O O . PRO B 1 74 ? 2.662 -8.092 1.156 1 91.55 74 PRO B O 1
ATOM 2885 N N . SER B 1 75 ? 3.346 -7.506 -0.916 1 86.07 75 SER B N 1
ATOM 2886 C CA . SER B 1 75 ? 4.673 -7.153 -0.421 1 86.07 75 SER B CA 1
ATOM 2887 C C . SER B 1 75 ? 5.201 -5.895 -1.102 1 86.07 75 SER B C 1
ATOM 2889 O O . SER B 1 75 ? 6.074 -5.211 -0.563 1 86.07 75 SER B O 1
ATOM 2891 N N . ILE B 1 76 ? 4.925 -5.449 -2.227 1 70.24 76 ILE B N 1
ATOM 2892 C CA . ILE B 1 76 ? 5.601 -4.384 -2.959 1 70.24 76 ILE B CA 1
ATOM 2893 C C . ILE B 1 76 ? 5.261 -3.032 -2.335 1 70.24 76 ILE B C 1
ATOM 2895 O O . ILE B 1 76 ? 6.147 -2.203 -2.115 1 70.24 76 ILE B O 1
ATOM 2899 N N . ALA B 1 77 ? 4.129 -2.845 -2.012 1 64.57 77 ALA B N 1
ATOM 2900 C CA . ALA B 1 77 ? 3.733 -1.54 -1.489 1 64.57 77 ALA B CA 1
ATOM 2901 C C . ALA B 1 77 ? 3.442 -1.615 0.008 1 64.57 77 ALA B C 1
ATOM 2903 O O . ALA B 1 77 ? 2.981 -0.64 0.606 1 64.57 77 ALA B O 1
ATOM 2904 N N . TYR B 1 78 ? 3.97 -2.665 0.454 1 74.71 78 TYR B N 1
ATOM 2905 C CA . TYR B 1 78 ? 3.522 -2.868 1.827 1 74.71 78 TYR B CA 1
ATOM 2906 C C . TYR B 1 78 ? 4.703 -2.872 2.791 1 74.71 78 TYR B C 1
ATOM 2908 O O . TYR B 1 78 ? 5.841 -2.617 2.39 1 74.71 78 TYR B O 1
ATOM 2916 N N . GLN B 1 79 ? 4.441 -3.186 4.023 1 85.47 79 GLN B N 1
ATOM 2917 C CA . GLN B 1 79 ? 5.359 -3.108 5.155 1 85.47 79 GLN B CA 1
ATOM 2918 C C . GLN B 1 79 ? 6.367 -4.253 5.127 1 85.47 79 GLN B C 1
ATOM 2920 O O . GLN B 1 79 ? 7.452 -4.146 5.701 1 85.47 79 GLN B O 1
ATOM 2925 N N . TYR B 1 80 ? 6.089 -5.289 4.314 1 93.43 80 TYR B N 1
ATOM 2926 C CA . TYR B 1 80 ? 6.933 -6.478 4.364 1 93.43 80 TYR B CA 1
ATOM 2927 C C . TYR B 1 80 ? 7.749 -6.621 3.085 1 93.43 80 TYR B C 1
ATOM 2929 O O . TYR B 1 80 ? 7.207 -6.525 1.981 1 93.43 80 TYR B O 1
ATOM 2937 N N . GLN B 1 81 ? 9.07 -6.78 3.352 1 92.85 81 GLN B N 1
ATOM 2938 C CA . GLN B 1 81 ? 10.003 -6.798 2.23 1 92.85 81 GLN B CA 1
ATOM 2939 C C . GLN B 1 81 ? 10.951 -7.99 2.322 1 92.85 81 GLN B C 1
ATOM 2941 O O . GLN B 1 81 ? 11.241 -8.476 3.417 1 92.85 81 GLN B O 1
ATOM 2946 N N . TYR B 1 82 ? 11.462 -8.377 1.158 1 95.52 82 TYR B N 1
ATOM 2947 C CA . TYR B 1 82 ? 12.359 -9.526 1.111 1 95.52 82 TYR B CA 1
ATOM 2948 C C . TYR B 1 82 ? 13.8 -9.104 1.368 1 95.52 82 TYR B C 1
ATOM 2950 O O . TYR B 1 82 ? 14.655 -9.941 1.667 1 95.52 82 TYR B O 1
ATOM 2958 N N . ALA B 1 83 ? 14.035 -7.772 1.3 1 94.77 83 ALA B N 1
ATOM 2959 C CA . ALA B 1 83 ? 15.425 -7.332 1.385 1 94.77 83 ALA B CA 1
ATOM 2960 C C . ALA B 1 83 ? 15.561 -6.117 2.298 1 94.77 83 ALA B C 1
ATOM 2962 O O . ALA B 1 83 ? 16.38 -5.231 2.044 1 94.77 83 ALA B O 1
ATOM 2963 N N . SER B 1 84 ? 14.773 -6.052 3.284 1 92.48 84 SER B N 1
ATOM 2964 C CA . SER B 1 84 ? 14.877 -4.944 4.228 1 92.48 84 SER B CA 1
ATOM 2965 C C . SER B 1 84 ? 16.269 -4.874 4.846 1 92.48 84 SER B C 1
ATOM 2967 O O . SER B 1 84 ? 16.865 -5.904 5.165 1 92.48 84 SER B O 1
ATOM 2969 N N . GLN B 1 85 ? 16.724 -3.689 5.06 1 92.59 85 GLN B N 1
ATOM 2970 C CA . GLN B 1 85 ? 18.052 -3.48 5.627 1 92.59 85 GLN B CA 1
ATOM 2971 C C . GLN B 1 85 ? 18.041 -3.678 7.14 1 92.59 85 GLN B C 1
ATOM 2973 O O . GLN B 1 85 ? 19.048 -4.079 7.727 1 92.59 85 GLN B O 1
ATOM 2978 N N . GLU B 1 86 ? 16.947 -3.381 7.77 1 92.22 86 GLU B N 1
ATOM 2979 C CA . GLU B 1 86 ? 16.83 -3.503 9.22 1 92.22 86 GLU B CA 1
ATOM 2980 C C . GLU B 1 86 ? 16.561 -4.948 9.632 1 92.22 86 GLU B C 1
ATOM 2982 O O . GLU B 1 86 ? 15.558 -5.538 9.225 1 92.22 86 GLU B O 1
ATOM 2987 N N . PRO B 1 87 ? 17.387 -5.53 10.475 1 94.76 87 PRO B N 1
ATOM 2988 C CA . PRO B 1 87 ? 17.235 -6.939 10.844 1 94.76 87 PRO B CA 1
ATOM 2989 C C . PRO B 1 87 ? 15.863 -7.249 11.437 1 94.76 87 PRO B C 1
ATOM 2991 O O . PRO B 1 87 ? 15.287 -8.302 11.152 1 94.76 87 PRO B O 1
ATOM 2994 N N . GLU B 1 88 ? 15.41 -6.366 12.208 1 94.79 88 GLU B N 1
ATOM 2995 C CA . GLU B 1 88 ? 14.102 -6.581 12.82 1 94.79 88 GLU B CA 1
ATOM 2996 C C . GLU B 1 88 ? 13 -6.624 11.765 1 94.79 88 GLU B C 1
ATOM 2998 O O . GLU B 1 88 ? 12.108 -7.473 11.825 1 94.79 88 GLU B O 1
ATOM 3003 N N . LEU B 1 89 ? 13.081 -5.716 10.822 1 94.22 89 LEU B N 1
ATOM 3004 C CA . LEU B 1 89 ? 12.08 -5.673 9.761 1 94.22 89 LEU B CA 1
ATOM 3005 C C . LEU B 1 89 ? 12.19 -6.899 8.861 1 94.22 89 LEU B C 1
ATOM 3007 O O . LEU B 1 89 ? 11.179 -7.411 8.375 1 94.22 89 LEU B O 1
ATOM 3011 N N . LEU B 1 90 ? 13.391 -7.317 8.677 1 95.9 90 LEU B N 1
ATOM 3012 C CA . LEU B 1 90 ? 13.606 -8.532 7.899 1 95.9 90 LEU B CA 1
ATOM 3013 C C . LEU B 1 90 ? 12.987 -9.74 8.594 1 95.9 90 LEU B C 1
ATOM 3015 O O . LEU B 1 90 ? 12.398 -10.603 7.939 1 95.9 90 LEU B O 1
ATOM 3019 N N . GLU B 1 91 ? 13.09 -9.782 9.866 1 97.54 91 GLU B N 1
ATOM 3020 C CA . GLU B 1 91 ? 12.492 -10.875 10.628 1 97.54 91 GLU B CA 1
ATOM 3021 C C . GLU B 1 91 ? 10.968 -10.798 10.6 1 97.54 91 GLU B C 1
ATOM 3023 O O . GLU B 1 91 ? 10.291 -11.822 10.495 1 97.54 91 GLU B O 1
ATOM 3028 N N . TYR B 1 92 ? 10.414 -9.585 10.73 1 96.61 92 TYR B N 1
ATOM 3029 C CA . TYR B 1 92 ? 8.973 -9.422 10.58 1 96.61 92 TYR B CA 1
ATOM 3030 C C . TYR B 1 92 ? 8.505 -9.928 9.221 1 96.61 92 TYR B C 1
ATOM 3032 O O . TYR B 1 92 ? 7.489 -10.62 9.125 1 96.61 92 TYR B O 1
ATOM 3040 N N . SER B 1 93 ? 9.28 -9.593 8.205 1 97.12 93 SER B N 1
ATOM 3041 C CA . SER B 1 93 ? 8.953 -10.042 6.856 1 97.12 93 SER B CA 1
ATOM 3042 C C . SER B 1 93 ? 9.022 -11.562 6.748 1 97.12 93 SER B C 1
ATOM 3044 O O . SER B 1 93 ? 8.156 -12.186 6.13 1 97.12 93 SER B O 1
ATOM 3046 N N . PHE B 1 94 ? 10.018 -12.151 7.377 1 98.38 94 PHE B N 1
ATOM 3047 C CA . PHE B 1 94 ? 10.147 -13.604 7.36 1 98.38 94 PHE B CA 1
ATOM 3048 C C . PHE B 1 94 ? 8.925 -14.263 7.989 1 98.38 94 PHE B C 1
ATOM 3050 O O . PHE B 1 94 ? 8.363 -15.204 7.426 1 98.38 94 PHE B O 1
ATOM 3057 N N . ARG B 1 95 ? 8.519 -13.77 9.082 1 98.44 95 ARG B N 1
ATOM 3058 C CA . ARG B 1 95 ? 7.348 -14.328 9.75 1 98.44 95 ARG B CA 1
ATOM 3059 C C . ARG B 1 95 ? 6.091 -14.128 8.91 1 98.44 95 ARG B C 1
ATOM 3061 O O . ARG B 1 95 ? 5.262 -15.034 8.798 1 98.44 95 ARG B O 1
ATOM 3068 N N . TYR B 1 96 ? 5.952 -12.962 8.338 1 97.7 96 TYR B N 1
ATOM 3069 C CA . TYR B 1 96 ? 4.81 -12.624 7.497 1 97.7 96 TYR B CA 1
ATOM 3070 C C . TYR B 1 96 ? 4.677 -13.605 6.339 1 97.7 96 TYR B C 1
ATOM 3072 O O . TYR B 1 96 ? 3.617 -14.206 6.145 1 97.7 96 TYR B O 1
ATOM 3080 N N . PHE B 1 97 ? 5.751 -13.843 5.63 1 98.46 97 PHE B N 1
ATOM 3081 C CA . PHE B 1 97 ? 5.705 -14.721 4.467 1 98.46 97 PHE B CA 1
ATOM 3082 C C . PHE B 1 97 ? 5.626 -16.182 4.894 1 98.46 97 PHE B C 1
ATOM 3084 O O . PHE B 1 97 ? 5.007 -17.001 4.211 1 98.46 97 PHE B O 1
ATOM 3091 N N . SER B 1 98 ? 6.23 -16.524 6.018 1 98.86 98 SER B N 1
ATOM 3092 C CA . SER B 1 98 ? 6.059 -17.863 6.571 1 98.86 98 SER B CA 1
ATOM 3093 C C . SER B 1 98 ? 4.596 -18.147 6.893 1 98.86 98 SER B C 1
ATOM 3095 O O . SER B 1 98 ? 4.105 -19.252 6.653 1 98.86 98 SER B O 1
ATOM 3097 N N . ASN B 1 99 ? 3.964 -17.161 7.432 1 98.76 99 ASN B N 1
ATOM 3098 C CA . ASN B 1 99 ? 2.543 -17.312 7.728 1 98.76 99 ASN B CA 1
ATOM 3099 C C . ASN B 1 99 ? 1.726 -17.522 6.456 1 98.76 99 ASN B C 1
ATOM 3101 O O . ASN B 1 99 ? 0.739 -18.26 6.463 1 98.76 99 ASN B O 1
ATOM 3105 N N . ALA B 1 100 ? 2.095 -16.874 5.376 1 98.74 100 ALA B N 1
ATOM 3106 C CA . ALA B 1 100 ? 1.435 -17.091 4.091 1 98.74 100 ALA B CA 1
ATOM 3107 C C . ALA B 1 100 ? 1.628 -18.526 3.61 1 98.74 100 ALA B C 1
ATOM 3109 O O . ALA B 1 100 ? 0.699 -19.14 3.079 1 98.74 100 ALA B O 1
ATOM 3110 N N . ILE B 1 101 ? 2.824 -19.056 3.787 1 98.92 101 ILE B N 1
ATOM 3111 C CA . ILE B 1 101 ? 3.133 -20.429 3.404 1 98.92 101 ILE B CA 1
ATOM 3112 C C . ILE B 1 101 ? 2.275 -21.397 4.217 1 98.92 101 ILE B C 1
ATOM 3114 O O . ILE B 1 101 ? 1.66 -22.309 3.659 1 98.92 101 ILE B O 1
ATOM 3118 N N . ARG B 1 102 ? 2.19 -21.212 5.461 1 98.85 102 ARG B N 1
ATOM 3119 C CA . ARG B 1 102 ? 1.39 -22.075 6.325 1 98.85 102 ARG B CA 1
ATOM 3120 C C . ARG B 1 102 ? -0.094 -21.961 5.989 1 98.85 102 ARG B C 1
ATOM 3122 O O . ARG B 1 102 ? -0.826 -22.952 6.045 1 98.85 102 ARG B O 1
ATOM 3129 N N . LEU B 1 103 ? -0.531 -20.724 5.713 1 98.89 103 LEU B N 1
ATOM 3130 C CA . LEU B 1 103 ? -1.909 -20.523 5.278 1 98.89 103 LEU B CA 1
ATOM 3131 C C . LEU B 1 103 ? -2.212 -21.349 4.033 1 98.89 103 LEU B C 1
ATOM 3133 O O . LEU B 1 103 ? -3.252 -22.007 3.957 1 98.89 103 LEU B O 1
ATOM 3137 N N . ALA B 1 104 ? -1.327 -21.255 3.059 1 98.89 104 ALA B N 1
ATOM 3138 C CA . ALA B 1 104 ? -1.507 -22.036 1.839 1 98.89 104 ALA B CA 1
ATOM 3139 C C . ALA B 1 104 ? -1.672 -23.52 2.157 1 98.89 104 ALA B C 1
ATOM 3141 O O . ALA B 1 104 ? -2.575 -24.177 1.634 1 98.89 104 ALA B O 1
ATOM 3142 N N . ALA B 1 105 ? -0.844 -24.028 3.011 1 98.81 105 ALA B N 1
ATOM 3143 C CA . ALA B 1 105 ? -0.913 -25.429 3.417 1 98.81 105 ALA B CA 1
ATOM 3144 C C . ALA B 1 105 ? -2.256 -25.746 4.068 1 98.81 105 ALA B C 1
ATOM 3146 O O . ALA B 1 105 ? -2.875 -26.769 3.763 1 98.81 105 ALA B O 1
ATOM 3147 N N . GLN B 1 106 ? -2.694 -24.911 4.905 1 98.71 106 GLN B N 1
ATOM 3148 C CA . GLN B 1 106 ? -3.957 -25.121 5.605 1 98.71 106 GLN B CA 1
ATOM 3149 C C . GLN B 1 106 ? -5.133 -25.107 4.633 1 98.71 106 GLN B C 1
ATOM 3151 O O . GLN B 1 106 ? -6.132 -25.797 4.849 1 98.71 106 GLN B O 1
ATOM 3156 N N . LEU B 1 107 ? -5.002 -24.364 3.562 1 98.75 107 LEU B N 1
ATOM 3157 C CA . LEU B 1 107 ? -6.095 -24.212 2.608 1 98.75 107 LEU B CA 1
ATOM 3158 C C . LEU B 1 107 ? -6.04 -25.3 1.54 1 98.75 107 LEU B C 1
ATOM 3160 O O . LEU B 1 107 ? -6.939 -25.399 0.702 1 98.75 107 LEU B O 1
ATOM 3164 N N . GLY B 1 108 ? -4.933 -26.02 1.531 1 98.34 108 GLY B N 1
ATOM 3165 C CA . GLY B 1 108 ? -4.776 -27.08 0.548 1 98.34 108 GLY B CA 1
ATOM 3166 C C . GLY B 1 108 ? -4.189 -26.594 -0.765 1 98.34 108 GLY B C 1
ATOM 3167 O O . GLY B 1 108 ? -4.234 -27.305 -1.771 1 98.34 108 GLY B O 1
ATOM 3168 N N . ALA B 1 109 ? -3.742 -25.361 -0.775 1 98.59 109 ALA B N 1
ATOM 3169 C CA . ALA B 1 109 ? -3.009 -24.864 -1.936 1 98.59 109 ALA B CA 1
ATOM 3170 C C . ALA B 1 109 ? -1.623 -25.497 -2.022 1 98.59 109 ALA B C 1
ATOM 3172 O O . ALA B 1 109 ? -1.099 -25.998 -1.024 1 98.59 109 ALA B O 1
ATOM 3173 N N . ASP B 1 110 ? -1.001 -25.379 -3.162 1 98.08 110 ASP B N 1
ATOM 3174 C CA . ASP B 1 110 ? 0.292 -26.051 -3.262 1 98.08 110 ASP B CA 1
ATOM 3175 C C . ASP B 1 110 ? 1.404 -25.056 -3.587 1 98.08 110 ASP B C 1
ATOM 3177 O O . ASP B 1 110 ? 2.57 -25.438 -3.703 1 98.08 110 ASP B O 1
ATOM 3181 N N . ARG B 1 111 ? 1.036 -23.742 -3.69 1 98.7 111 ARG B N 1
ATOM 3182 C CA . ARG B 1 111 ? 2.11 -22.814 -4.027 1 98.7 111 ARG B CA 1
ATOM 3183 C C . ARG B 1 111 ? 1.831 -21.425 -3.463 1 98.7 111 ARG B C 1
ATOM 3185 O O . ARG B 1 111 ? 0.679 -21.079 -3.193 1 98.7 111 ARG B O 1
ATOM 3192 N N . VAL B 1 112 ? 2.846 -20.721 -3.223 1 98.87 112 VAL B N 1
ATOM 3193 C CA . VAL B 1 112 ? 2.839 -19.334 -2.769 1 98.87 112 VAL B CA 1
ATOM 3194 C C . VAL B 1 112 ? 3.691 -18.479 -3.704 1 98.87 112 VAL B C 1
ATOM 3196 O O . VAL B 1 112 ? 4.802 -18.869 -4.072 1 98.87 112 VAL B O 1
ATOM 3199 N N . VAL B 1 113 ? 3.149 -17.337 -4.087 1 98.53 113 VAL B N 1
ATOM 3200 C CA . VAL B 1 113 ? 3.872 -16.421 -4.963 1 98.53 113 VAL B CA 1
ATOM 3201 C C . VAL B 1 113 ? 4.832 -15.566 -4.139 1 98.53 113 VAL B C 1
ATOM 3203 O O . VAL B 1 113 ? 4.445 -15.003 -3.112 1 98.53 113 VAL B O 1
ATOM 3206 N N . VAL B 1 114 ? 6.037 -15.51 -4.601 1 98.06 114 VAL B N 1
ATOM 3207 C CA . VAL B 1 114 ? 7.042 -14.651 -3.984 1 98.06 114 VAL B CA 1
ATOM 3208 C C . VAL B 1 114 ? 7.732 -13.811 -5.056 1 98.06 114 VAL B C 1
ATOM 3210 O O . VAL B 1 114 ? 7.629 -14.108 -6.249 1 98.06 114 VAL B O 1
ATOM 3213 N N . ASN B 1 115 ? 8.365 -12.793 -4.646 1 96.83 115 ASN B N 1
ATOM 3214 C CA . ASN B 1 115 ? 9.212 -11.97 -5.504 1 96.83 115 ASN B CA 1
ATOM 3215 C C . ASN B 1 115 ? 10.514 -11.588 -4.806 1 96.83 115 ASN B C 1
ATOM 3217 O O . ASN B 1 115 ? 10.908 -12.223 -3.826 1 96.83 115 ASN B O 1
ATOM 3221 N N . SER B 1 116 ? 11.239 -10.6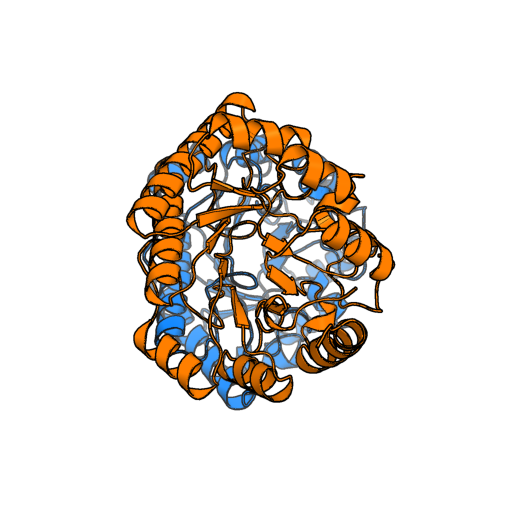48 -5.409 1 94.85 116 SER B N 1
ATOM 3222 C CA . SER B 1 116 ? 12.52 -10.273 -4.819 1 94.85 116 SER B CA 1
ATOM 3223 C C . SER B 1 116 ? 12.401 -8.983 -4.014 1 94.85 116 SER B C 1
ATOM 3225 O O . SER B 1 116 ? 13.334 -8.601 -3.304 1 94.85 116 SER B O 1
ATOM 3227 N N . GLY B 1 117 ? 11.249 -8.388 -4.11 1 93.54 117 GLY B N 1
ATOM 3228 C CA . GLY B 1 117 ? 11.135 -7.079 -3.487 1 93.54 117 GLY B CA 1
ATOM 3229 C C . GLY B 1 117 ? 12.119 -6.067 -4.041 1 93.54 117 GLY B C 1
ATOM 3230 O O . GLY B 1 117 ? 12.284 -5.955 -5.258 1 93.54 117 GLY B O 1
ATOM 3231 N N . TRP B 1 118 ? 12.623 -5.256 -3.123 1 92.95 118 TRP B N 1
ATOM 3232 C CA . TRP B 1 118 ? 13.589 -4.227 -3.491 1 92.95 118 TRP B CA 1
ATOM 3233 C C . TRP B 1 118 ? 14.559 -3.955 -2.346 1 92.95 118 TRP B C 1
ATOM 3235 O O . TRP B 1 118 ? 14.291 -4.319 -1.198 1 92.95 118 TRP B O 1
ATOM 3245 N N . GLY B 1 119 ? 15.674 -3.452 -2.64 1 92.92 119 GLY B N 1
ATOM 3246 C CA . GLY B 1 119 ? 16.604 -2.887 -1.674 1 92.92 119 GLY B CA 1
ATOM 3247 C C . GLY B 1 119 ? 16.662 -1.372 -1.718 1 92.92 119 GLY B C 1
ATOM 3248 O O . GLY B 1 119 ? 16.165 -0.753 -2.662 1 92.92 119 GLY B O 1
ATOM 3249 N N . TYR B 1 120 ? 17.26 -0.813 -0.678 1 93.4 120 TYR B N 1
ATOM 3250 C CA . TYR B 1 120 ? 17.346 0.642 -0.612 1 93.4 120 TYR B CA 1
ATOM 3251 C C . TYR B 1 120 ? 18.21 1.189 -1.741 1 93.4 120 TYR B C 1
ATOM 3253 O O . TYR B 1 120 ? 19.249 0.612 -2.072 1 93.4 120 TYR B O 1
ATOM 3261 N N . THR B 1 121 ? 17.7 2.276 -2.291 1 93.08 121 THR B N 1
ATOM 3262 C CA . THR B 1 121 ? 18.531 2.978 -3.263 1 93.08 121 THR B CA 1
ATOM 3263 C C . THR B 1 121 ? 19.814 3.487 -2.611 1 93.08 121 THR B C 1
ATOM 3265 O O . THR B 1 121 ? 19.778 4.052 -1.516 1 93.08 121 THR B O 1
ATOM 3268 N N . GLY B 1 122 ? 20.916 3.192 -3.238 1 91.4 122 GLY B N 1
ATOM 3269 C CA . GLY B 1 122 ? 22.198 3.621 -2.704 1 91.4 122 GLY B CA 1
ATOM 3270 C C . GLY B 1 122 ? 22.933 2.523 -1.959 1 91.4 122 GLY B C 1
ATOM 3271 O O . GLY B 1 122 ? 24.134 2.634 -1.705 1 91.4 122 GLY B O 1
ATOM 3272 N N . GLU B 1 123 ? 22.194 1.532 -1.572 1 94.14 123 GLU B N 1
ATOM 3273 C CA . GLU B 1 123 ? 22.841 0.393 -0.926 1 94.14 123 GLU B CA 1
ATOM 3274 C C . GLU B 1 123 ? 23.645 -0.427 -1.93 1 94.14 123 GLU B C 1
ATOM 3276 O O . GLU B 1 123 ? 23.29 -0.498 -3.109 1 94.14 123 GLU B O 1
ATOM 3281 N N . ASP B 1 124 ? 24.632 -1.079 -1.435 1 96.33 124 ASP B N 1
ATOM 3282 C CA . ASP B 1 124 ? 25.427 -1.966 -2.28 1 96.33 124 ASP B CA 1
ATOM 3283 C C . ASP B 1 124 ? 24.574 -3.101 -2.841 1 96.33 124 ASP B C 1
ATOM 3285 O O . ASP B 1 124 ? 23.885 -3.796 -2.091 1 96.33 124 ASP B O 1
ATOM 3289 N N . GLU B 1 125 ? 24.647 -3.254 -4.137 1 96.27 125 GLU B N 1
ATOM 3290 C CA . GLU B 1 125 ? 23.77 -4.209 -4.808 1 96.27 125 GLU B CA 1
ATOM 3291 C C . GLU B 1 125 ? 24.001 -5.627 -4.293 1 96.27 125 GLU B C 1
ATOM 3293 O O . GLU B 1 125 ? 23.047 -6.369 -4.052 1 96.27 125 GLU B O 1
ATOM 3298 N N . SER B 1 126 ? 25.28 -5.991 -4.174 1 97.91 126 SER B N 1
ATOM 3299 C CA . SER B 1 126 ? 25.574 -7.345 -3.716 1 97.91 126 SER B CA 1
ATOM 3300 C C . SER B 1 126 ? 25.003 -7.594 -2.324 1 97.91 126 SER B C 1
ATOM 3302 O O . SER B 1 126 ? 24.536 -8.696 -2.027 1 97.91 126 SER B O 1
ATOM 3304 N N . THR B 1 127 ? 25.056 -6.606 -1.508 1 97.76 127 THR B N 1
ATOM 3305 C CA . THR B 1 127 ? 24.542 -6.73 -0.148 1 97.76 127 THR B CA 1
ATOM 3306 C C . THR B 1 127 ? 23.034 -6.963 -0.159 1 97.76 127 THR B C 1
ATOM 3308 O O . THR B 1 127 ? 22.538 -7.885 0.492 1 97.76 127 THR B O 1
ATOM 3311 N N . MET B 1 128 ? 2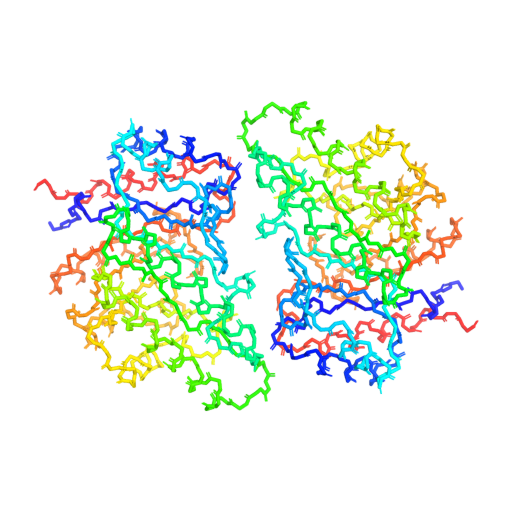2.325 -6.138 -0.907 1 97.07 128 MET B N 1
ATOM 3312 C CA . MET B 1 128 ? 20.876 -6.303 -0.967 1 97.07 128 MET B CA 1
ATOM 3313 C C . MET B 1 128 ? 20.506 -7.615 -1.65 1 97.07 128 MET B C 1
ATOM 3315 O O . MET B 1 128 ? 19.553 -8.284 -1.246 1 97.07 128 MET B O 1
ATOM 3319 N N . TRP B 1 129 ? 21.272 -7.962 -2.687 1 98.25 129 TRP B N 1
ATOM 3320 C CA . TRP B 1 129 ? 21.05 -9.209 -3.412 1 98.25 129 TRP B CA 1
ATOM 3321 C C . TRP B 1 129 ? 21.196 -10.411 -2.485 1 98.25 129 TRP B C 1
ATOM 3323 O O . TRP B 1 129 ? 20.32 -11.277 -2.439 1 98.25 129 TRP B O 1
ATOM 3333 N N . ASN B 1 130 ? 22.296 -10.451 -1.742 1 98.47 130 ASN B N 1
ATOM 3334 C CA . ASN B 1 130 ? 22.561 -11.566 -0.839 1 98.47 130 ASN B CA 1
ATOM 3335 C C . ASN B 1 130 ? 21.511 -11.655 0.265 1 98.47 130 ASN B C 1
ATOM 3337 O O . ASN B 1 130 ? 21.109 -12.751 0.659 1 98.47 130 ASN B O 1
ATOM 3341 N N . ARG B 1 131 ? 21.165 -10.516 0.727 1 98.05 131 ARG B N 1
ATOM 3342 C CA . ARG B 1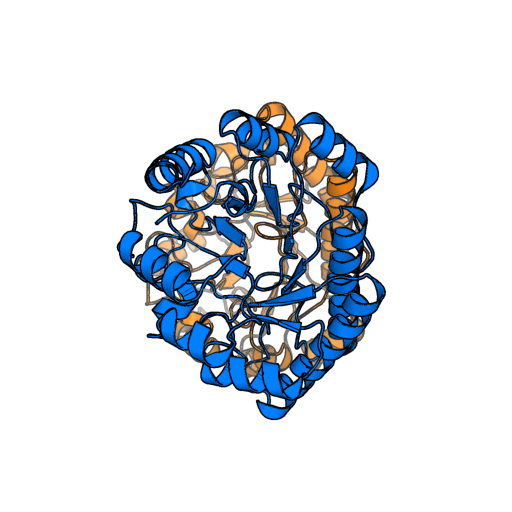 131 ? 20.127 -10.488 1.752 1 98.05 131 ARG B CA 1
ATOM 3343 C C . ARG B 1 131 ? 18.827 -11.091 1.232 1 98.05 131 ARG B C 1
ATOM 3345 O O . ARG B 1 131 ? 18.189 -11.891 1.919 1 98.05 131 ARG B O 1
ATOM 3352 N N . CYS B 1 132 ? 18.433 -10.697 0.054 1 98.12 132 CYS B N 1
ATOM 3353 C CA . CYS B 1 132 ? 17.236 -11.244 -0.576 1 98.12 132 CYS B CA 1
ATOM 3354 C C . CYS B 1 132 ? 17.374 -12.746 -0.795 1 98.12 132 CYS B C 1
ATOM 3356 O O . CYS B 1 132 ? 16.476 -13.513 -0.445 1 98.12 132 CYS B O 1
ATOM 3358 N N . ARG B 1 133 ? 18.464 -13.152 -1.387 1 98.76 133 ARG B N 1
ATOM 3359 C CA . ARG B 1 133 ? 18.734 -14.56 -1.66 1 98.76 133 ARG B CA 1
ATOM 3360 C C . ARG B 1 133 ? 18.609 -15.398 -0.391 1 98.76 133 ARG B C 1
ATOM 3362 O O . ARG B 1 133 ? 17.935 -16.429 -0.386 1 98.76 133 ARG B O 1
ATOM 3369 N N . ASP B 1 134 ? 19.249 -14.955 0.651 1 98.73 134 ASP B N 1
ATOM 3370 C CA . ASP B 1 134 ? 19.248 -15.693 1.911 1 98.73 134 ASP B CA 1
ATOM 3371 C C . ASP B 1 134 ? 17.847 -15.747 2.515 1 98.73 134 ASP B C 1
ATOM 3373 O O . ASP B 1 134 ? 17.452 -16.764 3.088 1 98.73 134 ASP B O 1
ATOM 3377 N N . HIS B 1 135 ? 17.169 -14.649 2.41 1 98.6 135 HIS B N 1
ATOM 3378 C CA . HIS B 1 135 ? 15.793 -14.582 2.89 1 98.6 135 HIS B CA 1
ATOM 3379 C C . HIS B 1 135 ? 14.905 -15.583 2.158 1 98.6 135 HIS B C 1
ATOM 3381 O O . HIS B 1 135 ? 14.165 -16.341 2.789 1 98.6 135 HIS B O 1
ATOM 3387 N N . LEU B 1 136 ? 14.962 -15.585 0.85 1 98.75 136 LEU B N 1
ATOM 3388 C CA . LEU B 1 136 ? 14.159 -16.488 0.034 1 98.75 136 LEU B CA 1
ATOM 3389 C C . LEU B 1 136 ? 14.546 -17.941 0.29 1 98.75 136 LEU B C 1
ATOM 3391 O O . LEU B 1 136 ? 13.685 -18.824 0.304 1 98.75 136 LEU B O 1
ATOM 3395 N N . TYR B 1 137 ? 15.813 -18.198 0.504 1 98.87 137 TYR B N 1
ATOM 3396 C CA . TYR B 1 137 ? 16.256 -19.547 0.839 1 98.87 137 TYR B CA 1
ATOM 3397 C C . TYR B 1 137 ? 15.613 -20.025 2.136 1 98.87 137 TYR B C 1
ATOM 3399 O O . TYR B 1 137 ? 15.146 -21.163 2.222 1 98.87 137 TYR B O 1
ATOM 3407 N N . ARG B 1 138 ? 15.643 -19.155 3.143 1 98.86 138 ARG B N 1
ATOM 3408 C CA . ARG B 1 138 ? 15.003 -19.485 4.412 1 98.86 138 ARG B CA 1
ATOM 3409 C C . ARG B 1 138 ? 13.524 -19.796 4.215 1 98.86 138 ARG B C 1
ATOM 3411 O O . ARG B 1 138 ? 12.991 -20.723 4.83 1 98.86 138 ARG B O 1
ATOM 3418 N N . LEU B 1 139 ? 12.881 -19.033 3.378 1 98.9 139 LEU B N 1
ATOM 3419 C CA . LEU B 1 139 ? 11.465 -19.259 3.11 1 98.9 139 LEU B CA 1
ATOM 3420 C C . LEU B 1 139 ? 11.255 -20.576 2.37 1 98.9 139 LEU B C 1
ATOM 3422 O O . LEU B 1 139 ? 10.255 -21.263 2.589 1 98.9 139 LEU B O 1
ATOM 3426 N N . CYS B 1 140 ? 12.156 -20.962 1.497 1 98.89 140 CYS B N 1
ATOM 3427 C CA . CYS B 1 140 ? 12.081 -22.249 0.815 1 98.89 140 CYS B CA 1
ATOM 3428 C C . CYS B 1 140 ? 12.084 -23.398 1.815 1 98.89 140 CYS B C 1
ATOM 3430 O O . CYS B 1 140 ? 11.376 -24.389 1.631 1 98.89 140 CYS B O 1
ATOM 3432 N N . ARG B 1 141 ? 12.831 -23.223 2.828 1 98.89 141 ARG B N 1
ATOM 3433 C CA . ARG B 1 141 ? 12.892 -24.267 3.846 1 98.89 141 ARG B CA 1
ATOM 3434 C C . ARG B 1 141 ? 11.558 -24.401 4.573 1 98.89 141 ARG B C 1
ATOM 3436 O O . ARG B 1 141 ? 11.113 -25.513 4.865 1 98.89 141 ARG B O 1
ATOM 3443 N N . VAL B 1 142 ? 10.978 -23.301 4.907 1 98.91 142 VAL B N 1
ATOM 3444 C CA . VAL B 1 142 ? 9.646 -23.334 5.501 1 98.91 142 VAL B CA 1
ATOM 3445 C C . VAL B 1 142 ? 8.667 -24.004 4.539 1 98.91 142 VAL B C 1
ATOM 3447 O O . VAL B 1 142 ? 7.87 -24.853 4.945 1 98.91 142 VAL B O 1
ATOM 3450 N N . ALA B 1 143 ? 8.732 -23.602 3.261 1 98.91 143 ALA B N 1
ATOM 3451 C CA . ALA B 1 143 ? 7.849 -24.145 2.232 1 98.91 143 ALA B CA 1
ATOM 3452 C C . ALA B 1 143 ? 8.024 -25.655 2.1 1 98.91 143 ALA B C 1
ATOM 3454 O O . ALA B 1 143 ? 7.043 -26.393 1.984 1 98.91 143 ALA B O 1
ATOM 3455 N N . GLU B 1 144 ? 9.23 -26.088 2.121 1 98.86 144 GLU B N 1
ATOM 3456 C CA . GLU B 1 144 ? 9.528 -27.515 2.045 1 98.86 144 GLU B CA 1
ATOM 3457 C C . GLU B 1 144 ? 8.858 -28.28 3.183 1 98.86 144 GLU B C 1
ATOM 3459 O O . GLU B 1 144 ? 8.235 -29.32 2.957 1 98.86 144 GLU B O 1
ATOM 3464 N N . ALA B 1 145 ? 8.97 -27.753 4.339 1 98.83 145 ALA B N 1
ATOM 3465 C CA . ALA B 1 145 ? 8.402 -28.401 5.519 1 98.83 145 ALA B CA 1
ATOM 3466 C C . ALA B 1 145 ? 6.882 -28.494 5.415 1 98.83 145 ALA B C 1
ATOM 3468 O O . ALA B 1 145 ? 6.271 -29.41 5.97 1 98.83 145 ALA B O 1
ATOM 3469 N N . GLU B 1 146 ? 6.259 -27.59 4.689 1 98.79 146 GLU B N 1
ATOM 3470 C CA . GLU B 1 146 ? 4.804 -27.532 4.579 1 98.79 146 GLU B CA 1
ATOM 3471 C C . GLU B 1 146 ? 4.322 -28.183 3.286 1 98.79 146 GLU B C 1
ATOM 3473 O O . GLU B 1 146 ? 3.119 -28.236 3.023 1 98.79 146 GLU B O 1
ATOM 3478 N N . GLY B 1 147 ? 5.241 -28.615 2.418 1 98.7 147 GLY B N 1
ATOM 3479 C CA . GLY B 1 147 ? 4.871 -29.192 1.136 1 98.7 147 GLY B CA 1
ATOM 3480 C C . GLY B 1 147 ? 4.39 -28.159 0.134 1 98.7 147 GLY B C 1
ATOM 3481 O O . GLY B 1 147 ? 3.509 -28.44 -0.681 1 98.7 147 GLY B O 1
ATOM 3482 N N . ILE B 1 148 ? 4.867 -26.968 0.299 1 98.87 148 ILE B N 1
ATOM 3483 C CA . ILE B 1 148 ? 4.481 -25.844 -0.548 1 98.87 148 ILE B CA 1
ATOM 3484 C C . ILE B 1 148 ? 5.621 -25.505 -1.505 1 98.87 148 ILE B C 1
ATOM 3486 O O . ILE B 1 148 ? 6.794 -25.561 -1.129 1 98.87 148 ILE B O 1
ATOM 3490 N N . LEU B 1 149 ? 5.306 -25.164 -2.717 1 98.89 149 LEU B N 1
ATOM 3491 C CA . LEU B 1 149 ? 6.265 -24.591 -3.654 1 98.89 149 LEU B CA 1
ATOM 3492 C C . LEU B 1 149 ? 6.2 -23.067 -3.636 1 98.89 149 LEU B C 1
ATOM 3494 O O . LEU B 1 149 ? 5.111 -22.489 -3.608 1 98.89 149 LEU B O 1
ATOM 3498 N N . LEU B 1 150 ? 7.359 -22.48 -3.591 1 98.88 150 LEU B N 1
ATOM 3499 C CA . LEU B 1 150 ? 7.417 -21.045 -3.844 1 98.88 150 LEU B CA 1
ATOM 3500 C C . LEU B 1 150 ? 7.585 -20.761 -5.333 1 98.88 150 LEU B C 1
ATOM 3502 O O . LEU B 1 150 ? 8.439 -21.361 -5.991 1 98.88 150 LEU B O 1
ATOM 3506 N N . VAL B 1 151 ? 6.787 -19.887 -5.862 1 98.8 151 VAL B N 1
ATOM 3507 C CA . VAL B 1 151 ? 6.936 -19.499 -7.261 1 98.8 151 VAL B CA 1
ATOM 3508 C C . VAL B 1 151 ? 7.367 -18.037 -7.349 1 98.8 151 VAL B C 1
ATOM 3510 O O . VAL B 1 151 ? 6.609 -17.137 -6.978 1 98.8 151 VAL B O 1
ATOM 3513 N N . MET B 1 152 ? 8.518 -17.804 -7.847 1 98.55 152 MET B N 1
ATOM 3514 C CA . MET B 1 152 ? 9.094 -16.462 -7.809 1 98.55 152 MET B CA 1
ATOM 3515 C C . MET B 1 152 ? 8.724 -15.676 -9.062 1 98.55 152 MET B C 1
ATOM 3517 O O . MET B 1 152 ? 8.911 -16.158 -10.18 1 98.55 152 MET B O 1
ATOM 3521 N N . GLU B 1 153 ? 8.265 -14.52 -8.847 1 97.75 153 GLU B N 1
ATOM 3522 C CA . GLU B 1 153 ? 7.886 -13.564 -9.883 1 97.75 153 GLU B CA 1
ATOM 3523 C C . GLU B 1 153 ? 8.958 -12.494 -10.067 1 97.75 153 GLU B C 1
ATOM 3525 O O . GLU B 1 153 ? 9.425 -11.901 -9.092 1 97.75 153 GLU B O 1
ATOM 3530 N N . SER B 1 154 ? 9.337 -12.302 -11.343 1 96.28 154 SER B N 1
ATOM 3531 C CA . SER B 1 154 ? 10.112 -11.1 -11.636 1 96.28 154 SER B CA 1
ATOM 3532 C C . SER B 1 154 ? 9.215 -9.869 -11.71 1 96.28 154 SER B C 1
ATOM 3534 O O . SER B 1 154 ? 8.089 -9.943 -12.206 1 96.28 154 SER B O 1
ATOM 3536 N N . LEU B 1 155 ? 9.744 -8.815 -11.218 1 94.98 155 LEU B N 1
ATOM 3537 C CA . LEU B 1 155 ? 9.001 -7.559 -11.233 1 94.98 155 LEU B CA 1
ATOM 3538 C C . LEU B 1 155 ? 9.505 -6.643 -12.342 1 94.98 155 LEU B C 1
ATOM 3540 O O . LEU B 1 155 ? 10.432 -6.998 -13.074 1 94.98 155 LEU B O 1
ATOM 3544 N N . ARG B 1 156 ? 8.908 -5.549 -12.57 1 93.63 156 ARG B N 1
ATOM 3545 C CA . ARG B 1 156 ? 9.4 -4.538 -13.5 1 93.63 156 ARG B CA 1
ATOM 3546 C C . ARG B 1 156 ? 10.548 -3.743 -12.887 1 93.63 156 ARG B C 1
ATOM 3548 O O . ARG B 1 156 ? 10.757 -3.78 -11.673 1 93.63 156 ARG B O 1
ATOM 3555 N N . ASP B 1 157 ? 11.169 -3.032 -13.723 1 91.63 157 ASP B N 1
ATOM 3556 C CA . ASP B 1 157 ? 12.35 -2.302 -13.273 1 91.63 157 ASP B CA 1
ATOM 3557 C C . ASP B 1 157 ? 11.959 -1.07 -12.461 1 91.63 157 ASP B C 1
ATOM 3559 O O . ASP B 1 157 ? 12.787 -0.502 -11.745 1 91.63 157 ASP B O 1
ATOM 3563 N N . ASP B 1 158 ? 10.757 -0.659 -12.539 1 88.8 158 ASP B N 1
ATOM 3564 C CA . ASP B 1 158 ? 10.292 0.439 -11.697 1 88.8 158 ASP B CA 1
ATOM 3565 C C . ASP B 1 158 ? 9.76 -0.08 -10.363 1 88.8 158 ASP B C 1
ATOM 3567 O O . ASP B 1 158 ? 9.49 0.704 -9.45 1 88.8 158 ASP B O 1
ATOM 3571 N N . GLU B 1 159 ? 9.715 -1.38 -10.233 1 91.34 159 GLU B N 1
ATOM 3572 C CA . GLU 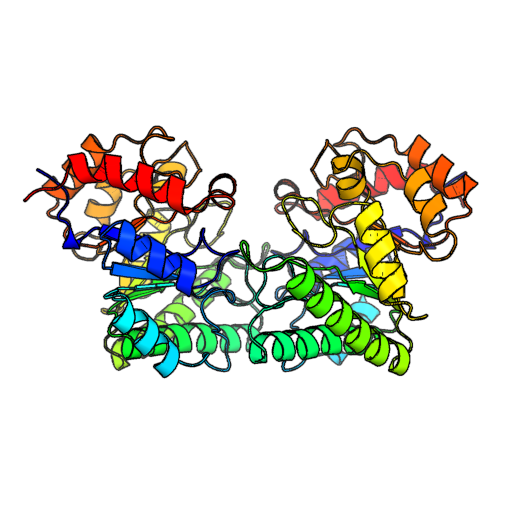B 1 159 ? 9.168 -1.976 -9.019 1 91.34 159 GLU B CA 1
ATOM 3573 C C . GLU B 1 159 ? 10.271 -2.591 -8.161 1 91.34 159 GLU B C 1
ATOM 3575 O O . GLU B 1 159 ? 10.098 -2.768 -6.953 1 91.34 159 GLU B O 1
ATOM 3580 N N . SER B 1 160 ? 11.301 -2.931 -8.809 1 93.73 160 SER B N 1
ATOM 3581 C CA . SER B 1 160 ? 12.377 -3.621 -8.105 1 93.73 160 SER B CA 1
ATOM 3582 C C . SER B 1 160 ? 13.739 -3.262 -8.688 1 93.73 160 SER B C 1
ATOM 3584 O O . SER B 1 160 ? 13.874 -3.083 -9.901 1 93.73 160 SER B O 1
ATOM 3586 N N . ASN B 1 161 ? 14.716 -3.19 -7.822 1 94.71 161 ASN B N 1
ATOM 3587 C CA . ASN B 1 161 ? 16.097 -3.047 -8.27 1 94.71 161 ASN B CA 1
ATOM 3588 C C . ASN B 1 161 ? 16.892 -4.332 -8.054 1 94.71 161 ASN B C 1
ATOM 3590 O O . ASN B 1 161 ? 18.124 -4.318 -8.087 1 94.71 161 ASN B O 1
ATOM 3594 N N . LEU B 1 162 ? 16.205 -5.479 -7.872 1 96.74 162 LEU B N 1
ATOM 3595 C CA . LEU B 1 162 ? 16.872 -6.752 -7.622 1 96.74 162 LEU B CA 1
ATOM 3596 C C . LEU B 1 162 ? 16.629 -7.727 -8.769 1 96.74 162 LEU B C 1
ATOM 3598 O O . LEU B 1 162 ? 17.528 -7.981 -9.574 1 96.74 162 LEU B O 1
ATOM 3602 N N . VAL B 1 163 ? 15.351 -8.209 -8.889 1 97.64 163 VAL B N 1
ATOM 3603 C CA . VAL B 1 163 ? 15.011 -9.13 -9.968 1 97.64 163 VAL B CA 1
ATOM 3604 C C . VAL B 1 163 ? 13.936 -8.51 -10.857 1 97.64 163 VAL B C 1
ATOM 3606 O O . VAL B 1 163 ? 12.742 -8.622 -10.569 1 97.64 163 VAL B O 1
ATOM 3609 N N . TYR B 1 164 ? 14.405 -7.853 -12.02 1 96.84 164 TYR B N 1
ATOM 3610 C CA . TYR B 1 164 ? 13.447 -7.125 -12.844 1 96.84 164 TYR B CA 1
ATOM 3611 C C . TYR B 1 164 ? 13.547 -7.554 -14.303 1 96.84 164 TYR B C 1
ATOM 3613 O O . TYR B 1 164 ? 12.968 -6.915 -15.186 1 96.84 164 TYR B O 1
ATOM 3621 N N . ASP B 1 165 ? 14.337 -8.62 -14.582 1 97.45 165 ASP B N 1
ATOM 3622 C CA . ASP B 1 165 ? 14.449 -9.189 -15.921 1 97.45 165 ASP B CA 1
ATOM 3623 C C . ASP B 1 165 ? 14.907 -10.644 -15.863 1 97.45 165 ASP B C 1
ATOM 3625 O O . ASP B 1 165 ? 15.177 -11.173 -14.782 1 97.45 165 ASP B O 1
ATOM 3629 N N . LEU B 1 166 ? 14.926 -11.28 -17.027 1 98.36 166 LEU B N 1
ATOM 3630 C CA . LEU B 1 166 ? 15.178 -12.714 -17.117 1 98.36 166 LEU B CA 1
ATOM 3631 C C . LEU B 1 166 ? 16.592 -13.048 -16.653 1 98.36 166 LEU B C 1
ATOM 3633 O O . LEU B 1 166 ? 16.791 -13.991 -15.885 1 98.36 166 LEU B O 1
ATOM 3637 N N . PRO B 1 167 ? 17.648 -12.312 -17.027 1 98.52 167 PRO B N 1
ATOM 3638 C CA . PRO B 1 167 ? 18.989 -12.649 -16.542 1 98.52 167 PRO B CA 1
ATOM 3639 C C . PRO B 1 167 ? 19.09 -12.62 -15.019 1 98.52 167 PRO B C 1
ATOM 3641 O O . PRO B 1 167 ? 19.703 -13.508 -14.42 1 98.52 167 PRO B O 1
ATOM 3644 N N . ARG B 1 168 ? 18.536 -11.686 -14.426 1 98.57 168 ARG B N 1
ATOM 3645 C CA . ARG B 1 168 ? 18.573 -11.566 -12.972 1 98.57 168 ARG B CA 1
ATOM 3646 C C . ARG B 1 168 ? 17.747 -12.664 -12.31 1 98.57 168 ARG B C 1
ATOM 3648 O O . ARG B 1 168 ? 18.138 -13.202 -11.273 1 98.57 168 ARG B O 1
ATOM 3655 N N . ALA B 1 169 ? 16.592 -12.933 -12.917 1 98.68 169 ALA B N 1
ATOM 3656 C CA . ALA B 1 169 ? 15.767 -14.026 -12.41 1 98.68 169 ALA B CA 1
ATOM 3657 C C . ALA B 1 169 ? 16.528 -15.348 -12.441 1 98.68 169 ALA B C 1
ATOM 3659 O O . ALA B 1 169 ? 16.51 -16.105 -11.468 1 98.68 169 ALA B O 1
ATOM 3660 N N . ARG B 1 170 ? 17.187 -15.617 -13.534 1 98.63 170 ARG B N 1
ATOM 3661 C CA . ARG B 1 170 ? 17.978 -16.835 -13.676 1 98.63 170 ARG B CA 1
ATOM 3662 C C . ARG B 1 170 ? 19.07 -16.907 -12.614 1 98.63 170 ARG B C 1
ATOM 3664 O O . ARG B 1 170 ? 19.303 -17.965 -12.027 1 98.63 170 ARG B O 1
ATOM 3671 N N . GLU B 1 171 ? 19.67 -15.808 -12.422 1 98.77 171 GLU B N 1
ATOM 3672 C CA . GLU B 1 171 ? 20.77 -15.766 -11.463 1 98.77 171 GLU B CA 1
ATOM 3673 C C . GLU B 1 171 ? 20.273 -16.02 -10.042 1 98.77 171 GLU B C 1
ATOM 3675 O O . GLU B 1 171 ? 20.856 -16.822 -9.31 1 98.77 171 GLU B O 1
ATOM 3680 N N . MET B 1 172 ? 19.26 -15.361 -9.627 1 98.8 172 MET B N 1
ATOM 3681 C CA . MET B 1 172 ? 18.692 -15.546 -8.295 1 98.8 172 MET B CA 1
ATOM 3682 C C . MET B 1 172 ? 18.23 -16.985 -8.096 1 98.8 172 MET B C 1
ATOM 3684 O O . MET B 1 172 ? 18.513 -17.595 -7.064 1 98.8 172 MET B O 1
ATOM 3688 N N . TYR B 1 173 ? 17.521 -17.474 -9.119 1 98.81 173 TYR B N 1
ATOM 3689 C CA . TYR B 1 173 ? 17.032 -18.848 -9.092 1 98.81 173 TYR B CA 1
ATOM 3690 C C . TYR B 1 173 ? 18.179 -19.831 -8.887 1 98.81 173 TYR B C 1
ATOM 3692 O O . TYR B 1 173 ? 18.107 -20.708 -8.023 1 98.81 173 TYR B O 1
ATOM 3700 N N . ARG B 1 174 ? 19.185 -19.668 -9.648 1 98.67 174 ARG B N 1
ATOM 3701 C CA . ARG B 1 174 ? 20.352 -20.542 -9.581 1 98.67 174 ARG B CA 1
ATOM 3702 C C . ARG B 1 174 ? 21.021 -20.457 -8.213 1 98.67 174 ARG B C 1
ATOM 3704 O O . ARG B 1 174 ? 21.391 -21.48 -7.633 1 98.67 174 ARG B O 1
ATOM 3711 N N . GLN B 1 175 ? 21.158 -19.297 -7.69 1 98.77 175 GLN B N 1
ATOM 3712 C CA . GLN B 1 175 ? 21.894 -19.093 -6.447 1 98.77 175 GLN B CA 1
ATOM 3713 C C . GLN B 1 175 ? 21.112 -19.63 -5.251 1 98.77 175 GLN B C 1
ATOM 3715 O O . GLN B 1 175 ? 21.702 -20.135 -4.294 1 98.77 175 GLN B O 1
ATOM 3720 N N . ILE B 1 176 ? 19.869 -19.43 -5.282 1 98.73 176 ILE B N 1
ATOM 3721 C CA . ILE B 1 176 ? 19.068 -20.006 -4.207 1 98.73 176 ILE B CA 1
ATOM 3722 C C . ILE B 1 176 ? 19.15 -21.53 -4.261 1 98.73 176 ILE B C 1
ATOM 3724 O O . ILE B 1 176 ? 19.374 -22.183 -3.239 1 98.73 176 ILE B O 1
ATOM 3728 N N . GLY B 1 177 ? 18.901 -22.095 -5.48 1 98.25 177 GLY B N 1
ATOM 3729 C CA . GLY B 1 177 ? 19.18 -23.497 -5.749 1 98.25 177 GLY B CA 1
ATOM 3730 C C . GLY B 1 177 ? 18.417 -24.443 -4.841 1 98.25 177 GLY B C 1
ATOM 3731 O O . GLY B 1 177 ? 18.979 -25.419 -4.341 1 98.25 177 GLY B O 1
ATOM 3732 N N . HIS B 1 178 ? 17.238 -24.162 -4.506 1 98.69 178 HIS B N 1
ATOM 3733 C CA . HIS B 1 178 ? 16.41 -25.003 -3.649 1 98.69 178 HIS B CA 1
ATOM 3734 C C . HIS B 1 178 ? 15.306 -25.687 -4.448 1 98.69 178 HIS B C 1
ATOM 3736 O O . HIS B 1 178 ? 14.672 -25.062 -5.301 1 98.69 178 HIS B O 1
ATOM 3742 N N . PRO B 1 179 ? 15.019 -26.916 -4.198 1 98.44 179 PRO B N 1
ATOM 3743 C CA . PRO B 1 179 ? 14.053 -27.664 -5.006 1 98.44 179 PRO B CA 1
ATOM 3744 C C . PRO B 1 179 ? 12.629 -27.132 -4.864 1 98.44 179 PRO B C 1
ATOM 3746 O O . PRO B 1 179 ? 11.801 -27.328 -5.757 1 98.44 179 PRO B O 1
ATOM 3749 N N . ASN B 1 180 ? 12.321 -26.468 -3.753 1 98.77 180 ASN B N 1
ATOM 3750 C CA . ASN B 1 180 ? 10.972 -25.958 -3.534 1 98.77 180 ASN B CA 1
ATOM 3751 C C . ASN B 1 180 ? 10.787 -24.576 -4.155 1 98.77 180 ASN B C 1
ATOM 3753 O O . ASN B 1 180 ? 9.719 -23.975 -4.034 1 98.77 180 ASN B O 1
ATOM 3757 N N . LEU B 1 181 ? 11.823 -24.051 -4.758 1 98.84 181 LEU B N 1
ATOM 3758 C CA . LEU B 1 181 ? 11.682 -22.822 -5.531 1 98.84 181 LEU B CA 1
ATOM 3759 C C . LEU B 1 181 ? 11.383 -23.131 -6.994 1 98.84 181 LEU B C 1
ATOM 3761 O O . LEU B 1 181 ? 12.08 -23.935 -7.618 1 98.84 181 LEU B O 1
ATOM 3765 N N . LYS B 1 182 ? 10.352 -22.643 -7.464 1 98.84 182 LYS B N 1
ATOM 3766 C CA . LYS B 1 182 ? 9.969 -22.672 -8.872 1 98.84 182 LYS B CA 1
ATOM 3767 C C . LYS B 1 182 ? 9.79 -21.26 -9.423 1 98.84 182 LYS B C 1
ATOM 3769 O O . LYS B 1 182 ? 9.981 -20.278 -8.702 1 98.84 182 LYS B O 1
ATOM 3774 N N . MET B 1 183 ? 9.554 -21.139 -10.688 1 98.56 183 MET B N 1
ATOM 3775 C CA . MET B 1 183 ? 9.452 -19.826 -11.319 1 98.56 183 MET B CA 1
ATOM 3776 C C . MET B 1 183 ? 8.06 -19.609 -11.902 1 98.56 183 MET B C 1
ATOM 3778 O O . MET B 1 183 ? 7.339 -20.571 -12.174 1 98.56 183 MET B O 1
ATOM 3782 N N . MET B 1 184 ? 7.746 -18.364 -11.975 1 98.46 184 MET B N 1
ATOM 3783 C CA . MET B 1 184 ? 6.539 -17.943 -12.68 1 98.46 184 MET B CA 1
ATOM 3784 C C . MET B 1 184 ? 6.84 -16.796 -13.638 1 98.46 184 MET B C 1
ATOM 3786 O O . MET B 1 184 ? 7.881 -16.146 -13.527 1 98.46 184 MET B O 1
ATOM 3790 N N . VAL B 1 185 ? 5.873 -16.611 -14.576 1 96.46 185 VAL B N 1
ATOM 3791 C CA . VAL B 1 185 ? 5.945 -15.463 -15.474 1 96.46 185 VAL B CA 1
ATOM 3792 C C . VAL B 1 185 ? 4.714 -14.58 -15.283 1 96.46 185 VAL B C 1
ATOM 3794 O O . VAL B 1 185 ? 3.601 -15.083 -15.109 1 96.46 185 VAL B O 1
ATOM 3797 N N . ASP B 1 186 ? 4.942 -13.365 -15.072 1 96.61 186 ASP B N 1
ATOM 3798 C CA . ASP B 1 186 ? 3.941 -12.343 -15.359 1 96.61 186 ASP B CA 1
ATOM 3799 C C . ASP B 1 186 ? 4.117 -11.781 -16.768 1 96.61 186 ASP B C 1
ATOM 3801 O O . ASP B 1 186 ? 5.083 -11.065 -17.04 1 96.61 186 ASP B O 1
ATOM 3805 N N . ASN B 1 187 ? 3.196 -12.094 -17.638 1 93.39 187 ASN B N 1
ATOM 3806 C CA . ASN B 1 187 ? 3.45 -11.797 -19.044 1 93.39 187 ASN B CA 1
ATOM 3807 C C . ASN B 1 187 ? 3.493 -10.293 -19.3 1 93.39 187 ASN B C 1
ATOM 3809 O O . ASN B 1 187 ? 4.013 -9.848 -20.324 1 93.39 187 ASN B O 1
ATOM 3813 N N . ILE B 1 188 ? 2.984 -9.482 -18.332 1 92.67 188 ILE B N 1
ATOM 3814 C CA . ILE B 1 188 ? 3.087 -8.034 -18.47 1 92.67 188 ILE B CA 1
ATOM 3815 C C . ILE B 1 188 ? 4.503 -7.582 -18.117 1 92.67 188 ILE B C 1
ATOM 3817 O O . ILE B 1 188 ? 5.134 -6.847 -18.88 1 92.67 188 ILE B O 1
ATOM 3821 N N . ALA B 1 189 ? 4.975 -8.052 -16.989 1 91.91 189 ALA B N 1
ATOM 3822 C CA . ALA B 1 189 ? 6.333 -7.712 -16.571 1 91.91 189 ALA B CA 1
ATOM 3823 C C . ALA B 1 189 ? 7.36 -8.21 -17.583 1 91.91 189 ALA B C 1
ATOM 3825 O O . ALA B 1 189 ? 8.317 -7.503 -17.906 1 91.91 189 ALA B O 1
ATOM 3826 N N . THR B 1 190 ? 7.191 -9.35 -18.069 1 92.45 190 THR B N 1
ATOM 3827 C CA . THR B 1 190 ? 8.095 -9.936 -19.054 1 92.45 190 THR B CA 1
ATOM 3828 C C . THR B 1 190 ? 8.079 -9.13 -20.349 1 92.45 190 THR B C 1
ATOM 3830 O O . THR B 1 190 ? 9.13 -8.866 -20.936 1 92.45 190 THR B O 1
ATOM 3833 N N . GLY B 1 191 ? 6.902 -8.735 -20.772 1 90.69 191 GLY B N 1
ATOM 3834 C CA . GLY B 1 191 ? 6.792 -7.882 -21.944 1 90.69 191 GLY B CA 1
ATOM 3835 C C . GLY B 1 191 ? 7.449 -6.527 -21.76 1 90.69 191 GLY B C 1
ATOM 3836 O O . GLY B 1 191 ? 8.113 -6.024 -22.669 1 90.69 191 GLY B O 1
ATOM 3837 N N . ALA B 1 192 ? 7.236 -5.99 -20.61 1 90.74 192 ALA B N 1
ATOM 3838 C CA . ALA B 1 192 ? 7.818 -4.686 -20.301 1 90.74 192 ALA B CA 1
ATOM 3839 C C . ALA B 1 192 ? 9.342 -4.738 -20.361 1 90.74 192 ALA B C 1
ATOM 3841 O O . ALA B 1 192 ? 9.991 -3.739 -20.681 1 90.74 192 ALA B O 1
ATOM 3842 N N . ALA B 1 193 ? 9.923 -5.905 -20.103 1 93.48 193 ALA B N 1
ATOM 3843 C CA . ALA B 1 193 ? 11.372 -6.087 -20.12 1 93.48 193 ALA B CA 1
ATOM 3844 C C . ALA B 1 193 ? 11.862 -6.463 -21.516 1 93.48 193 ALA B C 1
ATOM 3846 O O . ALA B 1 193 ? 13.051 -6.72 -21.715 1 93.48 193 ALA B O 1
ATOM 3847 N N . GLY B 1 194 ? 10.945 -6.541 -22.509 1 93.31 194 GLY B N 1
ATOM 3848 C CA . GLY B 1 194 ? 11.32 -6.884 -23.872 1 93.31 194 GLY B CA 1
ATOM 3849 C C . GLY B 1 194 ? 11.613 -8.361 -24.056 1 93.31 194 GLY B C 1
ATOM 3850 O O . GLY B 1 194 ? 12.365 -8.743 -24.956 1 93.31 194 GLY B O 1
ATOM 3851 N N . GLU B 1 195 ? 11.02 -9.162 -23.209 1 95.58 195 GLU B N 1
ATOM 3852 C CA . GLU B 1 195 ? 11.257 -10.603 -23.222 1 95.58 195 GLU B CA 1
ATOM 3853 C C . GLU B 1 195 ? 10.046 -11.357 -23.764 1 95.58 195 GLU B C 1
ATOM 3855 O O . GLU B 1 195 ? 8.956 -10.793 -23.874 1 95.58 195 GLU B O 1
ATOM 3860 N N . THR B 1 196 ? 10.241 -12.612 -24.139 1 94.44 196 THR B N 1
ATOM 3861 C CA . THR B 1 196 ? 9.164 -13.442 -24.667 1 94.44 196 THR B CA 1
ATOM 3862 C C . THR B 1 196 ? 8.897 -14.63 -23.748 1 94.44 196 THR B C 1
ATOM 3864 O O . THR B 1 196 ? 9.751 -15.003 -22.941 1 94.44 196 THR B O 1
ATOM 3867 N N . LEU B 1 197 ? 7.723 -15.123 -23.896 1 95.62 197 LEU B N 1
ATOM 3868 C CA . LEU B 1 197 ? 7.393 -16.332 -23.15 1 95.62 197 LEU B CA 1
ATOM 3869 C C . LEU B 1 197 ? 8.336 -17.473 -23.518 1 95.62 197 LEU B C 1
ATOM 3871 O O . LEU B 1 197 ? 8.707 -18.278 -22.661 1 95.62 197 LEU B O 1
ATOM 3875 N N . GLU B 1 198 ? 8.761 -17.553 -24.734 1 96.58 198 GLU B N 1
ATOM 3876 C CA . GLU B 1 198 ? 9.71 -18.564 -25.19 1 96.58 198 GLU B CA 1
ATOM 3877 C C . GLU B 1 198 ? 11.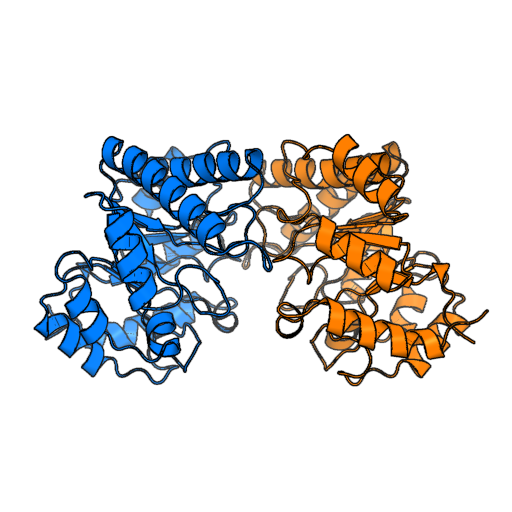031 -18.462 -24.433 1 96.58 198 GLU B C 1
ATOM 3879 O O . GLU B 1 198 ? 11.62 -19.479 -24.061 1 96.58 198 GLU B O 1
ATOM 3884 N N . ASP B 1 199 ? 11.465 -17.219 -24.233 1 97.37 199 ASP B N 1
ATOM 3885 C CA . ASP B 1 199 ? 12.687 -17.002 -23.465 1 97.37 199 ASP B CA 1
ATOM 3886 C C . ASP B 1 199 ? 12.578 -17.62 -22.073 1 97.37 199 ASP B C 1
ATOM 3888 O O . ASP B 1 199 ? 13.533 -18.223 -21.579 1 97.37 199 ASP B O 1
ATOM 3892 N N . TRP B 1 200 ? 11.5 -17.509 -21.488 1 97.93 200 TRP B N 1
ATOM 3893 C CA . TRP B 1 200 ? 11.301 -17.976 -20.12 1 97.93 200 TRP B CA 1
ATOM 3894 C C . TRP B 1 200 ? 11.186 -19.496 -20.075 1 97.93 200 TRP B C 1
ATOM 3896 O O . TRP B 1 200 ? 11.722 -20.138 -19.169 1 97.93 200 TRP B O 1
ATOM 3906 N N . PHE B 1 201 ? 10.511 -20.1 -21.032 1 97.93 201 PHE B N 1
ATOM 3907 C CA . PHE B 1 201 ? 10.467 -21.555 -21.116 1 97.93 201 PHE B CA 1
ATOM 3908 C C . PHE B 1 201 ? 11.861 -22.127 -21.345 1 97.93 201 PHE B C 1
ATOM 3910 O O . PHE B 1 201 ? 12.211 -23.167 -20.784 1 97.93 201 PHE B O 1
ATOM 3917 N N . ALA B 1 202 ? 12.602 -21.447 -22.153 1 97.77 202 ALA B N 1
ATOM 3918 C CA . ALA B 1 202 ? 13.966 -21.898 -22.415 1 97.77 202 ALA B CA 1
ATOM 3919 C C . ALA B 1 202 ? 14.815 -21.845 -21.148 1 97.77 202 ALA B C 1
ATOM 3921 O O . ALA B 1 202 ? 15.679 -22.698 -20.935 1 97.77 202 ALA B O 1
ATOM 3922 N N . ALA B 1 203 ? 14.581 -20.915 -20.334 1 98.06 203 ALA B N 1
ATOM 3923 C CA . ALA B 1 203 ? 15.408 -20.675 -19.155 1 98.06 203 ALA B CA 1
ATOM 3924 C C . ALA B 1 203 ? 15.04 -21.629 -18.023 1 98.06 203 ALA B C 1
ATOM 3926 O O . ALA B 1 203 ? 15.911 -22.082 -17.276 1 98.06 203 ALA B O 1
ATOM 3927 N N . PHE B 1 204 ? 13.757 -21.941 -17.87 1 98.03 204 PHE B N 1
ATOM 3928 C CA . PHE B 1 204 ? 13.351 -22.6 -16.634 1 98.03 204 PHE B CA 1
ATOM 3929 C C . PHE B 1 204 ? 12.683 -23.937 -16.929 1 98.03 204 PHE B C 1
ATOM 3931 O O . PHE B 1 204 ? 12.539 -24.775 -16.036 1 98.03 204 PHE B O 1
ATOM 3938 N N . GLY B 1 205 ? 12.199 -24.152 -18.218 1 95.75 205 GLY B N 1
ATOM 3939 C CA . GLY B 1 205 ? 11.588 -25.416 -18.598 1 95.75 205 GLY B CA 1
ATOM 3940 C C . GLY B 1 205 ? 10.469 -25.842 -17.666 1 95.75 205 GLY B C 1
ATOM 3941 O O . GLY B 1 205 ? 9.55 -25.066 -17.396 1 95.75 205 GLY B O 1
ATOM 3942 N N . GLY B 1 206 ? 10.652 -27.016 -17.07 1 96.27 206 GLY B N 1
ATOM 3943 C CA . GLY B 1 206 ? 9.624 -27.613 -16.232 1 96.27 206 GLY B CA 1
ATOM 3944 C C . GLY B 1 206 ? 9.462 -26.913 -14.897 1 96.27 206 GLY B C 1
ATOM 3945 O O . GLY B 1 206 ? 8.476 -27.133 -14.19 1 96.27 206 GLY B O 1
ATOM 3946 N N . ASP B 1 207 ? 10.35 -25.997 -14.606 1 97.86 207 ASP B N 1
ATOM 3947 C CA . ASP B 1 207 ? 10.263 -25.281 -13.337 1 97.86 207 ASP B CA 1
ATOM 3948 C C . ASP B 1 207 ? 9.421 -24.014 -13.477 1 97.86 207 ASP B C 1
ATOM 3950 O O . ASP B 1 207 ? 9.137 -23.339 -12.486 1 97.86 207 ASP B O 1
ATOM 3954 N N . LEU B 1 208 ? 9.042 -23.671 -14.691 1 98.05 208 LEU B N 1
ATOM 3955 C CA . LEU B 1 208 ? 8.046 -22.628 -14.906 1 98.05 208 LEU B CA 1
ATOM 3956 C C . LEU B 1 208 ? 6.634 -23.183 -14.744 1 98.05 208 LEU B C 1
ATOM 3958 O O . LEU B 1 208 ? 6.1 -23.808 -15.662 1 98.05 208 LEU B O 1
ATOM 3962 N N . ILE B 1 209 ? 5.973 -22.927 -13.584 1 98.1 209 ILE B N 1
ATOM 3963 C CA . ILE B 1 209 ? 4.803 -23.74 -13.273 1 98.1 209 ILE B CA 1
ATOM 3964 C C . ILE B 1 209 ? 3.604 -22.835 -12.998 1 98.1 209 ILE B C 1
ATOM 3966 O O . ILE B 1 209 ? 2.541 -23.31 -12.59 1 98.1 209 ILE B O 1
ATOM 3970 N N . HIS B 1 210 ? 3.735 -21.522 -13.118 1 98.5 210 HIS B N 1
ATOM 3971 C CA . HIS B 1 210 ? 2.716 -20.544 -12.751 1 98.5 210 HIS B CA 1
ATOM 3972 C C . HIS B 1 210 ? 2.802 -19.302 -13.633 1 98.5 210 HIS B C 1
ATOM 3974 O O . HIS B 1 210 ? 3.889 -18.923 -14.074 1 98.5 210 HIS B O 1
ATOM 3980 N N . MET B 1 211 ? 1.664 -18.713 -13.957 1 97.98 211 MET B N 1
ATOM 3981 C CA . MET B 1 211 ? 1.685 -17.518 -14.797 1 97.98 211 MET B CA 1
ATOM 3982 C C . MET B 1 211 ? 0.593 -16.54 -14.378 1 97.98 211 MET B C 1
ATOM 3984 O O . MET B 1 211 ? -0.552 -16.938 -14.154 1 97.98 211 MET B O 1
ATOM 3988 N N . HIS B 1 212 ? 0.944 -15.325 -14.1 1 97.98 212 HIS B 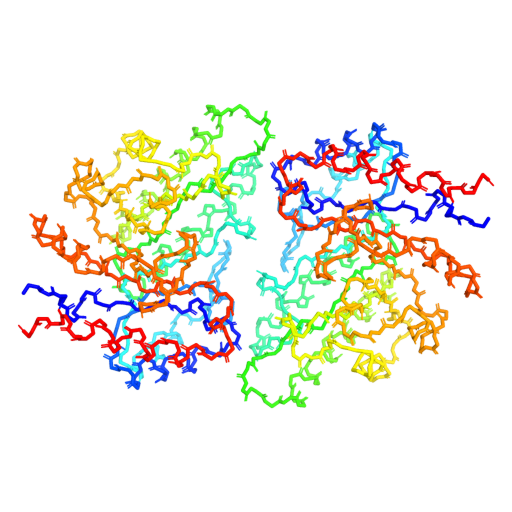N 1
ATOM 3989 C CA . HIS B 1 212 ? -0.042 -14.257 -14.227 1 97.98 212 HIS B CA 1
ATOM 3990 C C . HIS B 1 212 ? -0.299 -13.915 -15.69 1 97.98 212 HIS B C 1
ATOM 3992 O O . HIS B 1 212 ? 0.575 -13.367 -16.367 1 97.98 212 HIS B O 1
ATOM 3998 N N . PHE B 1 213 ? -1.464 -14.179 -16.126 1 97 213 PHE B N 1
ATOM 3999 C CA . PHE B 1 213 ? -1.823 -14.258 -17.537 1 97 213 PHE B CA 1
ATOM 4000 C C . PHE B 1 213 ? -2.878 -13.215 -17.886 1 97 213 PHE B C 1
ATOM 4002 O O . PHE B 1 213 ? -4.073 -13.445 -17.693 1 97 213 PHE B O 1
ATOM 4009 N N . LEU B 1 214 ? -2.423 -12.108 -18.413 1 95.97 214 LEU B N 1
ATOM 4010 C CA . LEU B 1 214 ? -3.277 -10.951 -18.657 1 95.97 214 LEU B CA 1
ATOM 4011 C C . LEU B 1 214 ? -3.054 -10.396 -20.06 1 95.97 214 LEU B C 1
ATOM 4013 O O . LEU B 1 214 ? -2.135 -10.825 -20.762 1 95.97 214 LEU B O 1
ATOM 4017 N N . ASP B 1 215 ? -3.969 -9.497 -20.479 1 94.75 215 ASP B N 1
ATOM 4018 C CA . ASP B 1 215 ? -3.822 -8.749 -21.723 1 94.75 215 ASP B CA 1
ATOM 4019 C C . ASP B 1 215 ? -3.068 -7.442 -21.493 1 94.75 215 ASP B C 1
ATOM 4021 O O . ASP B 1 215 ? -3.588 -6.523 -20.856 1 94.75 215 ASP B O 1
ATOM 4025 N N . GLY B 1 216 ? -1.871 -7.396 -22.038 1 87.51 216 GLY B N 1
ATOM 4026 C CA . GLY B 1 216 ? -1.004 -6.262 -21.761 1 87.51 216 GLY B CA 1
ATOM 4027 C C . GLY B 1 216 ? -1.165 -5.131 -22.759 1 87.51 216 GLY B C 1
ATOM 4028 O O . GLY B 1 216 ? -1.587 -5.353 -23.895 1 87.51 216 GLY B O 1
ATOM 4029 N N . ASP B 1 217 ? -0.885 -3.698 -22.305 1 78.83 217 ASP B N 1
ATOM 4030 C CA . ASP B 1 217 ? -0.765 -2.545 -23.192 1 78.83 217 ASP B CA 1
ATOM 4031 C C . ASP B 1 217 ? 0.088 -1.45 -22.557 1 78.83 217 ASP B C 1
ATOM 4033 O O . ASP B 1 217 ? -0.443 -0.481 -22.011 1 78.83 217 ASP B O 1
ATOM 4037 N N . PRO B 1 218 ? 1.314 -1.251 -22.924 1 67.54 218 PRO B N 1
ATOM 4038 C CA . PRO B 1 218 ? 2.168 -2.428 -22.747 1 67.54 218 PRO B CA 1
ATOM 4039 C C . PRO B 1 218 ? 2.371 -2.794 -21.279 1 67.54 218 PRO B C 1
ATOM 4041 O O . PRO B 1 218 ? 2.808 -3.906 -20.971 1 67.54 218 PRO B O 1
ATOM 4044 N N . TRP B 1 219 ? 1.86 -1.923 -20.267 1 79.16 219 TRP B N 1
ATOM 4045 C CA . TRP B 1 219 ? 2.255 -2.081 -18.871 1 79.16 219 TRP B CA 1
ATOM 4046 C C . TRP B 1 219 ? 1.04 -2.349 -17.988 1 79.16 219 TRP B C 1
ATOM 4048 O O . TRP B 1 219 ? 1.175 -2.533 -16.776 1 79.16 219 TRP B O 1
ATOM 4058 N N . LEU B 1 220 ? -0.024 -2.478 -18.589 1 87.63 220 LEU B N 1
ATOM 4059 C CA . LEU B 1 220 ? -1.24 -2.547 -17.787 1 87.63 220 LEU B CA 1
ATOM 4060 C C . LEU B 1 220 ? -1.731 -3.986 -17.666 1 87.63 220 LEU B C 1
ATOM 4062 O O . LEU B 1 220 ? -1.634 -4.761 -18.619 1 87.63 220 LEU B O 1
ATOM 4066 N N . HIS B 1 221 ? -2.25 -4.318 -16.502 1 94.37 221 HIS B N 1
ATOM 4067 C CA . HIS B 1 221 ? -2.847 -5.621 -16.233 1 94.37 221 HIS B CA 1
ATOM 4068 C C . HIS B 1 221 ? -4.324 -5.64 -16.614 1 94.37 221 HIS B C 1
ATOM 4070 O O . HIS B 1 221 ? -5.193 -5.736 -15.744 1 94.37 221 HIS B O 1
ATOM 4076 N N . ASN B 1 222 ? -4.576 -5.744 -17.89 1 95.41 222 ASN B N 1
ATOM 4077 C CA . ASN B 1 222 ? -5.934 -5.664 -18.418 1 95.41 222 ASN B CA 1
ATOM 4078 C C . ASN B 1 222 ? -6.576 -7.044 -18.525 1 95.41 222 ASN B C 1
ATOM 4080 O O . ASN B 1 222 ? -5.876 -8.054 -18.609 1 95.41 222 ASN B O 1
ATOM 4084 N N . VAL B 1 223 ? -7.878 -6.963 -18.529 1 96.96 223 VAL B N 1
ATOM 4085 C CA . VAL B 1 223 ? -8.593 -8.166 -18.94 1 96.96 223 VAL B CA 1
ATOM 4086 C C . VAL B 1 223 ? -8.37 -8.417 -20.43 1 96.96 223 VAL B C 1
ATOM 4088 O O . VAL B 1 223 ? -8.054 -7.491 -21.181 1 96.96 223 VAL B O 1
ATOM 4091 N N . TRP B 1 224 ? -8.488 -9.646 -20.867 1 96.26 224 TRP B N 1
ATOM 4092 C CA . TRP B 1 224 ? -8.329 -10.007 -22.272 1 96.26 224 TRP B CA 1
ATOM 4093 C C . TRP B 1 224 ? -9.35 -9.279 -23.14 1 96.26 224 TRP B C 1
ATOM 4095 O O . TRP B 1 224 ? -10.541 -9.254 -22.82 1 96.26 224 TRP B O 1
ATOM 4105 N N . GLY B 1 225 ? -8.892 -8.669 -24.243 1 93.93 225 GLY B N 1
ATOM 4106 C CA . GLY B 1 225 ? -9.722 -7.874 -25.134 1 93.93 225 GLY B CA 1
ATOM 4107 C C . GLY B 1 225 ? -9.479 -6.382 -25.003 1 93.93 225 GLY B C 1
ATOM 4108 O O . GLY B 1 225 ? -9.847 -5.608 -25.89 1 93.93 225 GLY B O 1
ATOM 4109 N N . ASP B 1 226 ? -8.894 -5.97 -23.916 1 94.8 226 ASP B N 1
ATOM 4110 C CA . ASP B 1 226 ? -8.688 -4.544 -23.682 1 94.8 226 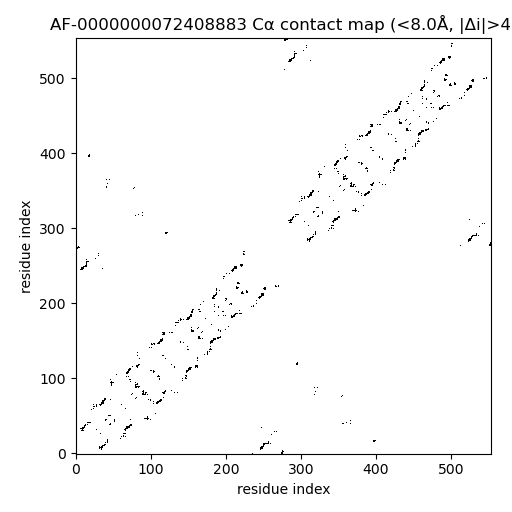ASP B CA 1
ATOM 4111 C C . ASP B 1 226 ? -7.248 -4.139 -23.987 1 94.8 226 ASP B C 1
ATOM 4113 O O . ASP B 1 226 ? -6.903 -2.957 -23.922 1 94.8 226 ASP B O 1
ATOM 4117 N N . GLY B 1 227 ? -6.419 -5.149 -24.16 1 93.45 227 GLY B N 1
ATOM 4118 C CA . GLY B 1 227 ? -5.022 -4.869 -24.451 1 93.45 227 GLY B CA 1
ATOM 4119 C C . GLY B 1 227 ? -4.614 -5.266 -25.857 1 93.45 227 GLY B C 1
ATOM 4120 O O . GLY B 1 227 ? -5.419 -5.189 -26.788 1 93.45 227 GLY B O 1
ATOM 4121 N N . ASN B 1 228 ? -3.269 -5.537 -26.007 1 90.94 228 ASN B N 1
ATOM 4122 C CA . ASN B 1 228 ? -2.75 -5.772 -27.35 1 90.94 228 ASN B CA 1
ATOM 4123 C C . ASN B 1 228 ? -1.926 -7.055 -27.416 1 90.94 228 ASN B C 1
ATOM 4125 O O . ASN B 1 228 ? -1.281 -7.332 -28.429 1 90.94 228 ASN B O 1
ATOM 4129 N N . THR B 1 229 ? -1.908 -7.841 -26.381 1 91.08 229 THR B N 1
ATOM 4130 C CA . THR B 1 229 ? -1.177 -9.103 -26.39 1 91.08 229 THR B CA 1
ATOM 4131 C C . THR B 1 229 ? -1.922 -10.154 -27.207 1 91.08 229 THR B C 1
ATOM 4133 O O . THR B 1 229 ? -3.141 -10.293 -27.086 1 91.08 229 THR B O 1
ATOM 4136 N N . SER B 1 230 ? -1.239 -10.833 -28.092 1 90.87 230 SER B N 1
ATOM 4137 C CA . SER B 1 230 ? -1.854 -11.903 -28.871 1 90.87 230 SER B CA 1
ATOM 4138 C C . SER B 1 230 ? -2.104 -13.138 -28.012 1 90.87 230 SER B C 1
ATOM 4140 O O . SER B 1 230 ? -1.176 -13.893 -27.715 1 90.87 230 SER B O 1
ATOM 4142 N N . LEU B 1 231 ? -3.334 -13.314 -27.69 1 94.11 231 LEU B N 1
ATOM 4143 C CA . LEU B 1 231 ? -3.714 -14.48 -26.9 1 94.11 231 LEU B CA 1
ATOM 4144 C C . LEU B 1 231 ? -3.39 -15.77 -27.644 1 94.11 231 LEU B C 1
ATOM 4146 O O . LEU B 1 231 ? -2.853 -16.712 -27.057 1 94.11 231 LEU B O 1
ATOM 4150 N N . SER B 1 232 ? -3.696 -15.798 -28.908 1 93.49 232 SER B N 1
ATOM 4151 C CA . SER B 1 232 ? -3.454 -16.987 -29.719 1 93.49 232 SER B CA 1
ATOM 4152 C C . SER B 1 232 ? -1.975 -17.357 -29.731 1 93.49 232 SER B C 1
ATOM 4154 O O . SER B 1 232 ? -1.623 -18.533 -29.62 1 93.49 232 SER B O 1
ATOM 4156 N N . ARG B 1 233 ? -1.145 -16.407 -29.811 1 93.64 233 ARG B N 1
ATOM 4157 C CA . ARG B 1 233 ? 0.291 -16.664 -29.817 1 93.64 233 ARG B CA 1
ATOM 4158 C C . ARG B 1 233 ? 0.757 -17.206 -28.47 1 93.64 233 ARG B C 1
ATOM 4160 O O . ARG B 1 233 ? 1.576 -18.126 -28.415 1 93.64 233 ARG B O 1
ATOM 4167 N N . GLN B 1 234 ? 0.276 -16.597 -27.424 1 94.06 234 GLN B N 1
ATOM 4168 C CA . GLN B 1 234 ? 0.625 -17.085 -26.094 1 94.06 234 GLN B CA 1
ATOM 4169 C C . GLN B 1 234 ? 0.235 -18.551 -25.927 1 94.06 234 GLN B C 1
ATOM 4171 O O . GLN B 1 234 ? 1.021 -19.353 -25.416 1 94.06 234 GLN B O 1
ATOM 4176 N N . LEU B 1 235 ? -0.959 -18.859 -26.359 1 94.68 235 LEU B N 1
ATOM 4177 C CA . LEU B 1 235 ? -1.466 -20.221 -26.228 1 94.68 235 LEU B CA 1
ATOM 4178 C C . LEU B 1 235 ? -0.634 -21.193 -27.058 1 94.68 235 LEU B C 1
ATOM 4180 O O . LEU B 1 235 ? -0.349 -22.308 -26.615 1 94.68 235 LEU B O 1
ATOM 4184 N N . GLN B 1 236 ? -0.256 -20.763 -28.187 1 95.07 236 GLN B N 1
ATOM 4185 C CA . GLN B 1 236 ? 0.582 -21.594 -29.045 1 95.07 236 GLN B CA 1
ATOM 4186 C C . GLN B 1 236 ? 1.919 -21.901 -28.377 1 95.07 236 GLN B C 1
ATOM 4188 O O . GLN B 1 236 ? 2.392 -23.039 -28.415 1 95.07 236 GLN B O 1
ATOM 4193 N N . ILE B 1 237 ? 2.502 -20.918 -27.814 1 95.5 237 ILE B N 1
ATOM 4194 C CA . ILE B 1 237 ? 3.785 -21.091 -27.142 1 95.5 237 ILE B CA 1
ATOM 4195 C C . ILE B 1 237 ? 3.621 -22.032 -25.95 1 95.5 237 ILE B C 1
ATOM 4197 O O . ILE B 1 237 ? 4.433 -22.938 -25.75 1 95.5 237 ILE B O 1
ATOM 4201 N N . MET B 1 238 ? 2.607 -21.83 -25.188 1 95.4 238 MET B N 1
ATOM 4202 C CA . MET B 1 238 ? 2.355 -22.68 -24.028 1 95.4 238 MET B CA 1
ATOM 4203 C C . MET B 1 238 ? 2.161 -24.133 -24.45 1 95.4 238 MET B C 1
ATOM 4205 O O . MET B 1 238 ? 2.679 -25.045 -23.804 1 95.4 238 MET B O 1
ATOM 4209 N N . GLN B 1 239 ? 1.457 -24.299 -25.496 1 94.09 239 GLN B N 1
ATOM 4210 C CA . GLN B 1 239 ? 1.221 -25.645 -26.006 1 94.09 239 GLN B CA 1
ATOM 4211 C C . GLN B 1 239 ? 2.519 -26.287 -26.488 1 94.09 239 GLN B C 1
ATOM 4213 O O . GLN B 1 239 ? 2.777 -27.46 -26.213 1 94.09 239 GLN B O 1
ATOM 4218 N N . ALA B 1 240 ? 3.247 -25.538 -27.196 1 95.31 240 ALA B N 1
ATOM 4219 C CA . ALA B 1 240 ? 4.512 -26.038 -27.727 1 95.31 240 ALA B CA 1
ATOM 4220 C C . ALA B 1 240 ? 5.436 -26.496 -26.602 1 95.31 240 ALA B C 1
ATOM 4222 O O . ALA B 1 240 ? 6.249 -27.405 -26.789 1 95.31 240 ALA B O 1
ATOM 4223 N N . HIS B 1 241 ? 5.27 -25.958 -25.469 1 95.78 241 HIS B N 1
ATOM 4224 C CA . HIS B 1 241 ? 6.137 -26.287 -24.343 1 95.78 241 HIS B CA 1
ATOM 4225 C C . HIS B 1 241 ? 5.403 -27.14 -23.313 1 95.78 241 HIS B C 1
ATOM 4227 O O . HIS B 1 241 ? 5.905 -27.355 -22.208 1 95.78 241 HIS B O 1
ATOM 4233 N N . HIS B 1 242 ? 4.186 -27.55 -23.567 1 94.14 242 HIS B N 1
ATOM 4234 C CA . HIS B 1 242 ? 3.376 -28.435 -22.738 1 94.14 242 HIS B CA 1
ATOM 4235 C C . HIS B 1 242 ? 3.171 -27.85 -21.345 1 94.14 242 HIS B C 1
ATOM 4237 O O . HIS B 1 242 ? 3.288 -28.562 -20.345 1 94.14 242 HIS B O 1
ATOM 4243 N N . PHE B 1 243 ? 2.98 -26.57 -21.355 1 95.82 243 PHE B N 1
ATOM 4244 C CA . PHE B 1 243 ? 2.742 -25.897 -20.083 1 95.82 243 PHE B CA 1
ATOM 4245 C C . PHE B 1 243 ? 1.408 -26.327 -19.485 1 95.82 243 PHE B C 1
ATOM 4247 O O . PHE B 1 243 ? 0.365 -26.206 -20.13 1 95.82 243 PHE B O 1
ATOM 4254 N N . THR B 1 244 ? 1.429 -26.798 -18.184 1 93.67 244 THR B N 1
ATOM 4255 C CA . THR B 1 244 ? 0.219 -27.263 -17.514 1 93.67 244 THR B CA 1
ATOM 4256 C C . THR B 1 244 ? -0.043 -26.454 -16.247 1 93.67 244 THR B C 1
ATOM 4258 O O . THR B 1 244 ? -0.922 -26.8 -15.455 1 93.67 244 THR B O 1
ATOM 4261 N N . GLY B 1 245 ? 0.75 -25.437 -16.007 1 96.29 245 GLY B N 1
ATOM 4262 C CA . GLY B 1 245 ? 0.597 -24.633 -14.805 1 96.29 245 GLY B CA 1
ATOM 4263 C C . GLY B 1 245 ? -0.634 -23.747 -14.834 1 96.29 245 GLY B C 1
ATOM 4264 O O . GLY B 1 245 ? -1.404 -23.775 -15.796 1 96.29 245 GLY B O 1
ATOM 4265 N N . TYR B 1 246 ? -0.851 -23.009 -13.815 1 97.67 246 TYR B N 1
ATOM 4266 C CA . TYR B 1 246 ? -2.034 -22.169 -13.665 1 97.67 246 TYR B CA 1
ATOM 4267 C C . TYR B 1 246 ? -1.896 -20.884 -14.472 1 97.67 246 TYR B C 1
ATOM 4269 O O . TYR B 1 246 ? -0.805 -20.317 -14.567 1 97.67 246 TYR B O 1
ATOM 4277 N N . LEU B 1 247 ? -2.998 -20.463 -15.049 1 97.55 247 LEU B N 1
ATOM 4278 C CA . LEU B 1 247 ? -3.153 -19.176 -15.717 1 97.55 247 LEU B CA 1
ATOM 4279 C C . LEU B 1 247 ? -3.988 -18.221 -14.871 1 97.55 247 LEU B C 1
ATOM 4281 O O . LEU B 1 247 ? -5.217 -18.212 -14.968 1 97.55 247 LEU B O 1
ATOM 4285 N N . VAL B 1 248 ? -3.336 -17.461 -14.091 1 98.5 248 VAL B N 1
ATOM 4286 C CA . VAL B 1 248 ? -3.997 -16.632 -13.089 1 98.5 248 VAL B CA 1
ATOM 4287 C C . VAL B 1 248 ? -4.35 -15.274 -13.692 1 98.5 248 VAL B C 1
ATOM 4289 O O . VAL B 1 248 ? -3.489 -14.597 -14.259 1 98.5 248 VAL B O 1
ATOM 4292 N N . GLN B 1 249 ? -5.567 -14.907 -13.55 1 98.34 249 GLN B N 1
ATOM 4293 C CA . GLN B 1 249 ? -6.02 -13.588 -13.981 1 98.34 249 GLN B CA 1
ATOM 4294 C C . GLN B 1 249 ? -5.794 -12.546 -12.889 1 98.34 249 GLN B C 1
ATOM 4296 O O . GLN B 1 249 ? -6.644 -12.359 -12.016 1 98.34 249 GLN B O 1
ATOM 4301 N N . GLU B 1 250 ? -4.67 -11.93 -12.983 1 97.63 250 GLU B N 1
ATOM 4302 C CA . GLU B 1 250 ? -4.335 -10.85 -12.059 1 97.63 250 GLU B CA 1
ATOM 4303 C C . GLU B 1 250 ? -4.754 -9.494 -12.619 1 97.63 250 GLU B C 1
ATOM 4305 O O . GLU B 1 250 ? -3.913 -8.721 -13.083 1 97.63 250 GLU B O 1
ATOM 4310 N N . VAL B 1 251 ? -5.989 -9.214 -12.54 1 96.51 251 VAL B N 1
ATOM 4311 C CA . VAL B 1 251 ? -6.483 -7.904 -12.95 1 96.51 251 VAL B CA 1
ATOM 4312 C C . VAL B 1 251 ? -6.118 -6.861 -11.895 1 96.51 251 VAL B C 1
ATOM 4314 O O . VAL B 1 251 ? -6.487 -6.997 -10.726 1 96.51 251 VAL B O 1
ATOM 4317 N N . ALA B 1 252 ? -5.327 -5.872 -12.359 1 91.48 252 ALA B N 1
ATOM 4318 C CA . ALA B 1 252 ? -4.769 -5.008 -11.322 1 91.48 252 ALA B CA 1
ATOM 4319 C C . ALA B 1 252 ? -4.913 -3.536 -11.698 1 91.48 252 ALA B C 1
ATOM 4321 O O . ALA B 1 252 ? -4.569 -2.651 -10.911 1 91.48 252 ALA B O 1
ATOM 4322 N N . ASP B 1 253 ? -5.432 -3.228 -12.827 1 90.82 253 ASP B N 1
ATOM 4323 C CA . ASP B 1 253 ? -5.629 -1.83 -13.198 1 90.82 253 ASP B CA 1
ATOM 4324 C C . ASP B 1 253 ? -6.861 -1.248 -12.509 1 90.82 253 ASP B C 1
ATOM 4326 O O . ASP B 1 253 ? -7.902 -1.903 -12.429 1 90.82 253 ASP B O 1
ATOM 4330 N N . GLU B 1 254 ? -6.736 -0.05 -12.118 1 88.29 254 GLU B N 1
ATOM 4331 C CA . GLU B 1 254 ? -7.705 0.565 -11.217 1 88.29 254 GLU B CA 1
ATOM 4332 C C . GLU B 1 254 ? -9.056 0.752 -11.902 1 88.29 254 GLU B C 1
ATOM 4334 O O . GLU B 1 254 ? -10.096 0.776 -11.241 1 88.29 254 GLU B O 1
ATOM 4339 N N . HIS B 1 255 ? -9.07 0.898 -13.157 1 89.12 255 HIS B N 1
ATOM 4340 C CA . HIS B 1 255 ? -10.329 1.166 -13.842 1 89.12 255 HIS B CA 1
ATOM 4341 C C . HIS B 1 255 ? -11.261 -0.039 -13.774 1 89.12 255 HIS B C 1
ATOM 4343 O O . HIS B 1 255 ? -12.454 0.077 -14.065 1 89.12 255 HIS B O 1
ATOM 4349 N N . TYR B 1 256 ? -10.739 -1.176 -13.318 1 95.16 256 TYR B N 1
ATOM 4350 C CA . TYR B 1 256 ? -11.576 -2.362 -13.175 1 95.16 256 TYR B CA 1
ATOM 4351 C C . TYR B 1 256 ? -12.161 -2.45 -11.77 1 95.16 256 TYR B C 1
ATOM 4353 O O . TYR B 1 256 ? -13.027 -3.286 -11.503 1 95.16 256 TYR B O 1
ATOM 4361 N N . PHE B 1 257 ? -11.736 -1.581 -10.886 1 92.95 257 PHE B N 1
ATOM 4362 C CA . PHE B 1 257 ? -12.014 -1.775 -9.468 1 92.95 257 PHE B CA 1
ATOM 4363 C C . PHE B 1 257 ? -13.448 -1.378 -9.137 1 92.95 257 PHE B C 1
ATOM 4365 O O . PHE B 1 257 ? -13.992 -1.796 -8.113 1 92.95 257 PHE B O 1
ATOM 4372 N N . THR B 1 258 ? -14.138 -0.582 -9.943 1 92.65 258 THR B N 1
ATOM 4373 C CA . THR B 1 258 ? -15.486 -0.097 -9.67 1 92.65 258 THR B CA 1
ATOM 4374 C C . THR B 1 258 ? -16.522 -1.172 -9.983 1 92.65 258 THR B C 1
ATOM 4376 O O . THR B 1 258 ? -17.581 -1.224 -9.353 1 92.65 258 THR B O 1
ATOM 4379 N N . ASP B 1 259 ? -16.207 -1.995 -10.992 1 96.18 259 ASP B N 1
ATOM 4380 C CA . ASP B 1 259 ? -17.077 -3.101 -11.379 1 96.18 259 ASP B CA 1
ATOM 4381 C C . ASP B 1 259 ? -16.261 -4.326 -11.784 1 96.18 259 ASP B C 1
ATOM 4383 O O . ASP B 1 259 ? -16.264 -4.722 -12.952 1 96.18 259 ASP B O 1
ATOM 4387 N N . PRO B 1 260 ? -15.677 -4.914 -10.767 1 97.95 260 PRO B N 1
ATOM 4388 C CA . PRO B 1 260 ? -14.771 -6.022 -11.078 1 97.95 260 PRO B CA 1
ATOM 4389 C C . PRO B 1 260 ? -15.493 -7.223 -11.684 1 97.95 260 PRO B C 1
ATOM 4391 O O . PRO B 1 260 ? -14.918 -7.946 -12.501 1 97.95 260 PRO B O 1
ATOM 4394 N N . PHE B 1 261 ? -16.778 -7.411 -11.376 1 98.35 261 PHE B N 1
ATOM 4395 C CA . PHE B 1 261 ? -17.523 -8.538 -11.925 1 98.35 261 PHE B CA 1
ATOM 4396 C C . PHE B 1 261 ? -17.683 -8.397 -13.434 1 98.35 261 PHE B C 1
ATOM 4398 O O . PHE B 1 261 ? -17.485 -9.361 -14.177 1 98.35 261 PHE B O 1
ATOM 4405 N N . SER B 1 262 ? -18.027 -7.19 -13.889 1 98.26 262 SER B N 1
ATOM 4406 C CA . SER B 1 262 ? -18.17 -6.957 -15.322 1 98.26 262 SER B CA 1
ATOM 4407 C C . SER B 1 262 ? -16.855 -7.196 -16.056 1 98.26 262 SER B C 1
ATOM 4409 O O . SER B 1 262 ? -16.843 -7.754 -17.155 1 98.26 262 SER B O 1
ATOM 4411 N N . ALA B 1 263 ? -15.772 -6.787 -15.444 1 98.05 263 ALA B N 1
ATOM 4412 C CA . ALA B 1 263 ? -14.454 -7.016 -16.032 1 98.05 263 ALA B CA 1
ATOM 4413 C C . ALA B 1 263 ? -14.157 -8.509 -16.148 1 98.05 263 ALA B C 1
ATOM 4415 O O . ALA B 1 263 ? -13.729 -8.983 -17.203 1 98.05 263 ALA B O 1
ATOM 4416 N N . ASP B 1 264 ? -14.453 -9.257 -15.087 1 98.37 264 ASP B N 1
ATOM 4417 C CA . ASP B 1 264 ? -14.197 -10.694 -15.078 1 98.37 264 ASP B CA 1
ATOM 4418 C C . ASP B 1 264 ? -15.069 -11.413 -16.104 1 98.37 264 ASP B C 1
ATOM 4420 O O . ASP B 1 264 ? -14.611 -12.341 -16.774 1 98.37 264 ASP B O 1
ATOM 4424 N N . ARG B 1 265 ? -16.31 -10.984 -16.191 1 98.05 265 ARG B N 1
ATOM 4425 C CA . ARG B 1 265 ? -17.216 -11.599 -17.156 1 98.05 265 ARG B CA 1
ATOM 4426 C C . ARG B 1 265 ? -16.685 -11.449 -18.578 1 98.05 265 ARG B C 1
ATOM 4428 O O . ARG B 1 265 ? -16.674 -12.413 -19.347 1 98.05 265 ARG B O 1
ATOM 4435 N N . ARG B 1 266 ? -16.283 -10.308 -18.961 1 97.66 266 ARG B N 1
ATOM 4436 C CA . ARG B 1 266 ? -15.708 -10.073 -20.282 1 97.66 266 ARG B CA 1
ATOM 4437 C C . ARG B 1 266 ? -14.427 -10.878 -20.472 1 97.66 266 ARG B C 1
ATOM 4439 O O . ARG B 1 266 ? -14.208 -11.464 -21.534 1 97.66 266 ARG B O 1
ATOM 4446 N N . ASN B 1 267 ? -13.623 -10.868 -19.414 1 97.83 267 ASN B N 1
ATOM 4447 C CA . ASN B 1 267 ? -12.348 -11.576 -19.443 1 97.83 267 ASN B CA 1
ATOM 4448 C C . ASN B 1 267 ? -12.538 -13.061 -19.74 1 97.83 267 ASN B C 1
ATOM 4450 O O . ASN B 1 267 ? -11.943 -13.591 -20.68 1 97.83 267 ASN B O 1
ATOM 4454 N N . PHE B 1 268 ? -13.398 -13.703 -19.002 1 96.24 268 PHE B N 1
ATOM 4455 C CA . PHE B 1 268 ? -13.565 -15.148 -19.102 1 96.24 268 PHE B CA 1
ATOM 4456 C C . PHE B 1 268 ? -14.345 -15.517 -20.358 1 96.24 268 PHE B C 1
ATOM 4458 O O . PHE B 1 268 ? -14.157 -16.6 -20.916 1 96.24 268 PHE B O 1
ATOM 4465 N N . ARG B 1 269 ? -15.155 -14.587 -20.855 1 95.37 269 ARG B N 1
ATOM 4466 C CA . ARG B 1 269 ? -15.818 -14.82 -22.134 1 95.37 269 ARG B CA 1
ATOM 4467 C C . ARG B 1 269 ? -14.799 -14.996 -23.255 1 95.37 269 ARG B C 1
ATOM 4469 O O . ARG B 1 269 ? -14.955 -15.868 -24.112 1 95.37 269 ARG B O 1
ATOM 4476 N N . VAL B 1 270 ? -13.795 -14.228 -23.261 1 95.52 270 VAL B N 1
ATOM 4477 C CA . VAL B 1 270 ? -12.747 -14.325 -24.271 1 95.52 270 VAL B CA 1
ATOM 4478 C C . VAL B 1 270 ? -11.984 -15.637 -24.1 1 95.52 270 VAL B C 1
ATOM 4480 O O . VAL B 1 270 ? -11.761 -16.364 -25.071 1 95.52 270 VAL B O 1
ATOM 4483 N N . LEU B 1 271 ? -11.64 -15.944 -22.883 1 95.49 271 LEU B N 1
ATOM 4484 C CA . LEU B 1 271 ? -10.826 -17.124 -22.608 1 95.49 271 LEU B CA 1
ATOM 4485 C C . LEU B 1 271 ? -11.597 -18.401 -22.923 1 95.49 271 LEU B C 1
ATOM 4487 O O . LEU B 1 271 ? -11.014 -19.387 -23.38 1 95.49 271 LEU B O 1
ATOM 4491 N N . GLU B 1 272 ? -12.848 -18.318 -22.654 1 91.53 272 GLU B N 1
ATOM 4492 C CA . GLU B 1 272 ? -13.685 -19.495 -22.863 1 91.53 272 GLU B CA 1
ATOM 4493 C C . GLU B 1 272 ? -13.708 -19.902 -24.334 1 91.53 272 GLU B C 1
ATOM 4495 O O . GLU B 1 272 ? -13.902 -21.076 -24.656 1 91.53 272 GLU B O 1
ATOM 4500 N N . ARG B 1 273 ? -13.44 -19.026 -25.215 1 91.6 273 ARG B N 1
ATOM 4501 C CA . ARG B 1 273 ? -13.413 -19.314 -26.646 1 91.6 273 ARG B CA 1
ATOM 4502 C C . ARG B 1 273 ? -12.244 -20.228 -26.999 1 91.6 273 ARG B C 1
ATOM 4504 O O . ARG B 1 273 ? -12.215 -20.817 -28.081 1 91.6 273 ARG B O 1
ATOM 4511 N N . PHE B 1 274 ? -11.384 -20.33 -26.078 1 92.45 274 PHE B N 1
ATOM 4512 C CA . PHE B 1 274 ? -10.175 -21.098 -26.354 1 92.45 274 PHE B CA 1
ATOM 4513 C C . PHE B 1 274 ? -10.115 -22.345 -25.48 1 92.45 274 PHE B C 1
ATOM 4515 O O . PHE B 1 274 ? -9.087 -23.022 -25.425 1 92.45 274 PHE B O 1
ATOM 4522 N N . LEU B 1 275 ? -11.211 -22.593 -24.774 1 89.91 275 LEU B N 1
ATOM 4523 C CA . LEU B 1 275 ? -11.224 -23.752 -23.887 1 89.91 275 LEU B CA 1
ATOM 4524 C C . LEU B 1 275 ? -11.237 -25.049 -24.688 1 89.91 275 LEU B C 1
ATOM 4526 O O . LEU B 1 275 ? -11.925 -25.149 -25.706 1 89.91 275 LEU B O 1
ATOM 4530 N N . GLU B 1 276 ? -10.417 -25.877 -24.299 1 81.41 276 GLU B N 1
ATOM 4531 C CA . GLU B 1 276 ? -10.401 -27.207 -24.899 1 81.41 276 GLU B CA 1
ATOM 4532 C C . GLU B 1 276 ? -11.159 -28.212 -24.036 1 81.41 276 GLU B C 1
ATOM 4534 O O . GLU B 1 276 ? -11.146 -28.115 -22.807 1 81.41 276 GLU B O 1
ATOM 4539 N N . ASP B 1 277 ? -12.379 -28.691 -24.445 1 60.84 277 ASP B N 1
ATOM 4540 C CA . ASP B 1 277 ? -13.129 -29.743 -23.766 1 60.84 277 ASP B CA 1
ATOM 4541 C C . ASP B 1 277 ? -12.247 -30.962 -23.5 1 60.84 277 ASP B C 1
ATOM 4543 O O . ASP B 1 277 ? -11.391 -31.305 -24.318 1 60.84 277 ASP B O 1
#

Radius of gyration: 24.02 Å; Cα contacts (8 Å, |Δi|>4): 1140; chains: 2; bounding box: 51×68×56 Å

Foldseek 3Di:
DADALVQEEEECQLQLVPALLVVLVLCLVLVRAEYAYEQHPRYWAFFLVATDDLVVVLVSSVVSNHAYQEYEYDDQPDQAALQEPDPVNNSRNLSRVLRRLVSCLSRVHAEYEAEQFADDPPDDLVNSQVSNLVSVLVSLVSNVVSNHAYEYEADDVVRYPQGQEDVSVLVSCVSSPHPSYAYEYEPLSHVNRVHDPLVVCVRGQPRHAEYAAAAPANRARAAPPPHDDDPVVVRVSCVVSVHPHHHYRDHDDNVCSVPVSVRVNVRVVVNVVRHDD/DADALVQEEEECQLQLVPALLVVLVLCLVLVRAEYAYEQHPSYWAFFLVATDDLVVVLVSSVVSNHAYQEYEYDDQPDQAALQEPDPVNNSRNLSRVLRRLVSCLSRVHAEYEAEQHEDDPPDDLVNSQVSNLVSVLVSLVSNVVSNHAYEYEADDVVRYPQGQEDVSVLVSCVSSPHPSYAYEYEPLSHVNRVHDPLVVCVRGQPRHAYYAAAAPQNRALAAPPPHDDDPVVVRVSCVVSVHDHHHYRDHDDNVCSVPVSVRVNVRVVVNVVRHDD

InterPro domains:
  IPR013022 Xylose isomerase-like, TIM barrel domain [PF01261] (29-259)
  IPR036237 Xylose isomerase-like superfamily [SSF51658] (11-276)
  IPR050312 IolE/XylA/MocC-like [PTHR12110] (18-261)

pLDDT: mean 95.29, std 5.54, range [60.23, 98.92]

Solvent-accessible surface area (backbone atoms only — not comparable to full-atom values): 28366 Å² total; per-residue (Å²): 140,51,46,51,71,87,24,51,24,42,41,52,58,35,41,58,54,30,46,47,66,56,52,45,51,48,30,47,77,70,69,48,47,35,26,33,45,45,44,43,54,55,62,32,47,66,39,54,88,38,65,54,66,60,69,61,50,51,50,55,29,58,76,48,59,38,45,45,54,28,30,34,65,76,38,84,88,47,80,35,39,46,18,49,85,48,67,68,55,30,50,41,19,50,38,26,53,50,40,46,45,53,48,21,42,75,63,64,16,48,28,32,55,42,61,46,38,39,46,49,62,89,54,58,62,67,60,35,48,49,44,21,44,52,45,54,42,55,50,34,53,54,22,51,75,59,64,27,32,37,28,37,37,52,35,36,68,91,68,14,84,60,25,31,44,68,71,43,41,52,49,52,52,59,70,48,64,48,91,33,54,36,34,32,44,34,55,36,35,37,43,66,60,74,49,51,72,66,58,50,44,71,72,44,46,88,40,49,46,38,28,41,52,58,11,20,59,70,78,38,36,30,46,50,85,75,38,72,54,60,62,69,58,53,52,50,52,36,57,76,65,66,62,78,38,41,40,25,34,58,44,65,45,69,88,38,47,86,47,39,63,64,45,48,53,50,23,49,57,57,55,56,75,37,48,44,131,138,50,45,50,72,87,25,49,24,42,39,52,59,34,42,57,51,30,44,47,66,56,51,45,52,48,31,48,75,70,68,47,45,35,27,34,45,44,42,45,55,55,61,32,46,67,40,55,87,40,66,55,65,60,68,61,49,51,48,53,29,58,76,47,59,39,43,44,53,29,30,33,63,76,37,82,87,48,79,35,40,45,17,49,85,49,69,68,54,30,50,42,20,49,37,27,54,49,39,45,45,52,48,23,43,74,62,65,16,47,28,30,54,42,61,45,39,38,46,49,61,88,54,59,63,68,58,35,47,51,45,21,43,53,45,52,43,56,49,33,53,55,20,50,76,58,66,26,32,36,28,37,35,52,36,36,67,91,67,15,83,60,24,30,42,68,72,43,41,51,50,52,50,59,70,48,63,47,90,31,55,36,33,32,45,34,55,36,36,38,44,67,60,75,50,52,73,65,58,49,44,71,73,47,46,88,40,50,46,39,29,42,51,56,13,20,60,68,78,39,36,30,46,49,88,75,39,71,54,60,63,68,56,53,51,50,53,37,56,76,66,65,62,78,40,43,40,26,35,57,45,65,45,70,89,38,47,85,47,39,62,62,45,50,53,50,23,50,57,56,53,56,74,37,48,45,132

Nearest PDB structures (foldseek):
  8xj1-assembly1_A  TM=7.993E-01  e=1.587E-15  Kroppenstedtia eburnea
  3vnl-assembly1_D  TM=7.997E-01  e=2.158E-15  Ruminiclostridium cellulolyticum H10
  2qum-assembly1_B  TM=8.010E-01  e=1.208E-14  Pseudomonas cichorii
  3kws-assembly1_B  TM=7.740E-01  e=4.672E-14  Parabacteroides distasonis ATCC 8503
  7dz2-assembly1_C  TM=7.596E-01  e=1.217E-12  Sinorhizobium fredii CCBAU 83666

Secondary structure (DSSP, 8-state):
--B-GGGEEEE-GGGTTS-HHHHHHHHHHHT--EEEEE--TTT--B-SS-BS-HHHHHHHHHHTT-EEEEEE---SSSS--SS-SSHHHHHHHHHHHHHHHHHHHHHT--EEEE------TTS-HHHHHHHHHHHHHHHHHHHHHHT-EEEEPP--TTT-SSS-SHHHHHHHHHHH--TTEEEEEEHHHHHHTT--HHHHHHHHGGGEEEEE--B-SSS--BPTTSS---HHHHHHHHHHTT--SEEEE----GGGTT-HHHHHHHHHHHHHTTB--/--B-GGGEEEE-GGGTTS-HHHHHHHHHHHT--EEEEE--TTT--B-SS-BS-HHHHHHHHHHTT-EEEEEE---SSSS--SS-SSHHHHHHHHHHHHHHHHHHHHHT--EEEE------TTS-HHHHHHHHHHHHHHHHHHHHHHT-EEEEPP--TTT-SSS-SHHHHHHHHHHH--TTEEEEEEHHHHHHTT--HHHHHHHHGGGEEEEE--B-SSS--BPTTSS---HHHHHHHHHHTT--SEEEE----GGGSS-HHHHHHHHHHHHHTTB--